Protein AF-A0A925RTD0-F1 (afdb_monomer_lite)

Secondary structure (DSSP, 8-state):
--HHHHHHHHHHHHHHHHHHHGGGS--TTS-EEPPTT-S-HHHHHHHHHHHTTEEEEEEETTEEEEEE-BTTEEEEEEEEE-SSEEEEEEEEEEES--TTHHHHHHHHHHHHHTTS----------PPP-------SS---EEPPHHHHHHHHHHHHHHHHHHHHHHHHHHHHHHHHS--S---PPP---S--HHHHHHHHHHT-S-HHHHHHHHHHHHHH-TT-HHHHHHHHHHHHHGGG-SS--HHHHHHHHHHHHHHHHT--GGGHHHHHHHHHH---HHHHHHHHHHHHHSPP--TTGGGG---TTSS-HHHHHHHHHHHHHHT---GGGGGG--TT-BHHHHHHHH-S-SEEEEEEEEETTTEEEEEEEEEETTTEEEEEEE-TT-TT-EEEEEEE--SS---TT--STTHHHHHHHHH-S-HHHHHHHHHTGGG--SHHHHHHHHHHHHHH--S-SSHHHHHHHHHHHHHHTTS--HHHHHHHHHHHHH---HHHHHHHHHHHHHHHT-S------------------------

Foldseek 3Di:
DPPVVVVVLVLLLVVVCVQQVVPQDDALFDKRWADLLLPDLPVLLCQLQVVLQKDFDDDDVQKTWIFRNDPQKTWIKIWGDDSTTIGIDGDDIKGLDPPPVVCVVVVVVVVVVVVPDDDDDDDDDDDDDDDDDDDDPPGDIDGDDPVVVSVSSVSSVVSSSVSSVVSSVVSVVVVVVPPPDDDPDDDDDPPPQLVLLCLLQQCLDPDLVSVQVSLVVCLVQPLQPPVSLLSLLQCLQPVLVDPDDDPSRLNSLLSSLQSNLSNLQVQSLVSLVNSLVSDDDPSNNVSSVVSNVSHDDDDPVSVVRHRDHPPDPSVCSNVVSVVVQVVQQDPLVQLVVQDFFDFPSVCCNNHNAAPDKDWDWDQDVSNGTWIWMWGHHQQNAIWIWTQDPSDSSRTTTPDRDGCLAHPPPPPPDLCSVLSVLLSPFPQPVSNVQCSVCRVQPPDLVSVVVSLLCCLQVPQERPDPRSLVSSLVSLCSSLVDLDPVNLVSLVVSLVRHDRPSSVVSSVVSNVPNVVDPPPPPPPPPPPDDDDDDDDDDDDDD

Structure (mmCIF, N/CA/C/O backbone):
data_AF-A0A925RTD0-F1
#
_entry.id   AF-A0A925RTD0-F1
#
loop_
_atom_site.group_PDB
_atom_site.id
_atom_site.type_symbol
_atom_site.label_atom_id
_atom_site.label_alt_id
_atom_site.label_comp_id
_atom_site.label_asym_id
_atom_site.label_entity_id
_atom_site.label_seq_id
_atom_site.pdbx_PDB_ins_code
_atom_site.Cartn_x
_atom_site.Cartn_y
_atom_site.Cartn_z
_atom_site.occupancy
_atom_site.B_iso_or_equiv
_atom_site.auth_seq_id
_atom_site.auth_comp_id
_atom_site.auth_asym_id
_atom_site.auth_atom_id
_atom_site.pdbx_PDB_model_num
ATOM 1 N N . MET A 1 1 ? -25.219 -10.670 -0.866 1.00 48.59 1 MET A N 1
ATOM 2 C CA . MET A 1 1 ? -25.062 -10.475 -2.328 1.00 48.59 1 MET A CA 1
ATOM 3 C C . MET A 1 1 ? -25.918 -11.481 -3.087 1.00 48.59 1 MET A C 1
ATOM 5 O O . MET A 1 1 ? -25.982 -12.630 -2.668 1.00 48.59 1 MET A O 1
ATOM 9 N N . SER A 1 2 ? -26.584 -11.082 -4.179 1.00 42.62 2 SER A N 1
ATOM 10 C CA . SER A 1 2 ? -27.246 -12.051 -5.070 1.00 42.62 2 SER A CA 1
ATOM 11 C C . SER A 1 2 ? -26.196 -12.756 -5.941 1.00 42.62 2 SER A C 1
ATOM 13 O O . SER A 1 2 ? -25.202 -12.131 -6.315 1.00 42.62 2 SER A O 1
ATOM 15 N N . LYS A 1 3 ? -26.416 -14.025 -6.322 1.00 35.12 3 LYS A N 1
ATOM 16 C CA . LYS A 1 3 ? -25.513 -14.776 -7.224 1.00 35.12 3 LYS A CA 1
ATOM 17 C C . LYS A 1 3 ? -25.221 -14.034 -8.545 1.00 35.12 3 LYS A C 1
ATOM 19 O O . LYS A 1 3 ? -24.158 -14.227 -9.122 1.00 35.12 3 LYS A O 1
ATOM 24 N N . ARG A 1 4 ? -26.116 -13.144 -9.001 1.00 37.91 4 ARG A N 1
ATOM 25 C CA . ARG A 1 4 ? -25.903 -12.293 -10.188 1.00 37.91 4 ARG A CA 1
ATOM 26 C C . ARG A 1 4 ? -24.929 -11.138 -9.938 1.00 37.91 4 ARG A C 1
ATOM 28 O O . ARG A 1 4 ? -24.147 -10.825 -10.825 1.00 37.91 4 ARG A O 1
ATOM 35 N N . SER A 1 5 ? -24.929 -10.554 -8.740 1.00 40.38 5 SER A N 1
ATOM 36 C CA . SER A 1 5 ? -23.976 -9.507 -8.342 1.00 40.38 5 SER A CA 1
ATOM 37 C C . SER A 1 5 ? -22.546 -10.059 -8.218 1.00 40.38 5 SER A C 1
ATOM 39 O O . SER A 1 5 ? -21.603 -9.370 -8.579 1.00 40.38 5 SER A O 1
ATOM 41 N N . TYR A 1 6 ? -22.410 -11.319 -7.787 1.00 42.75 6 TYR A N 1
ATOM 42 C CA . TYR A 1 6 ? -21.147 -12.065 -7.672 1.00 42.75 6 TYR A CA 1
ATOM 43 C C . TYR A 1 6 ? -20.533 -12.430 -9.039 1.00 42.75 6 TYR A C 1
ATOM 45 O O . TYR A 1 6 ? -19.358 -12.172 -9.281 1.00 42.75 6 TYR A O 1
ATOM 53 N N . PHE A 1 7 ? -21.338 -12.941 -9.984 1.00 44.06 7 PHE A N 1
ATOM 54 C CA . PHE A 1 7 ? -20.870 -13.225 -11.352 1.00 44.06 7 PHE A CA 1
ATOM 55 C C . PHE A 1 7 ? -20.489 -11.958 -12.137 1.00 44.06 7 PHE A C 1
ATOM 57 O O . PHE A 1 7 ? -19.566 -11.999 -12.948 1.00 44.06 7 PHE A O 1
ATOM 64 N N . LEU A 1 8 ? -21.162 -10.827 -11.888 1.00 48.69 8 LEU A N 1
ATOM 65 C CA . LEU A 1 8 ? -20.808 -9.546 -12.510 1.00 48.69 8 LEU A CA 1
ATOM 66 C C . LEU A 1 8 ? -19.507 -8.954 -11.943 1.00 48.69 8 LEU A C 1
ATOM 68 O O . LEU A 1 8 ? -18.722 -8.397 -12.706 1.00 48.69 8 LEU A O 1
ATOM 72 N N . TRP A 1 9 ? -19.263 -9.094 -10.635 1.00 48.19 9 TRP A N 1
ATOM 73 C CA . TRP A 1 9 ? -18.023 -8.641 -9.991 1.00 48.19 9 TRP A CA 1
ATOM 74 C C . TRP A 1 9 ? -16.803 -9.453 -10.454 1.00 48.19 9 TRP A C 1
ATOM 76 O O . TRP A 1 9 ? -15.783 -8.872 -10.822 1.00 48.19 9 TRP A O 1
ATOM 86 N N . LEU A 1 10 ? -16.943 -10.781 -10.556 1.00 42.97 10 LEU A N 1
ATOM 87 C CA . LEU A 1 10 ? -15.935 -11.667 -11.157 1.00 42.97 10 LEU A CA 1
ATOM 88 C C . LEU A 1 10 ? -15.628 -11.306 -12.622 1.00 42.97 10 LEU A C 1
ATOM 90 O O . LEU A 1 10 ? -14.468 -11.354 -13.026 1.00 42.97 10 LEU A O 1
ATOM 94 N N . ALA A 1 11 ? -16.630 -10.900 -13.411 1.00 44.59 11 ALA A N 1
ATOM 95 C CA . ALA A 1 11 ? -16.426 -10.467 -14.797 1.00 44.59 11 ALA A CA 1
ATOM 96 C C . ALA A 1 11 ? -15.670 -9.127 -14.890 1.00 44.59 11 ALA A C 1
ATOM 98 O O . ALA A 1 11 ? -14.734 -9.009 -15.677 1.00 44.59 11 ALA A O 1
ATOM 99 N N . LEU A 1 12 ? -16.002 -8.147 -14.044 1.00 44.88 12 LEU A N 1
ATOM 100 C CA . LEU A 1 12 ? -15.278 -6.871 -13.969 1.00 44.88 12 LEU A CA 1
ATOM 101 C C . LEU A 1 12 ? -13.810 -7.055 -13.550 1.00 44.88 12 LEU A C 1
ATOM 103 O O . LEU A 1 12 ? -12.928 -6.430 -14.142 1.00 44.88 12 LEU A O 1
ATOM 107 N N . PHE A 1 13 ? -13.511 -7.969 -12.624 1.00 47.72 13 PHE A N 1
ATOM 108 C CA . PHE A 1 13 ? -12.135 -8.205 -12.165 1.00 47.72 13 PHE A CA 1
ATOM 109 C C . PHE A 1 13 ? -11.295 -9.127 -13.058 1.00 47.72 13 PHE A C 1
ATOM 111 O O . PHE A 1 13 ? -10.096 -8.887 -13.227 1.00 47.72 13 PHE A O 1
ATOM 118 N N . ALA A 1 14 ? -11.901 -10.124 -13.710 1.00 41.66 14 ALA A N 1
ATOM 119 C CA . ALA A 1 14 ? -11.220 -10.911 -14.743 1.00 41.66 14 ALA A CA 1
ATOM 120 C C . ALA A 1 14 ? -10.734 -10.026 -15.912 1.00 41.66 14 ALA A C 1
ATOM 122 O O . ALA A 1 14 ? -9.728 -10.326 -16.555 1.00 41.66 14 ALA A O 1
ATOM 123 N N . THR A 1 15 ? -11.404 -8.895 -16.161 1.00 46.44 15 THR A N 1
ATOM 124 C CA . THR A 1 15 ? -11.028 -7.971 -17.242 1.00 46.44 15 THR A CA 1
ATOM 125 C C . THR A 1 15 ? -9.976 -6.924 -16.879 1.00 46.44 15 THR A C 1
ATOM 127 O O . THR A 1 15 ? -9.129 -6.618 -17.717 1.00 46.44 15 THR A O 1
ATOM 130 N N . THR A 1 16 ? -9.944 -6.404 -15.645 1.00 43.69 16 THR A N 1
ATOM 131 C CA . THR A 1 16 ? -8.829 -5.545 -15.197 1.00 43.69 16 THR A CA 1
ATOM 132 C C . THR A 1 16 ? -7.532 -6.347 -15.104 1.00 43.69 16 THR A C 1
ATOM 134 O O . THR A 1 16 ? -6.477 -5.862 -15.515 1.00 43.69 16 THR A O 1
ATOM 137 N N . THR A 1 17 ? -7.608 -7.612 -14.680 1.00 42.50 17 THR A N 1
ATOM 138 C CA . THR A 1 17 ? -6.454 -8.523 -14.677 1.00 42.50 17 THR A CA 1
ATOM 139 C C . THR A 1 17 ? -6.025 -8.967 -16.077 1.00 42.50 17 THR A C 1
ATOM 141 O O . THR A 1 17 ? -4.824 -9.055 -16.300 1.00 42.50 17 THR A O 1
ATOM 144 N N . GLN A 1 18 ? -6.918 -9.162 -17.058 1.00 40.91 18 GLN A N 1
ATOM 145 C CA . GLN A 1 18 ? -6.500 -9.469 -18.440 1.00 40.91 18 GLN A CA 1
ATOM 146 C C . GLN A 1 18 ? -5.726 -8.324 -19.113 1.00 40.91 18 GLN A C 1
ATOM 148 O O . GLN A 1 18 ? -4.743 -8.591 -19.806 1.00 40.91 18 GLN A O 1
ATOM 153 N N . VAL A 1 19 ? -6.102 -7.062 -18.874 1.00 43.44 19 VAL A N 1
ATOM 154 C CA . VAL A 1 19 ? -5.367 -5.904 -19.422 1.00 43.44 19 VAL A CA 1
ATOM 155 C C . VAL A 1 19 ? -3.989 -5.751 -18.757 1.00 43.44 19 VAL A C 1
ATOM 157 O O . VAL A 1 19 ? -3.021 -5.386 -19.421 1.00 43.44 19 VAL A O 1
ATOM 160 N N . VAL A 1 20 ? -3.859 -6.088 -17.468 1.00 44.25 20 VAL A N 1
ATOM 161 C CA . VAL A 1 20 ? -2.580 -6.027 -16.731 1.00 44.25 20 VAL A CA 1
ATOM 162 C C . VAL A 1 20 ? -1.687 -7.253 -17.006 1.00 44.25 20 VAL A C 1
ATOM 164 O O . VAL A 1 20 ? -0.470 -7.110 -17.158 1.00 44.25 20 VAL A O 1
ATOM 167 N N . ALA A 1 21 ? -2.264 -8.451 -17.153 1.00 36.81 21 ALA A N 1
ATOM 168 C CA . ALA A 1 21 ? -1.540 -9.712 -17.352 1.00 36.81 21 ALA A CA 1
ATOM 169 C C . ALA A 1 21 ? -0.957 -9.888 -18.766 1.00 36.81 21 ALA A C 1
ATOM 171 O O . ALA A 1 21 ? -0.009 -10.657 -18.942 1.00 36.81 21 ALA A O 1
ATOM 172 N N . GLN A 1 22 ? -1.444 -9.150 -19.772 1.00 41.19 22 GLN A N 1
ATOM 173 C CA . GLN A 1 22 ? -0.835 -9.154 -21.109 1.00 41.19 22 GLN A CA 1
ATOM 174 C C . GLN A 1 22 ? 0.539 -8.456 -21.160 1.00 41.19 22 GLN A C 1
ATOM 176 O O . GLN A 1 22 ? 1.284 -8.646 -22.115 1.00 41.19 22 GLN A O 1
ATOM 181 N N . SER A 1 23 ? 0.952 -7.714 -20.129 1.00 44.31 23 SER A N 1
ATOM 182 C CA . SER A 1 23 ? 2.159 -6.870 -20.177 1.00 44.31 23 SER A CA 1
ATOM 183 C C . SER A 1 23 ? 3.506 -7.608 -20.228 1.00 44.31 23 SER A C 1
ATOM 185 O O . SER A 1 23 ? 4.527 -6.981 -20.506 1.00 44.31 23 SER A O 1
ATOM 187 N N . THR A 1 24 ? 3.554 -8.928 -20.021 1.00 41.31 24 THR A N 1
ATOM 188 C CA . THR A 1 24 ? 4.845 -9.617 -19.818 1.00 41.31 24 THR A CA 1
ATOM 189 C C . THR A 1 24 ? 5.614 -9.957 -21.096 1.00 41.31 24 THR A C 1
ATOM 191 O O . THR A 1 24 ? 6.777 -10.337 -21.000 1.00 41.31 24 THR A O 1
ATOM 194 N N . ARG A 1 25 ? 5.028 -9.742 -22.284 1.00 51.41 25 ARG A N 1
ATOM 195 C CA . ARG A 1 25 ? 5.740 -9.727 -23.582 1.00 51.41 25 ARG A CA 1
ATOM 196 C C . ARG A 1 25 ? 5.089 -8.822 -24.632 1.00 51.41 25 ARG A C 1
ATOM 198 O O . ARG A 1 25 ? 5.283 -9.057 -25.817 1.00 51.41 25 ARG A O 1
ATOM 205 N N . THR A 1 26 ? 4.310 -7.807 -24.243 1.00 62.38 26 THR A N 1
ATOM 206 C CA . THR A 1 26 ? 3.697 -6.976 -25.285 1.00 62.38 26 THR A CA 1
ATOM 207 C C . THR A 1 26 ? 4.713 -6.035 -25.919 1.00 62.38 26 THR A C 1
ATOM 209 O O . THR A 1 26 ? 5.141 -5.060 -25.297 1.00 62.38 26 THR A O 1
ATOM 212 N N . THR A 1 27 ? 5.062 -6.315 -27.163 1.00 81.44 27 THR A N 1
ATOM 213 C CA . THR A 1 27 ? 5.712 -5.395 -28.088 1.00 81.44 27 THR A CA 1
ATOM 214 C C . THR A 1 27 ? 4.812 -4.190 -28.367 1.00 81.44 27 THR A C 1
ATOM 216 O O . THR A 1 27 ? 3.617 -4.183 -28.061 1.00 81.44 27 THR A O 1
ATOM 219 N N . TYR A 1 28 ? 5.385 -3.127 -28.933 1.00 86.00 28 TYR A N 1
ATOM 220 C CA . TYR A 1 28 ? 4.613 -1.945 -29.322 1.00 86.00 28 TYR A CA 1
ATOM 221 C C . TYR A 1 28 ? 3.462 -2.281 -30.291 1.00 86.00 28 TYR A C 1
ATOM 223 O O . TYR A 1 28 ? 2.383 -1.702 -30.180 1.00 86.00 28 TYR A O 1
ATOM 231 N N . SER A 1 29 ? 3.680 -3.262 -31.168 1.00 85.75 29 SER A N 1
ATOM 232 C CA . SER A 1 29 ? 2.728 -3.760 -32.164 1.00 85.75 29 SER A CA 1
ATOM 233 C C . SER A 1 29 ? 1.585 -4.604 -31.595 1.00 85.75 29 SER A C 1
ATOM 235 O O . SER A 1 29 ? 0.614 -4.851 -32.309 1.00 85.75 29 SER A O 1
ATOM 237 N N . ASP A 1 30 ? 1.661 -5.050 -30.338 1.00 90.50 30 ASP A N 1
ATOM 238 C CA . ASP A 1 30 ? 0.635 -5.945 -29.806 1.00 90.50 30 ASP A CA 1
ATOM 239 C C . ASP A 1 30 ? -0.680 -5.207 -29.522 1.00 90.50 30 ASP A C 1
ATOM 241 O O . ASP A 1 30 ? -0.676 -4.187 -28.806 1.00 90.50 30 ASP A O 1
ATOM 245 N N . PRO A 1 31 ? -1.815 -5.730 -30.032 1.00 93.81 31 PRO A N 1
ATOM 246 C CA . PRO A 1 31 ? -3.110 -5.089 -29.886 1.00 93.81 31 PRO A CA 1
ATOM 247 C C . PRO A 1 31 ? -3.526 -5.033 -28.414 1.00 93.81 31 PRO A C 1
ATOM 249 O O . PRO A 1 31 ? -3.424 -6.013 -27.675 1.00 93.81 31 PRO A O 1
ATOM 252 N N . ILE A 1 32 ? -4.025 -3.876 -27.989 1.00 92.62 32 ILE A N 1
ATOM 253 C CA . ILE A 1 32 ? -4.662 -3.680 -26.688 1.00 92.62 32 ILE A CA 1
ATOM 254 C C . ILE A 1 32 ? -6.105 -4.143 -26.831 1.00 92.62 32 ILE A C 1
ATOM 256 O O . ILE A 1 32 ? -6.866 -3.524 -27.568 1.00 92.62 32 ILE A O 1
ATOM 260 N N . ARG A 1 33 ? -6.508 -5.202 -26.133 1.00 92.19 33 ARG A N 1
ATOM 261 C CA . ARG A 1 33 ? -7.913 -5.629 -26.133 1.00 92.19 33 ARG A CA 1
ATOM 262 C C . ARG A 1 33 ? -8.751 -4.692 -25.265 1.00 92.19 33 ARG A C 1
ATOM 264 O O . ARG A 1 33 ? -8.367 -4.384 -24.139 1.00 92.19 33 ARG A O 1
ATOM 271 N N . LEU A 1 34 ? -9.878 -4.240 -25.802 1.00 88.44 34 LEU A N 1
ATOM 272 C CA . LEU A 1 34 ? -10.850 -3.398 -25.119 1.00 88.44 34 LEU A CA 1
ATOM 273 C C . LEU A 1 34 ? -11.892 -4.254 -24.410 1.00 88.44 34 LEU A C 1
ATOM 275 O O . LEU A 1 34 ? -12.326 -5.295 -24.905 1.00 88.44 34 LEU A O 1
ATOM 279 N N . ASN A 1 35 ? -12.307 -3.785 -23.239 1.00 79.62 35 ASN A N 1
ATOM 280 C CA . ASN A 1 35 ? -13.383 -4.413 -22.495 1.00 79.62 35 ASN A CA 1
ATOM 281 C C . ASN A 1 35 ? -14.737 -4.037 -23.100 1.00 79.62 35 ASN A C 1
ATOM 283 O O . ASN A 1 35 ? -14.917 -2.924 -23.587 1.00 79.62 35 ASN A O 1
ATOM 287 N N . ALA A 1 36 ? -15.720 -4.932 -22.973 1.00 78.62 36 ALA A N 1
ATOM 288 C CA . ALA A 1 36 ? -17.064 -4.755 -23.533 1.00 78.62 36 ALA A CA 1
ATOM 289 C C . ALA A 1 36 ? -17.843 -3.539 -22.986 1.00 78.62 36 ALA A C 1
ATOM 291 O O . ALA A 1 36 ? -18.932 -3.250 -23.473 1.00 78.62 36 ALA A O 1
ATOM 292 N N . TYR A 1 37 ? -17.330 -2.870 -21.950 1.00 77.69 37 TYR A N 1
ATOM 293 C CA . TYR A 1 37 ? -17.944 -1.692 -21.329 1.00 77.69 37 TYR A CA 1
ATOM 294 C C . TYR A 1 37 ? -17.455 -0.375 -21.922 1.00 77.69 37 TYR A C 1
ATOM 296 O O . TYR A 1 37 ? -18.134 0.620 -21.719 1.00 77.69 37 TYR A O 1
ATOM 304 N N . VAL A 1 38 ? -16.313 -0.364 -22.620 1.00 86.81 38 VAL A N 1
ATOM 305 C CA . VAL A 1 38 ? -15.761 0.861 -23.206 1.00 86.81 38 VAL A CA 1
ATOM 306 C C . VAL A 1 38 ? -16.572 1.194 -24.452 1.00 86.81 38 VAL A C 1
ATOM 308 O O . VAL A 1 38 ? -16.374 0.587 -25.506 1.00 86.81 38 VAL A O 1
ATOM 311 N N . ASN A 1 39 ? -17.515 2.126 -24.329 1.00 83.00 39 ASN A N 1
ATOM 312 C CA . ASN A 1 39 ? -18.448 2.420 -25.420 1.00 83.00 39 ASN A CA 1
ATOM 313 C C . ASN A 1 39 ? -17.810 3.313 -26.493 1.00 83.00 39 ASN A C 1
ATOM 315 O O . ASN A 1 39 ? -17.990 3.074 -27.688 1.00 83.00 39 ASN A O 1
ATOM 319 N N . GLU A 1 40 ? -17.021 4.306 -26.071 1.00 91.00 40 GLU A N 1
ATOM 320 C CA . GLU A 1 40 ? -16.414 5.304 -26.956 1.00 91.00 40 GLU A CA 1
ATOM 321 C C . GLU A 1 40 ? -14.906 5.470 -26.679 1.00 91.00 40 GLU A C 1
ATOM 323 O O . GLU A 1 40 ? -14.471 6.458 -26.082 1.00 91.00 40 GLU A O 1
ATOM 328 N N . PRO A 1 41 ? -14.049 4.538 -27.146 1.00 94.69 41 PRO A N 1
ATOM 329 C CA . PRO A 1 41 ? -12.614 4.566 -26.841 1.00 94.69 41 PRO A CA 1
ATOM 330 C C . PRO A 1 41 ? -11.887 5.781 -27.435 1.00 94.69 41 PRO A C 1
ATOM 332 O O . PRO A 1 41 ? -10.802 6.140 -26.979 1.00 94.69 41 PRO A O 1
ATOM 335 N N . ARG A 1 42 ? -12.467 6.437 -28.449 1.00 96.31 42 ARG A N 1
ATOM 336 C CA . ARG A 1 42 ? -11.848 7.551 -29.179 1.00 96.31 42 ARG A CA 1
ATOM 337 C C . ARG A 1 42 ? -11.411 8.689 -28.255 1.00 96.31 42 ARG A C 1
ATOM 339 O O . ARG A 1 42 ? -10.283 9.158 -28.381 1.00 96.31 42 ARG A O 1
ATOM 346 N N . ALA A 1 43 ? -12.285 9.144 -27.355 1.00 94.50 43 ALA A N 1
ATOM 347 C CA . ALA A 1 43 ? -11.991 10.284 -26.485 1.00 94.50 43 ALA A CA 1
ATOM 348 C C . ALA A 1 43 ? -10.778 9.999 -25.583 1.00 94.50 43 ALA A C 1
ATOM 350 O O . ALA A 1 43 ? -9.841 10.798 -25.531 1.00 94.50 43 ALA A O 1
ATOM 351 N N . ALA A 1 44 ? -10.739 8.807 -24.982 1.00 94.94 44 ALA A N 1
ATOM 352 C CA . ALA A 1 44 ? -9.612 8.339 -24.181 1.00 94.94 44 ALA A CA 1
ATOM 353 C C . ALA A 1 44 ? -8.319 8.176 -25.002 1.00 94.94 44 ALA A C 1
ATOM 355 O O . ALA A 1 44 ? -7.240 8.538 -24.531 1.00 94.94 44 ALA A O 1
ATOM 356 N N . ILE A 1 45 ? -8.402 7.684 -26.247 1.00 96.62 45 ILE A N 1
ATOM 357 C CA . ILE A 1 45 ? -7.236 7.588 -27.141 1.00 96.62 45 ILE A CA 1
ATOM 358 C C . ILE A 1 45 ? -6.653 8.984 -27.410 1.00 96.62 45 ILE A C 1
ATOM 360 O O . ILE A 1 45 ? -5.446 9.173 -27.263 1.00 96.62 45 ILE A O 1
ATOM 364 N N . VAL A 1 46 ? -7.491 9.969 -27.757 1.00 97.31 46 VAL A N 1
ATOM 365 C CA . VAL A 1 46 ? -7.067 11.357 -28.032 1.00 97.31 46 VAL A CA 1
ATOM 366 C C . VAL A 1 46 ? -6.413 12.004 -26.813 1.00 97.31 46 VAL A C 1
ATOM 368 O O . VAL A 1 46 ? -5.383 12.668 -26.949 1.00 97.31 46 VAL A O 1
ATOM 371 N N . GLU A 1 47 ? -6.947 11.773 -25.618 1.00 93.75 47 GLU A N 1
ATOM 372 C CA . GLU A 1 47 ? -6.341 12.294 -24.393 1.00 93.75 47 GLU A CA 1
ATOM 373 C C . GLU A 1 47 ? -4.995 11.612 -24.083 1.00 93.75 47 GLU A C 1
ATOM 375 O O . GLU A 1 47 ? -4.009 12.267 -23.728 1.00 93.75 47 GLU A O 1
ATOM 380 N N . GLY A 1 48 ? -4.898 10.303 -24.338 1.00 93.81 48 GLY A N 1
ATOM 381 C CA . GLY A 1 48 ? -3.654 9.541 -24.215 1.00 93.81 48 GLY A CA 1
ATOM 382 C C . GLY A 1 48 ? -2.553 10.026 -25.163 1.00 93.81 48 GLY A C 1
ATOM 383 O O . GLY A 1 48 ? -1.389 10.108 -24.761 1.00 93.81 48 GLY A O 1
ATOM 384 N N . ILE A 1 49 ? -2.926 10.397 -26.393 1.00 97.12 49 ILE A N 1
ATOM 385 C CA . ILE A 1 49 ? -2.056 11.001 -27.417 1.00 97.12 49 ILE A CA 1
ATOM 386 C C . ILE A 1 49 ? -1.487 12.342 -26.91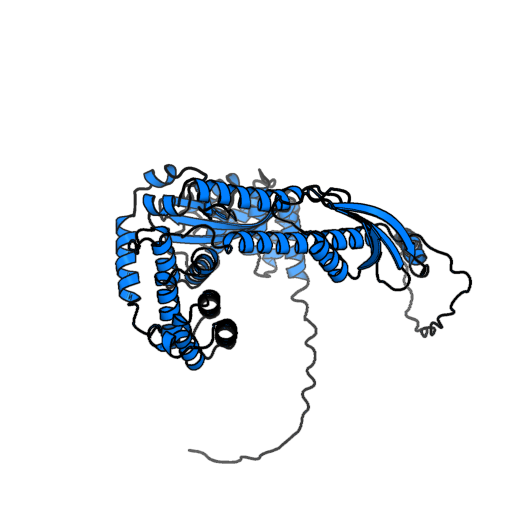3 1.00 97.12 49 ILE A C 1
ATOM 388 O O . ILE A 1 49 ? -0.265 12.533 -26.899 1.00 97.12 49 ILE A O 1
ATOM 392 N N . ARG A 1 50 ? -2.347 13.256 -26.435 1.00 95.31 50 ARG A N 1
ATOM 393 C CA . ARG A 1 50 ? -1.945 14.608 -25.991 1.00 95.31 50 ARG A CA 1
ATOM 394 C C . ARG A 1 50 ? -0.937 14.585 -24.849 1.00 95.31 50 ARG A C 1
ATOM 396 O O . ARG A 1 50 ? 0.037 15.338 -24.866 1.00 95.31 50 ARG A O 1
ATOM 403 N N . ARG A 1 51 ? -1.124 13.678 -23.886 1.00 92.62 51 ARG A N 1
ATOM 404 C CA . ARG A 1 51 ? -0.262 13.545 -22.699 1.00 92.62 51 ARG A CA 1
ATOM 405 C C . ARG A 1 51 ? 1.221 13.348 -23.031 1.00 92.62 51 ARG A C 1
ATOM 407 O O . ARG A 1 51 ? 2.078 13.716 -22.231 1.00 92.62 51 ARG A O 1
ATOM 414 N N . PHE A 1 52 ? 1.530 12.775 -24.195 1.00 93.50 52 PHE A N 1
ATOM 415 C CA . PHE A 1 52 ? 2.897 12.485 -24.631 1.00 93.50 52 PHE A CA 1
ATOM 416 C C . PHE A 1 52 ? 3.352 13.327 -25.824 1.00 93.50 52 PHE A C 1
ATOM 418 O O . PHE A 1 52 ? 4.266 12.917 -26.538 1.00 93.50 52 PHE A O 1
ATOM 425 N N . GLN A 1 53 ? 2.768 14.518 -25.999 1.00 95.56 53 GLN A N 1
ATOM 426 C CA . GLN A 1 53 ? 3.130 15.467 -27.058 1.00 95.56 53 GLN A CA 1
ATOM 427 C C . GLN A 1 53 ? 2.902 14.901 -28.465 1.00 95.56 53 GLN A C 1
ATOM 429 O O . GLN A 1 53 ? 3.671 15.188 -29.373 1.00 95.56 53 GLN A O 1
ATOM 434 N N . TRP A 1 54 ? 1.881 14.069 -28.661 1.00 97.38 54 TRP A N 1
ATOM 435 C CA . TRP A 1 54 ? 1.431 13.691 -29.999 1.00 97.38 54 TRP A CA 1
ATOM 436 C C . TRP A 1 54 ? 0.214 14.537 -30.385 1.00 97.38 54 TRP A C 1
ATOM 438 O O . TRP A 1 54 ? -0.538 14.991 -29.522 1.00 97.38 54 TRP A O 1
ATOM 448 N N . VAL A 1 55 ? 0.013 14.747 -31.683 1.00 97.31 55 VAL A N 1
ATOM 449 C CA . VAL A 1 55 ? -1.118 15.501 -32.241 1.00 97.31 55 VAL A CA 1
ATOM 450 C C . VAL A 1 55 ? -1.774 14.665 -33.327 1.00 97.31 55 VAL A C 1
ATOM 452 O O . VAL A 1 55 ? -1.082 14.014 -34.106 1.00 97.31 55 VAL A O 1
ATOM 455 N N . VAL A 1 56 ? -3.104 14.679 -33.387 1.00 98.00 56 VAL A N 1
ATOM 456 C CA . VAL A 1 56 ? -3.858 14.053 -34.480 1.00 98.00 56 VAL A CA 1
ATOM 457 C C . VAL A 1 56 ? -3.649 14.876 -35.753 1.00 98.00 56 VAL A C 1
ATOM 459 O O . VAL A 1 56 ? -3.886 16.082 -35.753 1.00 98.00 56 VAL A O 1
ATOM 462 N N . GLN A 1 57 ? -3.167 14.231 -36.811 1.00 97.69 57 GLN A N 1
ATOM 463 C CA . GLN A 1 57 ? -2.909 14.837 -38.117 1.00 97.69 57 GLN A CA 1
ATOM 464 C C . GLN A 1 57 ? -3.994 14.488 -39.139 1.00 97.69 57 GLN A C 1
ATOM 466 O O . GLN A 1 57 ? -4.375 15.350 -39.923 1.00 97.69 57 GLN A O 1
ATOM 471 N N . ASP A 1 58 ? -4.469 13.242 -39.133 1.00 97.88 58 ASP A N 1
ATOM 472 C CA . ASP A 1 58 ? -5.577 12.779 -39.971 1.00 97.88 58 ASP A CA 1
ATOM 473 C C . ASP A 1 58 ? -6.482 11.852 -39.156 1.00 97.88 58 ASP A C 1
ATOM 475 O O . ASP A 1 58 ? -6.021 11.142 -38.254 1.00 97.88 58 ASP A O 1
ATOM 479 N N . GLU A 1 59 ? -7.770 11.869 -39.468 1.00 98.12 59 GLU A N 1
ATOM 480 C CA . GLU A 1 59 ? -8.782 11.098 -38.765 1.00 98.12 59 GLU A CA 1
ATOM 481 C C . GLU A 1 59 ? -9.761 10.460 -39.745 1.00 98.12 59 GLU A C 1
ATOM 483 O O . GLU A 1 59 ? -10.394 11.122 -40.565 1.00 98.12 59 GLU A O 1
ATOM 488 N N . GLN A 1 60 ? -9.914 9.148 -39.605 1.00 97.75 60 GLN A N 1
ATOM 489 C CA . GLN A 1 60 ? -10.855 8.336 -40.360 1.00 97.75 60 GLN A CA 1
ATOM 490 C C . GLN A 1 60 ? -11.643 7.455 -39.376 1.00 97.75 60 GLN A C 1
ATOM 492 O O . GLN A 1 60 ? -11.169 7.189 -38.267 1.00 97.75 60 GLN A O 1
ATOM 497 N N . PRO A 1 61 ? -12.840 6.961 -39.737 1.00 97.12 61 PRO A N 1
ATOM 498 C CA . PRO A 1 61 ? -13.597 6.067 -38.865 1.00 97.12 61 PRO A CA 1
ATOM 499 C C . PRO A 1 61 ? -12.765 4.846 -38.431 1.00 97.12 61 PRO A C 1
ATOM 501 O O . PRO A 1 61 ? -12.373 4.023 -39.256 1.00 97.12 61 PRO A O 1
ATOM 504 N N . GLY A 1 62 ? -12.476 4.747 -37.129 1.00 96.38 62 GLY A N 1
ATOM 505 C CA . GLY A 1 62 ? -11.666 3.668 -36.546 1.00 96.38 62 GLY A CA 1
ATOM 506 C C . GLY A 1 62 ? -10.151 3.792 -36.762 1.00 96.38 62 GLY A C 1
ATOM 507 O O . GLY A 1 62 ? -9.428 2.821 -36.530 1.00 96.38 62 GLY A O 1
ATOM 508 N N . LYS A 1 63 ? -9.645 4.952 -37.208 1.00 97.94 63 LYS A N 1
ATOM 509 C CA . LYS A 1 63 ? -8.214 5.200 -37.435 1.00 97.94 63 LYS A CA 1
ATOM 510 C C . LYS A 1 63 ? -7.826 6.652 -37.137 1.00 97.94 63 LYS A C 1
ATOM 512 O O . LYS A 1 63 ? -8.385 7.581 -37.705 1.00 97.94 63 LYS A O 1
ATOM 517 N N . LEU A 1 64 ? -6.791 6.840 -36.323 1.00 98.00 64 LEU A N 1
ATOM 518 C CA . LEU A 1 64 ? -6.129 8.130 -36.112 1.00 98.00 64 LEU A CA 1
ATOM 519 C C . LEU A 1 64 ? -4.703 8.066 -36.647 1.00 98.00 64 LEU A C 1
ATOM 521 O O . LEU A 1 64 ? -3.953 7.166 -36.279 1.00 98.00 64 LEU A O 1
ATOM 525 N N . VAL A 1 65 ? -4.300 9.031 -37.466 1.00 98.06 65 VAL A N 1
ATOM 526 C CA . VAL A 1 65 ? -2.890 9.259 -37.795 1.00 98.06 65 VAL A CA 1
ATOM 527 C C . VAL A 1 65 ? -2.373 10.352 -36.879 1.00 98.06 65 VAL A C 1
ATOM 529 O O . VAL A 1 65 ? -2.910 11.458 -36.855 1.00 98.06 65 VAL A O 1
ATOM 532 N N . VAL A 1 66 ? -1.333 10.045 -36.113 1.00 98.06 66 VAL A N 1
ATOM 533 C CA . VAL A 1 66 ? -0.757 10.946 -35.117 1.00 98.06 66 VAL A CA 1
ATOM 534 C C . VAL A 1 66 ? 0.683 11.298 -35.453 1.00 98.06 66 VAL A C 1
ATOM 536 O O . VAL A 1 66 ? 1.455 10.453 -35.909 1.00 98.06 66 VAL A O 1
ATOM 539 N N . ARG A 1 67 ? 1.052 12.548 -35.178 1.00 97.56 67 ARG A N 1
ATOM 540 C CA . ARG A 1 67 ? 2.395 13.098 -35.348 1.00 97.56 67 ARG A CA 1
ATOM 541 C C . ARG A 1 67 ? 2.988 13.478 -33.999 1.00 97.56 67 ARG A C 1
ATOM 543 O O . ARG A 1 67 ? 2.311 14.099 -33.183 1.00 97.56 67 ARG A O 1
ATOM 550 N N . LEU A 1 68 ? 4.259 13.155 -33.775 1.00 96.94 68 LEU A N 1
ATOM 551 C CA . LEU A 1 68 ? 4.991 13.631 -32.601 1.00 96.94 68 LEU A CA 1
ATOM 552 C C . LEU A 1 68 ? 5.274 15.138 -32.728 1.00 96.94 68 LEU A C 1
ATOM 554 O O . LEU A 1 68 ? 5.885 15.585 -33.700 1.00 96.94 68 LEU A O 1
ATOM 558 N N . ASP A 1 69 ? 4.856 15.918 -31.737 1.00 95.12 69 ASP A N 1
ATOM 559 C CA . ASP A 1 69 ? 5.047 17.365 -31.679 1.00 95.12 69 ASP A CA 1
ATOM 560 C C . ASP A 1 69 ? 6.388 17.721 -31.053 1.00 95.12 69 ASP A C 1
ATOM 562 O O . ASP A 1 69 ? 6.500 18.160 -29.906 1.00 95.12 69 ASP A O 1
ATOM 566 N N . ARG A 1 70 ? 7.451 17.458 -31.813 1.00 92.38 70 ARG A N 1
ATOM 567 C CA . ARG A 1 70 ? 8.805 17.849 -31.440 1.00 92.38 70 ARG A CA 1
ATOM 568 C C . ARG A 1 70 ? 9.479 18.620 -32.567 1.00 92.38 70 ARG A C 1
ATOM 570 O O . ARG A 1 70 ? 9.378 18.206 -33.722 1.00 92.38 70 ARG A O 1
ATOM 577 N N . PRO A 1 71 ? 10.201 19.710 -32.249 1.00 88.88 71 PRO A N 1
ATOM 578 C CA . PRO A 1 71 ? 10.995 20.420 -33.239 1.00 88.88 71 PRO A CA 1
ATOM 579 C C . PRO A 1 71 ? 11.962 19.467 -33.942 1.00 88.88 71 PRO A C 1
ATOM 581 O O . PRO A 1 71 ? 12.579 18.620 -33.297 1.00 88.88 71 PRO A O 1
ATOM 584 N N . ALA A 1 72 ? 12.086 19.628 -35.258 1.00 87.38 72 ALA A N 1
ATOM 585 C CA . ALA A 1 72 ? 13.012 18.889 -36.112 1.00 87.38 72 ALA A CA 1
ATOM 586 C C . ALA A 1 72 ? 12.834 17.359 -36.169 1.00 87.38 72 ALA A C 1
ATOM 588 O O . ALA A 1 72 ? 13.682 16.680 -36.744 1.00 87.38 72 ALA A O 1
ATOM 589 N N . VAL A 1 73 ? 11.730 16.808 -35.654 1.00 90.44 73 VAL A N 1
ATOM 590 C CA . VAL A 1 73 ? 11.414 15.380 -35.779 1.00 90.44 73 VAL A CA 1
ATOM 591 C C . VAL A 1 73 ? 10.010 15.207 -36.347 1.00 90.44 73 VAL A C 1
ATOM 593 O O . VAL A 1 73 ? 9.048 15.807 -35.880 1.00 90.44 73 VAL A O 1
ATOM 596 N N . HIS A 1 74 ? 9.889 14.343 -37.346 1.00 92.06 74 HIS A N 1
ATOM 597 C CA . HIS A 1 74 ? 8.641 13.975 -37.989 1.00 92.06 74 HIS A CA 1
ATOM 598 C C . HIS A 1 74 ? 8.411 12.469 -37.848 1.00 92.06 74 HIS A C 1
ATOM 600 O O . HIS A 1 74 ? 8.796 11.675 -38.708 1.00 92.06 74 HIS A O 1
ATOM 606 N N . VAL A 1 75 ? 7.802 12.073 -36.727 1.00 95.50 75 VAL A N 1
ATOM 607 C CA . VAL A 1 75 ? 7.357 10.691 -36.495 1.00 95.50 75 VAL A CA 1
ATOM 608 C C . VAL A 1 75 ? 5.852 10.610 -36.683 1.00 95.50 75 VAL A C 1
ATOM 610 O O . VAL A 1 75 ? 5.122 11.337 -36.012 1.00 95.50 75 VAL A O 1
ATOM 613 N N . LEU A 1 76 ? 5.414 9.701 -37.554 1.00 97.19 76 LEU A N 1
ATOM 614 C CA . LEU A 1 76 ? 4.013 9.379 -37.799 1.00 97.19 76 LEU A CA 1
ATOM 615 C C . LEU A 1 76 ? 3.680 7.971 -37.313 1.00 97.19 76 LEU A C 1
ATOM 617 O O . LEU A 1 76 ? 4.448 7.024 -37.519 1.00 97.19 76 LEU A O 1
ATOM 621 N N . ASN A 1 77 ? 2.506 7.835 -36.707 1.00 97.44 77 ASN A N 1
ATOM 622 C CA . ASN A 1 77 ? 1.952 6.556 -36.292 1.00 97.44 77 ASN A CA 1
ATOM 623 C C . ASN A 1 77 ? 0.455 6.485 -36.609 1.00 97.44 77 ASN A C 1
ATOM 625 O O . ASN A 1 77 ? -0.241 7.490 -36.488 1.00 97.44 77 ASN A O 1
ATOM 629 N N . ALA A 1 78 ? -0.039 5.316 -37.003 1.00 97.88 78 ALA A N 1
ATOM 630 C CA . ALA A 1 78 ? -1.465 5.049 -37.128 1.00 97.88 78 ALA A CA 1
ATOM 631 C C . ALA A 1 78 ? -1.955 4.264 -35.910 1.00 97.88 78 ALA A C 1
ATOM 633 O O . ALA A 1 78 ? -1.402 3.228 -35.554 1.00 97.88 78 ALA A O 1
ATOM 634 N N . ILE A 1 79 ? -3.038 4.735 -35.305 1.00 97.88 79 ILE A N 1
ATOM 635 C CA . ILE A 1 79 ? -3.750 4.059 -34.228 1.00 97.88 79 ILE A CA 1
ATOM 636 C C . ILE A 1 79 ? -5.092 3.621 -34.791 1.00 97.88 79 ILE A C 1
ATOM 638 O O . ILE A 1 79 ? -5.959 4.456 -35.046 1.00 97.88 79 ILE A O 1
ATOM 642 N N . TYR A 1 80 ? -5.273 2.320 -34.980 1.00 97.75 80 TYR A N 1
ATOM 643 C CA . TYR A 1 80 ? -6.575 1.774 -35.343 1.00 97.75 80 TYR A CA 1
ATOM 644 C C . TYR A 1 80 ? -7.299 1.328 -34.089 1.00 97.75 80 TYR A C 1
ATOM 646 O O . TYR A 1 80 ? -6.687 0.743 -33.195 1.00 97.75 80 TYR A O 1
ATOM 654 N N . TYR A 1 81 ? -8.600 1.561 -34.047 1.00 97.19 81 TYR A N 1
ATOM 655 C CA . TYR A 1 81 ? -9.435 1.174 -32.928 1.00 97.19 81 TYR A CA 1
ATOM 656 C C . TYR A 1 81 ? -10.814 0.741 -33.415 1.00 97.19 81 TYR A C 1
ATOM 658 O O . TYR A 1 81 ? -11.389 1.322 -34.334 1.00 97.19 81 TYR A O 1
ATOM 666 N N . ASP A 1 82 ? -11.343 -0.290 -32.776 1.00 95.38 82 ASP A N 1
ATOM 667 C CA . ASP A 1 82 ? -12.713 -0.757 -32.943 1.00 95.38 82 ASP A CA 1
ATOM 668 C C . ASP A 1 82 ? -13.327 -1.017 -31.555 1.00 95.38 82 ASP A C 1
ATOM 670 O O . ASP A 1 82 ? -12.830 -0.517 -30.548 1.00 95.38 82 ASP A O 1
ATOM 674 N N . LYS A 1 83 ? -14.437 -1.758 -31.479 1.00 92.81 83 LYS A N 1
ATOM 675 C CA . LYS A 1 83 ? -15.081 -2.090 -30.193 1.00 92.81 83 LYS A CA 1
ATOM 676 C C . LYS A 1 83 ? -14.330 -3.157 -29.385 1.00 92.81 83 LYS A C 1
ATOM 678 O O . LYS A 1 83 ? -14.666 -3.385 -28.230 1.00 92.81 83 LYS A O 1
ATOM 683 N N . GLN A 1 84 ? -13.380 -3.860 -29.994 1.00 94.06 84 GLN A N 1
ATOM 684 C CA . GLN A 1 84 ? -12.700 -5.022 -29.425 1.00 94.06 84 GLN A CA 1
ATOM 685 C C . GLN A 1 84 ? -11.233 -4.751 -29.107 1.00 94.06 84 GLN A C 1
ATOM 687 O O . GLN A 1 84 ? -10.697 -5.379 -28.196 1.00 94.06 84 GLN A O 1
ATOM 692 N N . GLN A 1 85 ? -10.560 -3.865 -29.841 1.00 95.94 85 GLN A N 1
ATOM 693 C CA . GLN A 1 85 ? -9.128 -3.642 -29.673 1.00 95.94 85 GLN A CA 1
ATOM 694 C C . GLN A 1 85 ? -8.620 -2.305 -30.228 1.00 95.94 85 GLN A C 1
ATOM 696 O O . GLN A 1 85 ? -9.263 -1.646 -31.041 1.00 95.94 85 GLN A O 1
ATOM 701 N N . ILE A 1 86 ? -7.406 -1.945 -29.804 1.00 96.44 86 ILE A N 1
ATOM 702 C CA . ILE A 1 86 ? -6.592 -0.841 -30.319 1.00 96.44 86 ILE A CA 1
ATOM 703 C C . ILE A 1 86 ? -5.256 -1.409 -30.807 1.00 96.44 86 ILE A C 1
ATOM 705 O O . ILE A 1 86 ? -4.600 -2.147 -30.074 1.00 96.44 86 ILE A O 1
ATOM 709 N N . ARG A 1 87 ? -4.813 -1.048 -32.011 1.00 96.94 87 ARG A N 1
ATOM 710 C CA . ARG A 1 87 ? -3.520 -1.461 -32.588 1.00 96.94 87 ARG A CA 1
ATOM 711 C C . ARG A 1 87 ? -2.734 -0.257 -33.099 1.00 96.94 87 ARG A C 1
ATOM 713 O O . ARG A 1 87 ? -3.327 0.724 -33.544 1.00 96.94 87 ARG A O 1
ATOM 720 N N . PHE A 1 88 ? -1.410 -0.363 -33.054 1.00 97.06 88 PHE A N 1
ATOM 721 C CA . PHE A 1 88 ? -0.480 0.673 -33.499 1.00 97.06 88 PHE A CA 1
ATOM 722 C C . PHE A 1 88 ? 0.259 0.201 -34.747 1.00 97.06 88 PHE A C 1
ATOM 724 O O . PHE A 1 88 ? 0.664 -0.958 -34.824 1.00 97.06 88 PHE A O 1
ATOM 731 N N . GLU A 1 89 ? 0.437 1.096 -35.710 1.00 96.75 89 GLU A N 1
ATOM 732 C CA . GLU A 1 89 ? 1.169 0.843 -36.944 1.00 96.75 89 GLU A CA 1
ATOM 733 C C . GLU A 1 89 ? 2.134 1.992 -37.226 1.00 96.75 89 GLU A C 1
ATOM 735 O O . GLU A 1 89 ? 1.793 3.177 -37.182 1.00 96.75 89 GLU A O 1
ATOM 740 N N . ASP A 1 90 ? 3.366 1.623 -37.535 1.00 95.19 90 ASP A N 1
ATOM 741 C CA . ASP A 1 90 ? 4.432 2.556 -37.844 1.00 95.19 90 ASP A CA 1
ATOM 742 C C . ASP A 1 90 ? 4.301 3.062 -39.280 1.00 95.19 90 ASP A C 1
ATOM 744 O O . ASP A 1 90 ? 4.339 2.269 -40.213 1.00 95.19 90 ASP A O 1
ATOM 748 N N . ILE A 1 91 ? 4.185 4.382 -39.468 1.00 94.12 91 ILE A N 1
ATOM 749 C CA . ILE A 1 91 ? 4.077 4.971 -40.814 1.00 94.12 91 ILE A CA 1
ATOM 750 C C . ILE A 1 91 ? 5.435 5.494 -41.289 1.00 94.12 91 ILE A C 1
ATOM 752 O O . ILE A 1 91 ? 5.926 5.104 -42.342 1.00 94.12 91 ILE A O 1
ATOM 756 N N . SER A 1 92 ? 6.049 6.408 -40.531 1.00 92.62 92 SER A N 1
ATOM 757 C CA . SER A 1 92 ? 7.322 7.026 -40.926 1.00 92.62 92 SER A CA 1
ATOM 758 C C . SER A 1 92 ? 8.048 7.647 -39.737 1.00 92.62 92 SER A C 1
ATOM 760 O O . SER A 1 92 ? 7.399 8.103 -38.794 1.00 92.62 92 SER A O 1
ATOM 762 N N . ALA A 1 93 ? 9.375 7.739 -39.804 1.00 88.00 93 ALA A N 1
ATOM 763 C CA . ALA A 1 93 ? 10.191 8.475 -38.843 1.00 88.00 93 ALA A CA 1
ATOM 764 C C . ALA A 1 93 ? 11.341 9.188 -39.565 1.00 88.00 93 ALA A C 1
ATOM 766 O O . ALA A 1 93 ? 12.241 8.541 -40.089 1.00 88.00 93 ALA A O 1
ATOM 767 N N . LEU A 1 94 ? 11.308 10.520 -39.592 1.00 88.06 94 LEU A N 1
ATOM 768 C CA . LEU A 1 94 ? 12.335 11.358 -40.214 1.00 88.06 94 LEU A CA 1
ATOM 769 C C . LEU A 1 94 ? 12.817 12.417 -39.217 1.00 88.06 94 LEU A C 1
ATOM 771 O O . LEU A 1 94 ? 12.010 13.004 -38.500 1.00 88.06 94 LEU A O 1
ATOM 775 N N . SER A 1 95 ? 14.123 12.676 -39.173 1.00 84.12 95 SER A N 1
ATOM 776 C CA . SER A 1 95 ? 14.710 13.822 -38.470 1.00 84.12 95 SER A CA 1
ATOM 777 C C . SER A 1 95 ? 15.171 14.867 -39.482 1.00 84.12 95 SER A C 1
ATOM 779 O O . SER A 1 95 ? 15.836 14.529 -40.460 1.00 84.12 95 SER A O 1
ATOM 781 N N . TYR A 1 96 ? 14.859 16.136 -39.233 1.00 83.31 96 TYR A N 1
ATOM 782 C CA . TYR A 1 96 ? 15.390 17.280 -39.981 1.00 83.31 96 TYR A CA 1
ATOM 783 C C . TYR A 1 96 ? 16.638 17.881 -39.317 1.00 83.31 96 TYR A C 1
ATOM 785 O O . TYR A 1 96 ? 17.315 18.709 -39.921 1.00 83.31 96 TYR A O 1
ATOM 793 N N . ASP A 1 97 ? 16.962 17.456 -38.091 1.00 79.94 97 ASP A N 1
ATOM 794 C CA . ASP A 1 97 ? 18.197 17.824 -37.402 1.00 79.94 97 ASP A CA 1
ATOM 795 C C . ASP A 1 97 ? 19.178 16.646 -37.420 1.00 79.94 97 ASP A C 1
ATOM 797 O O . ASP A 1 97 ? 19.131 15.727 -36.597 1.00 79.94 97 ASP A O 1
ATOM 801 N N . CYS A 1 98 ? 20.070 16.671 -38.409 1.00 75.12 98 CYS A N 1
ATOM 802 C CA . CYS A 1 98 ? 21.157 15.707 -38.567 1.00 75.12 98 CYS A CA 1
ATOM 803 C C . CYS A 1 98 ? 22.384 16.024 -37.694 1.00 75.12 98 CYS A C 1
ATOM 805 O O . CYS A 1 98 ? 23.384 15.309 -37.765 1.00 75.12 98 CYS A O 1
ATOM 807 N N . SER A 1 99 ? 22.369 17.103 -36.899 1.00 73.88 99 SER A N 1
ATOM 808 C CA . SER A 1 99 ? 23.579 17.580 -36.215 1.00 73.88 99 SER A CA 1
ATOM 809 C C . SER A 1 99 ? 24.052 16.663 -35.078 1.00 73.88 99 SER A C 1
ATOM 811 O O . SER A 1 99 ? 25.225 16.714 -34.705 1.00 73.88 99 SER A O 1
ATOM 813 N N . ASN A 1 100 ? 23.182 15.780 -34.574 1.00 62.12 100 ASN A N 1
ATOM 814 C CA . ASN A 1 100 ? 23.491 14.844 -33.487 1.00 62.12 100 ASN A CA 1
ATOM 815 C C . ASN A 1 100 ? 23.854 13.421 -33.944 1.00 62.12 100 ASN A C 1
ATOM 817 O O . ASN A 1 100 ? 24.422 12.658 -33.160 1.00 62.12 100 ASN A O 1
ATOM 821 N N . THR A 1 101 ? 23.567 13.034 -35.189 1.00 56.00 101 THR A N 1
ATOM 822 C CA . THR A 1 101 ? 23.735 11.642 -35.648 1.00 56.00 101 THR A CA 1
ATOM 823 C C . THR A 1 101 ? 25.202 11.271 -35.887 1.00 56.00 101 THR A C 1
ATOM 825 O O . THR A 1 101 ? 25.586 10.110 -35.752 1.00 56.00 101 THR A O 1
ATOM 828 N N . THR A 1 102 ? 26.061 12.249 -36.182 1.00 53.88 102 THR A N 1
ATOM 829 C CA . THR A 1 102 ? 27.485 12.016 -36.480 1.00 53.88 102 THR A CA 1
ATOM 830 C C . THR A 1 102 ? 28.314 11.717 -35.223 1.00 53.88 102 THR A C 1
ATOM 832 O O . THR A 1 102 ? 29.292 10.970 -35.280 1.00 53.88 102 THR A O 1
ATOM 835 N N . ILE A 1 103 ? 27.896 12.231 -34.060 1.00 52.72 103 ILE A N 1
ATOM 836 C CA . ILE A 1 103 ? 28.684 12.173 -32.819 1.00 52.72 103 ILE A CA 1
ATOM 837 C C . ILE A 1 103 ? 28.661 10.765 -32.194 1.00 52.72 103 ILE A C 1
ATOM 839 O O . ILE A 1 103 ? 29.659 10.331 -31.620 1.00 52.72 103 ILE A O 1
ATOM 843 N N . SER A 1 104 ? 27.574 9.995 -32.342 1.00 52.34 104 SER A N 1
ATOM 844 C CA . SER A 1 104 ? 27.464 8.668 -31.706 1.00 52.34 104 SER A CA 1
ATOM 845 C C . SER A 1 104 ? 28.317 7.587 -32.387 1.00 52.34 104 SER A C 1
ATOM 847 O O . SER A 1 104 ? 28.842 6.701 -31.706 1.00 52.34 104 SER A O 1
ATOM 849 N N . ARG A 1 105 ? 28.518 7.671 -33.713 1.00 53.88 105 ARG A N 1
ATOM 850 C CA . ARG A 1 105 ? 29.378 6.735 -34.462 1.00 53.88 105 ARG A CA 1
ATOM 851 C C . ARG A 1 105 ? 30.862 7.080 -34.348 1.00 53.88 105 ARG A C 1
ATOM 853 O O . ARG A 1 105 ? 31.663 6.165 -34.172 1.00 53.88 105 ARG A O 1
ATOM 860 N N . GLN A 1 106 ? 31.236 8.363 -34.373 1.00 52.56 106 GLN A N 1
ATOM 861 C CA . GLN A 1 106 ? 32.638 8.760 -34.190 1.00 52.56 106 GLN A CA 1
ATOM 862 C C . GLN A 1 106 ? 33.127 8.521 -32.755 1.00 52.56 106 GLN A C 1
ATOM 864 O O . GLN A 1 106 ? 34.204 7.958 -32.595 1.00 52.56 106 GLN A O 1
ATOM 869 N N . ASN A 1 107 ? 32.318 8.802 -31.724 1.00 51.25 107 ASN A N 1
ATOM 870 C CA . ASN A 1 107 ? 32.730 8.577 -30.330 1.00 51.25 107 ASN A CA 1
ATOM 871 C C . ASN A 1 107 ? 32.852 7.096 -29.941 1.00 51.25 107 ASN A C 1
ATOM 873 O O . ASN A 1 107 ? 33.606 6.766 -29.031 1.00 51.25 107 ASN A O 1
ATOM 877 N N . ARG A 1 108 ? 32.146 6.179 -30.617 1.00 53.72 108 ARG A N 1
ATOM 878 C CA . ARG A 1 108 ? 32.346 4.732 -30.409 1.00 53.72 108 ARG A CA 1
ATOM 879 C C . ARG A 1 108 ? 33.602 4.202 -31.099 1.00 53.72 108 ARG A C 1
ATOM 881 O O . ARG A 1 108 ? 34.154 3.215 -30.626 1.00 53.72 108 ARG A O 1
ATOM 888 N N . ARG A 1 109 ? 34.054 4.847 -32.180 1.00 53.09 109 ARG A N 1
ATOM 889 C CA . ARG A 1 109 ? 35.288 4.476 -32.886 1.00 53.09 109 ARG A CA 1
ATOM 890 C C . ARG A 1 109 ? 36.520 5.048 -32.178 1.00 53.09 109 ARG A C 1
ATOM 892 O O . ARG A 1 109 ? 37.413 4.288 -31.833 1.00 53.09 109 ARG A O 1
ATOM 899 N N . SER A 1 110 ? 36.486 6.326 -31.793 1.00 53.44 110 SER A N 1
ATOM 900 C CA . SER A 1 110 ? 37.584 6.974 -31.058 1.00 53.44 110 SER A CA 1
ATOM 901 C C . SER A 1 110 ? 37.764 6.451 -29.630 1.00 53.44 110 SER A C 1
ATOM 903 O O . SER A 1 110 ? 38.884 6.412 -29.135 1.00 53.44 110 SER A O 1
ATOM 905 N N . LYS A 1 111 ? 36.702 5.977 -28.962 1.00 48.94 111 LYS A N 1
ATOM 906 C CA . LYS A 1 111 ? 36.824 5.329 -27.642 1.00 48.94 111 LYS A CA 1
ATOM 907 C C . LYS A 1 111 ? 37.365 3.894 -27.712 1.00 48.94 111 LYS A C 1
ATOM 909 O O . LYS A 1 111 ? 37.806 3.372 -26.697 1.00 48.94 111 LYS A O 1
ATOM 914 N N . ARG A 1 112 ? 37.331 3.255 -28.887 1.00 53.03 112 ARG A N 1
ATOM 915 C CA . ARG A 1 112 ? 37.944 1.934 -29.107 1.00 53.03 112 ARG A CA 1
ATOM 916 C C . ARG A 1 112 ? 39.410 2.040 -29.531 1.00 53.03 112 ARG A C 1
ATOM 918 O O . ARG A 1 112 ? 40.157 1.112 -29.270 1.00 53.03 112 ARG A O 1
ATOM 925 N N . GLU A 1 113 ? 39.799 3.165 -30.129 1.00 52.41 113 GLU A N 1
ATOM 926 C CA . GLU A 1 113 ? 41.188 3.466 -30.511 1.00 52.41 113 GLU A CA 1
ATOM 927 C C . GLU A 1 113 ? 41.983 4.163 -29.389 1.00 52.41 113 GLU A C 1
ATOM 929 O O . GLU A 1 113 ? 43.189 4.020 -29.340 1.00 52.41 113 GLU A O 1
ATOM 934 N N . ARG A 1 114 ? 41.342 4.847 -28.428 1.00 49.06 114 ARG A N 1
ATOM 935 C CA . ARG A 1 114 ? 42.027 5.472 -27.268 1.00 49.06 114 ARG A CA 1
ATOM 936 C C . ARG A 1 114 ? 42.174 4.574 -26.033 1.00 49.06 114 ARG A C 1
ATOM 938 O O . ARG A 1 114 ? 42.414 5.074 -24.943 1.00 49.06 114 ARG A O 1
ATOM 945 N N . ALA A 1 115 ? 41.961 3.270 -26.175 1.00 51.69 115 ALA A N 1
ATOM 946 C CA . ALA A 1 115 ? 42.202 2.311 -25.095 1.00 51.69 115 ALA A CA 1
ATOM 947 C C . ALA A 1 115 ? 43.561 1.597 -25.233 1.00 51.69 115 ALA A C 1
ATOM 949 O O . ALA A 1 115 ? 43.786 0.627 -24.515 1.00 51.69 115 ALA A O 1
ATOM 950 N N . SER A 1 116 ? 44.430 2.037 -26.155 1.00 51.84 116 SER A N 1
ATOM 951 C CA . SER A 1 116 ? 45.758 1.445 -26.367 1.00 51.84 116 SER A CA 1
ATOM 952 C C . SER A 1 116 ? 46.943 2.333 -26.022 1.00 51.84 116 SER A C 1
ATOM 954 O O . SER A 1 116 ? 48.024 1.777 -25.902 1.00 51.84 116 SER A O 1
ATOM 956 N N . ASP A 1 117 ? 46.782 3.642 -25.834 1.00 47.31 117 ASP A N 1
ATOM 957 C CA . ASP A 1 117 ? 47.940 4.524 -25.682 1.00 47.31 117 ASP A CA 1
ATOM 958 C C . ASP A 1 117 ? 47.726 5.485 -24.509 1.00 47.31 117 ASP A C 1
ATOM 960 O O . ASP A 1 117 ? 46.969 6.458 -24.590 1.00 47.31 117 ASP A O 1
ATOM 964 N N . ASP A 1 118 ? 48.363 5.123 -23.395 1.00 54.81 118 ASP A N 1
ATOM 965 C CA . ASP A 1 118 ? 48.824 6.050 -22.370 1.00 54.81 118 ASP A CA 1
ATOM 966 C C . ASP A 1 118 ? 49.820 7.018 -23.019 1.00 54.81 118 ASP A C 1
ATOM 968 O O . ASP A 1 118 ? 50.757 6.566 -23.669 1.00 54.81 118 ASP A O 1
ATOM 972 N N . GLU A 1 119 ? 49.627 8.323 -22.839 1.00 46.53 119 GLU A N 1
ATOM 973 C CA . GLU A 1 119 ? 50.704 9.261 -22.512 1.00 46.53 119 GLU A CA 1
ATOM 974 C C . GLU A 1 119 ? 50.117 10.626 -22.122 1.00 46.53 119 GLU A C 1
ATOM 976 O O . GLU A 1 119 ? 49.063 11.058 -22.604 1.00 46.53 119 GLU A O 1
ATOM 981 N N . ASP A 1 120 ? 50.804 11.231 -21.158 1.00 53.72 120 ASP A N 1
ATOM 982 C CA . ASP A 1 120 ? 50.601 12.547 -20.570 1.00 53.72 120 ASP A CA 1
ATOM 983 C C . ASP A 1 120 ? 50.556 13.662 -21.627 1.00 53.72 120 ASP A C 1
ATOM 985 O O . ASP A 1 120 ? 51.251 13.563 -22.630 1.00 53.72 120 ASP A O 1
ATOM 989 N N . GLU A 1 121 ? 49.783 14.734 -21.393 1.00 48.31 121 GLU A N 1
ATOM 990 C CA . GLU A 1 121 ? 50.228 16.121 -21.636 1.00 48.31 121 GLU A CA 1
ATOM 991 C C . GLU A 1 121 ? 49.153 17.180 -21.323 1.00 48.31 121 GLU A C 1
ATOM 993 O O . GLU A 1 121 ? 47.967 16.903 -21.123 1.00 48.31 121 GLU A O 1
ATOM 998 N N . ASP A 1 122 ? 49.654 18.409 -21.236 1.00 49.25 122 ASP A N 1
ATOM 999 C CA . ASP A 1 122 ? 49.201 19.527 -20.430 1.00 49.25 122 ASP A CA 1
ATOM 1000 C C . ASP A 1 122 ? 47.918 20.255 -20.865 1.00 49.25 122 ASP A C 1
ATOM 1002 O O . ASP A 1 122 ? 47.444 20.255 -22.003 1.00 49.25 122 ASP A O 1
ATOM 1006 N N . GLU A 1 123 ? 47.374 20.926 -19.855 1.00 45.88 123 GLU A N 1
ATOM 1007 C CA . GLU A 1 123 ? 46.167 21.731 -19.822 1.00 45.88 123 GLU A CA 1
ATOM 1008 C C . GLU A 1 123 ? 46.386 23.088 -20.516 1.00 45.88 123 GLU A C 1
ATOM 1010 O O . GLU A 1 123 ? 47.016 23.979 -19.952 1.00 45.88 123 GLU A O 1
ATOM 1015 N N . ASP A 1 124 ? 45.821 23.276 -21.718 1.00 44.38 124 ASP A N 1
ATOM 1016 C CA . ASP A 1 124 ? 45.859 24.568 -22.414 1.00 44.38 124 ASP A CA 1
ATOM 1017 C C . ASP A 1 124 ? 44.455 25.083 -22.787 1.00 44.38 124 ASP A C 1
ATOM 1019 O O . ASP A 1 124 ? 43.639 24.428 -23.449 1.00 44.38 124 ASP A O 1
ATOM 1023 N N . GLN A 1 125 ? 44.158 26.294 -22.315 1.00 49.19 125 GLN A N 1
ATOM 1024 C CA . GLN A 1 125 ? 42.862 26.964 -22.408 1.00 49.19 125 GLN A CA 1
ATOM 1025 C C . GLN A 1 125 ? 42.614 27.495 -23.827 1.00 49.19 125 GLN A C 1
ATOM 1027 O O . GLN A 1 125 ? 43.253 28.451 -24.265 1.00 49.19 125 GLN A O 1
ATOM 1032 N N . ARG A 1 126 ? 41.613 26.953 -24.537 1.00 38.75 126 ARG A N 1
ATOM 1033 C CA . ARG A 1 126 ? 41.077 27.567 -25.768 1.00 38.75 126 ARG A CA 1
ATOM 1034 C C . ARG A 1 126 ? 39.642 28.072 -25.589 1.00 38.75 126 ARG A C 1
ATOM 1036 O O . ARG A 1 126 ? 38.811 27.361 -25.023 1.00 38.75 126 ARG A O 1
ATOM 1043 N N . PRO A 1 127 ? 39.318 29.275 -26.100 1.00 45.94 127 PRO A N 1
ATOM 1044 C CA . PRO A 1 127 ? 37.988 29.853 -25.983 1.00 45.94 127 PRO A CA 1
ATOM 1045 C C . PRO A 1 127 ? 36.983 29.162 -26.912 1.00 45.94 127 PRO A C 1
ATOM 1047 O O . PRO A 1 127 ? 37.262 28.860 -28.074 1.00 45.94 127 PRO A O 1
ATOM 1050 N N . SER A 1 128 ? 35.784 28.939 -26.377 1.00 36.75 128 SER A N 1
ATOM 1051 C CA . SER A 1 128 ? 34.642 28.326 -27.055 1.00 36.75 128 SER A CA 1
ATOM 1052 C C . SER A 1 128 ? 34.208 29.124 -28.294 1.00 36.75 128 SER A C 1
ATOM 1054 O O . SER A 1 128 ? 33.931 30.320 -28.168 1.00 36.75 128 SER A O 1
ATOM 1056 N N . PRO A 1 129 ? 34.050 28.497 -29.475 1.00 37.88 129 PRO A N 1
ATOM 1057 C CA . PRO A 1 129 ? 33.510 29.184 -30.636 1.00 37.88 129 PRO A CA 1
ATOM 1058 C C . PRO A 1 129 ? 31.996 29.362 -30.490 1.00 37.88 129 PRO A C 1
ATOM 1060 O O . PRO A 1 129 ? 31.246 28.423 -30.207 1.00 37.88 129 PRO A O 1
ATOM 1063 N N . THR A 1 130 ? 31.540 30.592 -30.704 1.00 42.22 130 THR A N 1
ATOM 1064 C CA . THR A 1 130 ? 30.128 30.962 -30.770 1.00 42.22 130 THR A CA 1
ATOM 1065 C C . THR A 1 130 ? 29.492 30.277 -31.981 1.00 42.22 130 THR A C 1
ATOM 1067 O O . THR A 1 130 ? 29.859 30.528 -33.127 1.00 42.22 130 THR A O 1
ATOM 1070 N N . ARG A 1 131 ? 28.563 29.351 -31.725 1.00 35.00 131 ARG A N 1
ATOM 1071 C CA . ARG A 1 131 ? 27.920 28.526 -32.752 1.00 35.00 131 ARG A CA 1
ATOM 1072 C C . ARG A 1 131 ? 26.776 29.312 -33.398 1.00 35.00 131 ARG A C 1
ATOM 1074 O O . ARG A 1 131 ? 25.660 29.318 -32.891 1.00 35.00 131 ARG A O 1
ATOM 1081 N N . THR A 1 132 ? 27.063 29.986 -34.508 1.00 38.94 132 THR A N 1
ATOM 1082 C CA . THR A 1 132 ? 26.046 30.626 -35.353 1.00 38.94 132 THR A CA 1
ATOM 1083 C C . THR A 1 132 ? 25.311 29.553 -36.155 1.00 38.94 132 THR A C 1
ATOM 1085 O O . THR A 1 132 ? 25.896 28.892 -37.013 1.00 38.94 132 THR A O 1
ATOM 1088 N N . THR A 1 133 ? 24.028 29.349 -35.858 1.00 40.66 133 THR A N 1
ATOM 1089 C CA . THR A 1 133 ? 23.160 28.372 -36.527 1.00 40.66 133 THR A CA 1
ATOM 1090 C C . THR A 1 133 ? 22.823 28.853 -37.942 1.00 40.66 133 THR A C 1
ATOM 1092 O O . THR A 1 133 ? 21.853 29.578 -38.147 1.00 40.66 133 THR A O 1
ATOM 1095 N N . GLN A 1 134 ? 23.635 28.481 -38.933 1.00 41.28 134 GLN A N 1
ATOM 1096 C CA . GLN A 1 134 ? 23.278 28.653 -40.342 1.00 41.28 134 GLN A CA 1
ATOM 1097 C C . GLN A 1 134 ? 22.236 27.600 -40.739 1.00 41.28 134 GLN A C 1
ATOM 1099 O O . GLN A 1 134 ? 22.499 26.398 -40.716 1.00 41.28 134 GLN A O 1
ATOM 1104 N N . ILE A 1 135 ? 21.039 28.068 -41.092 1.00 46.50 135 ILE A N 1
ATOM 1105 C CA . ILE A 1 135 ? 19.945 27.253 -41.624 1.00 46.50 135 ILE A CA 1
ATOM 1106 C C . ILE A 1 135 ? 20.306 26.901 -43.071 1.00 46.50 135 ILE A C 1
ATOM 1108 O O . ILE A 1 135 ? 20.301 27.760 -43.949 1.00 46.50 135 ILE A O 1
ATOM 1112 N N . SER A 1 136 ? 20.679 25.642 -43.304 1.00 44.22 136 SER A N 1
ATOM 1113 C CA . SER A 1 136 ? 21.027 25.137 -44.634 1.00 44.22 136 SER A CA 1
ATOM 1114 C C . SER A 1 136 ? 19.749 24.936 -45.471 1.00 44.22 136 SER A C 1
ATOM 1116 O O . SER A 1 136 ? 18.840 24.241 -45.007 1.00 44.22 136 SER A O 1
ATOM 1118 N N . PRO A 1 137 ? 19.632 25.530 -46.673 1.00 52.19 137 PRO A N 1
ATOM 1119 C CA . PRO A 1 137 ? 18.476 25.336 -47.542 1.00 52.19 137 PRO A CA 1
ATOM 1120 C C . PRO A 1 137 ? 18.596 23.994 -48.291 1.00 52.19 137 PRO A C 1
ATOM 1122 O O . PRO A 1 137 ? 19.674 23.643 -48.762 1.00 52.19 137 PRO A O 1
ATOM 1125 N N . ALA A 1 138 ? 17.479 23.262 -48.393 1.00 56.25 138 ALA A N 1
ATOM 1126 C CA . ALA A 1 138 ? 17.351 21.854 -48.817 1.00 56.25 138 ALA A CA 1
ATOM 1127 C C . ALA A 1 138 ? 17.829 20.837 -47.756 1.00 56.25 138 ALA A C 1
ATOM 1129 O O . ALA A 1 138 ? 18.863 20.179 -47.874 1.00 56.25 138 ALA A O 1
ATOM 1130 N N . GLY A 1 139 ? 17.041 20.742 -46.678 1.00 61.72 139 GLY A N 1
ATOM 1131 C CA . GLY A 1 139 ? 17.331 19.949 -45.486 1.00 61.72 139 GLY A CA 1
ATOM 1132 C C . GLY A 1 139 ? 17.455 18.455 -45.774 1.00 61.72 139 GLY A C 1
ATOM 1133 O O . GLY A 1 139 ? 16.467 17.777 -46.046 1.00 61.72 139 GLY A O 1
ATOM 1134 N N . LYS A 1 140 ? 18.681 17.934 -45.669 1.00 78.81 140 LYS A N 1
ATOM 1135 C CA . LYS A 1 140 ? 18.936 16.493 -45.602 1.00 78.81 140 LYS A CA 1
ATOM 1136 C C . LYS A 1 140 ? 18.133 15.912 -44.438 1.00 78.81 140 LYS A C 1
ATOM 1138 O O . LYS A 1 140 ? 18.317 16.332 -43.300 1.00 78.81 140 LYS A O 1
ATOM 1143 N N . THR A 1 141 ? 17.257 14.955 -44.722 1.00 83.88 141 THR A N 1
ATOM 1144 C CA . THR A 1 141 ? 16.593 14.161 -43.687 1.00 83.88 141 THR A CA 1
ATOM 1145 C C . THR A 1 141 ? 17.534 13.061 -43.219 1.00 83.88 141 THR A C 1
ATOM 1147 O O . THR A 1 141 ? 18.140 12.377 -44.044 1.00 83.88 141 THR A O 1
ATOM 1150 N N . CYS A 1 142 ? 17.633 12.862 -41.911 1.00 86.00 142 CYS A N 1
ATOM 1151 C CA . CYS A 1 142 ? 18.343 11.738 -41.319 1.00 86.00 142 CYS A CA 1
ATOM 1152 C C . CYS A 1 142 ? 17.367 10.756 -40.677 1.00 86.00 142 CYS A C 1
ATOM 1154 O O . CYS A 1 142 ? 16.286 11.135 -40.221 1.00 86.00 142 CYS A O 1
ATOM 1156 N N . GLU A 1 143 ? 17.773 9.492 -40.623 1.00 88.12 143 GLU A N 1
ATOM 1157 C CA . GLU A 1 143 ? 17.055 8.467 -39.877 1.00 88.12 143 GLU A CA 1
ATOM 1158 C C . GLU A 1 143 ? 17.101 8.786 -38.374 1.00 88.12 143 GLU A C 1
ATOM 1160 O O . GLU A 1 143 ? 18.130 9.210 -37.837 1.00 88.12 143 GLU A O 1
ATOM 1165 N N . VAL A 1 144 ? 15.957 8.640 -37.707 1.00 89.00 144 VAL A N 1
ATOM 1166 C CA . VAL A 1 144 ? 15.841 8.801 -36.254 1.00 89.00 144 VAL A CA 1
ATOM 1167 C C . VAL A 1 144 ? 16.476 7.585 -35.583 1.00 89.00 144 VAL A C 1
ATOM 1169 O O . VAL A 1 144 ? 16.250 6.459 -36.012 1.00 89.00 144 VAL A O 1
ATOM 1172 N N . ASP A 1 145 ? 17.227 7.796 -34.502 1.00 89.44 145 ASP A N 1
ATOM 1173 C CA . ASP A 1 145 ? 17.770 6.695 -33.706 1.00 89.44 145 ASP A CA 1
ATOM 1174 C C . ASP A 1 145 ? 16.654 5.745 -33.221 1.00 89.44 145 ASP A C 1
ATOM 1176 O O . ASP A 1 145 ? 15.690 6.168 -32.573 1.00 89.44 145 ASP A O 1
ATOM 1180 N N . GLU A 1 146 ? 16.796 4.453 -33.523 1.00 89.69 146 GLU A N 1
ATOM 1181 C CA . GLU A 1 146 ? 15.767 3.434 -33.278 1.00 89.69 146 GLU A CA 1
ATOM 1182 C C . GLU A 1 146 ? 15.391 3.330 -31.791 1.00 89.69 146 GLU A C 1
ATOM 1184 O O . GLU A 1 146 ? 14.221 3.148 -31.447 1.00 89.69 146 GLU A O 1
ATOM 1189 N N . SER A 1 147 ? 16.352 3.542 -30.882 1.00 83.94 147 SER A N 1
ATOM 1190 C CA . SER A 1 147 ? 16.094 3.494 -29.438 1.00 83.94 147 SER A CA 1
ATOM 1191 C C . SER A 1 147 ? 15.221 4.664 -28.969 1.00 83.94 147 SER A C 1
ATOM 1193 O O . SER A 1 147 ? 14.333 4.492 -28.125 1.00 83.94 147 SER A O 1
ATOM 1195 N N . GLN A 1 148 ? 15.414 5.854 -29.550 1.00 90.19 148 GLN A N 1
ATOM 1196 C CA . GLN A 1 148 ? 14.571 7.020 -29.281 1.00 90.19 148 GLN A CA 1
ATOM 1197 C C . GLN A 1 148 ? 13.170 6.835 -29.858 1.00 90.19 148 GLN A C 1
ATOM 1199 O O . GLN A 1 148 ? 12.181 7.109 -29.172 1.00 90.19 148 GLN A O 1
ATOM 1204 N N . LEU A 1 149 ? 13.089 6.315 -31.084 1.00 92.31 149 LEU A N 1
ATOM 1205 C CA . LEU A 1 149 ? 11.831 6.032 -31.759 1.00 92.31 149 LEU A CA 1
ATOM 1206 C C . LEU A 1 149 ? 10.983 5.033 -30.960 1.00 92.31 149 LEU A C 1
ATOM 1208 O O . LEU A 1 149 ? 9.812 5.299 -30.672 1.00 92.31 149 LEU A O 1
ATOM 1212 N N . LEU A 1 150 ? 11.595 3.929 -30.520 1.00 88.81 150 LEU A N 1
ATOM 1213 C CA . LEU A 1 150 ? 10.949 2.923 -29.682 1.00 88.81 150 LEU A CA 1
ATOM 1214 C C . LEU A 1 150 ? 10.464 3.526 -28.357 1.00 88.81 150 LEU A C 1
ATOM 1216 O O . LEU A 1 150 ? 9.332 3.280 -27.939 1.00 88.81 150 LEU A O 1
ATOM 1220 N N . ARG A 1 151 ? 11.275 4.375 -27.713 1.00 90.31 151 ARG A N 1
ATOM 1221 C CA . ARG A 1 151 ? 10.893 5.053 -26.466 1.00 90.31 151 ARG A CA 1
ATOM 1222 C C . ARG A 1 151 ? 9.668 5.952 -26.644 1.00 90.31 151 ARG A C 1
ATOM 1224 O O . ARG A 1 151 ? 8.775 5.930 -25.796 1.00 90.31 151 ARG A O 1
ATOM 1231 N N . TRP A 1 152 ? 9.605 6.745 -27.715 1.00 94.94 152 TRP A N 1
ATOM 1232 C CA . TRP A 1 152 ? 8.454 7.618 -27.978 1.00 94.94 152 TRP A CA 1
ATOM 1233 C C . TRP A 1 152 ? 7.178 6.826 -28.252 1.00 94.94 152 TRP A C 1
ATOM 1235 O O . TRP A 1 152 ? 6.123 7.164 -27.716 1.00 94.94 152 TRP A O 1
ATOM 1245 N N . ARG A 1 153 ? 7.284 5.736 -29.012 1.00 94.31 153 ARG A N 1
ATOM 1246 C CA . ARG A 1 153 ? 6.174 4.823 -29.309 1.00 94.31 153 ARG A CA 1
ATOM 1247 C C . ARG A 1 153 ? 5.660 4.104 -28.063 1.00 94.31 153 ARG A C 1
ATOM 1249 O O . ARG A 1 153 ? 4.461 4.114 -27.794 1.00 94.31 153 ARG A O 1
ATOM 1256 N N . ILE A 1 154 ? 6.553 3.571 -27.227 1.00 91.56 154 ILE A N 1
ATOM 1257 C CA . ILE A 1 154 ? 6.178 2.959 -25.942 1.00 91.56 154 ILE A CA 1
ATOM 1258 C C . ILE A 1 154 ? 5.432 3.963 -25.056 1.00 91.56 154 ILE A C 1
ATOM 1260 O O . ILE A 1 154 ? 4.430 3.610 -24.435 1.00 91.56 154 ILE A O 1
ATOM 1264 N N . ASN A 1 155 ? 5.881 5.218 -25.016 1.00 92.19 155 ASN A N 1
ATOM 1265 C CA . ASN A 1 155 ? 5.208 6.267 -24.254 1.00 92.19 155 ASN A CA 1
ATOM 1266 C C . ASN A 1 155 ? 3.812 6.593 -24.807 1.00 92.19 155 ASN A C 1
ATOM 1268 O O . ASN A 1 155 ? 2.873 6.685 -24.019 1.00 92.19 155 ASN A O 1
ATOM 1272 N N . LEU A 1 156 ? 3.654 6.685 -26.133 1.00 95.56 156 LEU A N 1
ATOM 1273 C CA . LEU A 1 156 ? 2.346 6.844 -26.780 1.00 95.56 156 LEU A CA 1
ATOM 1274 C C . LEU A 1 156 ? 1.387 5.714 -26.377 1.00 95.56 156 LEU A C 1
ATOM 1276 O O . LEU A 1 156 ? 0.291 5.978 -25.884 1.00 95.56 156 LEU A O 1
ATOM 1280 N N . ARG A 1 157 ? 1.830 4.455 -26.497 1.00 94.69 157 ARG A N 1
ATOM 1281 C CA . ARG A 1 157 ? 1.037 3.278 -26.106 1.00 94.69 157 ARG A CA 1
ATOM 1282 C C . ARG A 1 157 ? 0.654 3.319 -24.626 1.00 94.69 157 ARG A C 1
ATOM 1284 O O . ARG A 1 157 ? -0.505 3.094 -24.296 1.00 94.69 157 ARG A O 1
ATOM 1291 N N . ARG A 1 158 ? 1.593 3.658 -23.733 1.00 90.44 158 ARG A N 1
ATOM 1292 C CA . ARG A 1 158 ? 1.334 3.799 -22.286 1.00 90.44 158 ARG A CA 1
ATOM 1293 C C . ARG A 1 158 ? 0.294 4.875 -21.976 1.00 90.44 158 ARG A C 1
ATOM 1295 O O . ARG A 1 158 ? -0.542 4.659 -21.103 1.00 90.44 158 ARG A O 1
ATOM 1302 N N . GLY A 1 159 ? 0.333 6.008 -22.678 1.00 91.25 159 GLY A N 1
ATOM 1303 C CA . GLY A 1 159 ? -0.665 7.069 -22.531 1.00 91.25 159 GLY A CA 1
ATOM 1304 C C . GLY A 1 159 ? -2.063 6.618 -22.906 1.00 91.25 159 GLY A C 1
ATOM 1305 O O . GLY A 1 159 ? -2.985 6.795 -22.114 1.00 91.25 159 GLY A O 1
ATOM 1306 N N . VAL A 1 160 ? -2.196 5.967 -24.062 1.00 95.12 160 VAL A N 1
ATOM 1307 C CA . VAL A 1 160 ? -3.475 5.420 -24.528 1.00 95.12 160 VAL A CA 1
ATOM 1308 C C . VAL A 1 160 ? -4.011 4.353 -23.568 1.00 95.12 160 VAL A C 1
ATOM 1310 O O . VAL A 1 160 ? -5.163 4.441 -23.158 1.00 95.12 160 VAL A O 1
ATOM 1313 N N . VAL A 1 161 ? -3.183 3.389 -23.139 1.00 92.25 161 VAL A N 1
ATOM 1314 C CA . VAL A 1 161 ? -3.603 2.333 -22.192 1.00 92.25 161 VAL A CA 1
ATOM 1315 C C . VAL A 1 161 ? -4.139 2.931 -20.894 1.00 92.25 161 VAL A C 1
ATOM 1317 O O . VAL A 1 161 ? -5.203 2.528 -20.432 1.00 92.25 161 VAL A O 1
ATOM 1320 N N . LYS A 1 162 ? -3.424 3.901 -20.315 1.00 88.50 162 LYS A N 1
ATOM 1321 C CA . LYS A 1 162 ? -3.825 4.517 -19.048 1.00 88.50 162 LYS A CA 1
ATOM 1322 C C . LYS A 1 162 ? -5.190 5.202 -19.150 1.00 88.50 162 LYS A C 1
ATOM 1324 O O . LYS A 1 162 ? -6.028 5.012 -18.279 1.00 88.50 162 LYS A O 1
ATOM 1329 N N . GLN A 1 163 ? -5.419 5.966 -20.214 1.00 94.06 163 GLN A N 1
ATOM 1330 C CA . GLN A 1 163 ? -6.680 6.686 -20.401 1.00 94.06 163 GLN A CA 1
ATOM 1331 C C . GLN A 1 163 ? -7.845 5.735 -20.698 1.00 94.06 163 GLN A C 1
ATOM 1333 O O . GLN A 1 163 ? -8.949 5.940 -20.209 1.00 94.06 163 GLN A O 1
ATOM 1338 N N . ILE A 1 164 ? -7.597 4.641 -21.424 1.00 92.56 164 ILE A N 1
ATOM 1339 C CA . ILE A 1 164 ? -8.598 3.585 -21.632 1.00 92.56 164 ILE A CA 1
ATOM 1340 C C . ILE A 1 164 ? -8.960 2.882 -20.319 1.00 92.56 164 ILE A C 1
ATOM 1342 O O . ILE A 1 164 ? -10.121 2.543 -20.114 1.00 92.56 164 ILE A O 1
ATOM 1346 N N . GLN A 1 165 ? -7.994 2.669 -19.421 1.00 85.88 165 GLN A N 1
ATOM 1347 C CA . GLN A 1 165 ? -8.265 2.111 -18.093 1.00 85.88 165 GLN A CA 1
ATOM 1348 C C . GLN A 1 165 ? -9.121 3.054 -17.242 1.00 85.88 165 GLN A C 1
ATOM 1350 O O . GLN A 1 165 ? -10.059 2.592 -16.601 1.00 85.88 165 GLN A O 1
ATOM 1355 N N . GLU A 1 166 ? -8.819 4.354 -17.256 1.00 85.69 166 GLU A N 1
ATOM 1356 C CA . GLU A 1 166 ? -9.605 5.378 -16.554 1.00 85.69 166 GLU A CA 1
ATOM 1357 C C . GLU A 1 166 ? -11.049 5.421 -17.094 1.00 85.69 166 GLU A C 1
ATOM 1359 O O . GLU A 1 166 ? -11.988 5.273 -16.313 1.00 85.69 166 GLU A O 1
ATOM 1364 N N . LEU A 1 167 ? -11.230 5.458 -18.422 1.00 88.38 167 LEU A N 1
ATOM 1365 C CA . LEU A 1 167 ? -12.552 5.403 -19.062 1.00 88.38 167 LEU A CA 1
ATOM 1366 C C . LEU A 1 167 ? -13.313 4.111 -18.730 1.00 88.38 167 LEU A C 1
ATOM 1368 O O . LEU A 1 167 ? -14.498 4.147 -18.422 1.00 88.38 167 LEU A O 1
ATOM 1372 N N . ALA A 1 168 ? -12.641 2.956 -18.743 1.00 83.31 168 ALA A N 1
ATOM 1373 C CA . ALA A 1 168 ? -13.281 1.684 -18.415 1.00 83.31 168 ALA A CA 1
ATOM 1374 C C . ALA A 1 168 ? -13.808 1.639 -16.970 1.00 83.31 168 ALA A C 1
ATOM 1376 O O . ALA A 1 168 ? -14.809 0.972 -16.706 1.00 83.31 168 ALA A O 1
ATOM 1377 N N . ILE A 1 169 ? -13.138 2.325 -16.037 1.00 80.06 169 ILE A N 1
ATOM 1378 C CA . ILE A 1 169 ? -13.595 2.462 -14.649 1.00 80.06 169 ILE A CA 1
ATOM 1379 C C . ILE A 1 169 ? -14.818 3.383 -14.591 1.00 80.06 169 ILE A C 1
ATOM 1381 O O . ILE A 1 169 ? -15.797 3.041 -13.930 1.00 80.06 169 ILE A O 1
ATOM 1385 N N . GLU A 1 170 ? -14.788 4.517 -15.292 1.00 82.88 170 GLU A N 1
ATOM 1386 C CA . GLU A 1 170 ? -15.908 5.465 -15.348 1.00 82.88 170 GLU A CA 1
ATOM 1387 C C . GLU A 1 170 ? -17.168 4.840 -15.966 1.00 82.88 170 GLU A C 1
ATOM 1389 O O . GLU A 1 170 ? -18.214 4.834 -15.312 1.00 82.88 170 GLU A O 1
ATOM 1394 N N . ASP A 1 171 ? -17.054 4.211 -17.141 1.00 80.44 171 ASP A N 1
ATOM 1395 C CA . ASP A 1 171 ? -18.162 3.530 -17.832 1.00 80.44 171 ASP A CA 1
ATOM 1396 C C . ASP A 1 171 ? -18.758 2.404 -16.969 1.00 80.44 171 ASP A C 1
ATOM 1398 O O . ASP A 1 171 ? -19.978 2.203 -16.909 1.00 80.44 171 ASP A O 1
ATOM 1402 N N . ALA A 1 172 ? -17.904 1.661 -16.253 1.00 78.19 172 ALA A N 1
ATOM 1403 C CA . ALA A 1 172 ? -18.359 0.648 -15.311 1.00 78.19 172 ALA A CA 1
ATOM 1404 C C 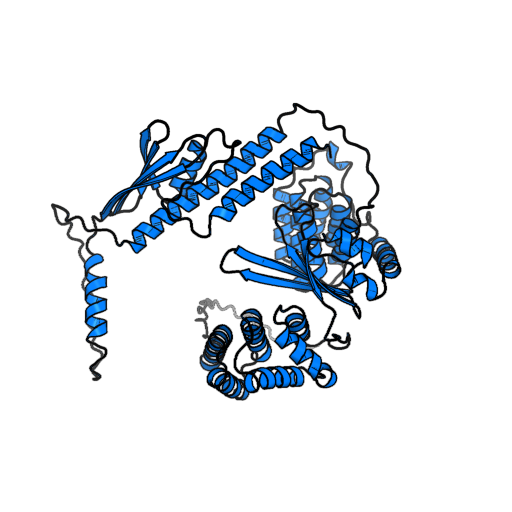. ALA A 1 172 ? -19.175 1.282 -14.175 1.00 78.19 172 ALA A C 1
ATOM 1406 O O . ALA A 1 172 ? -20.281 0.820 -13.886 1.00 78.19 172 ALA A O 1
ATOM 1407 N N . LEU A 1 173 ? -18.666 2.352 -13.554 1.00 77.19 173 LEU A N 1
ATOM 1408 C CA . LEU A 1 173 ? -19.340 3.056 -12.461 1.00 77.19 173 LEU A CA 1
ATOM 1409 C C . LEU A 1 173 ? -20.671 3.681 -12.896 1.00 77.19 173 LEU A C 1
ATOM 1411 O O . LEU A 1 173 ? -21.646 3.606 -12.147 1.00 77.19 173 LEU A O 1
ATOM 1415 N N . GLU A 1 174 ? -20.750 4.271 -14.086 1.00 82.38 174 GLU A N 1
ATOM 1416 C CA . GLU A 1 174 ? -21.985 4.863 -14.609 1.00 82.38 174 GLU A CA 1
ATOM 1417 C C . GLU A 1 174 ? -23.070 3.804 -14.851 1.00 82.38 174 GLU A C 1
ATOM 1419 O O . GLU A 1 174 ? -24.232 3.976 -14.456 1.00 82.38 174 GLU A O 1
ATOM 1424 N N . LYS A 1 175 ? -22.678 2.645 -15.391 1.00 75.69 175 LYS A N 1
ATOM 1425 C CA . LYS A 1 175 ? -23.575 1.495 -15.546 1.00 75.69 175 LYS A CA 1
ATOM 1426 C C . LYS A 1 175 ? -24.119 0.997 -14.204 1.00 75.69 175 LYS A C 1
ATOM 1428 O O . LYS A 1 175 ? -25.257 0.535 -14.151 1.00 75.69 175 LYS A O 1
ATOM 1433 N N . PHE A 1 176 ? -23.346 1.122 -13.122 1.00 69.25 176 PHE A N 1
ATOM 1434 C CA . PHE A 1 176 ? -23.805 0.817 -11.762 1.00 69.25 176 PHE A CA 1
ATOM 1435 C C . PHE A 1 176 ? -24.689 1.907 -11.148 1.00 69.25 176 PHE A C 1
ATOM 1437 O O . PHE A 1 176 ? -25.571 1.587 -10.352 1.00 69.25 176 PHE A O 1
ATOM 1444 N N . ARG A 1 177 ? -24.472 3.181 -11.495 1.00 74.81 177 ARG A N 1
ATOM 1445 C CA . ARG A 1 177 ? -25.281 4.310 -11.003 1.00 74.81 177 ARG A CA 1
ATOM 1446 C C . ARG A 1 177 ? -26.653 4.399 -11.667 1.00 74.81 177 ARG A C 1
ATOM 1448 O O . ARG A 1 177 ? -27.568 4.964 -11.075 1.00 74.81 177 ARG A O 1
ATOM 1455 N N . SER A 1 178 ? -26.810 3.841 -12.865 1.00 63.91 178 SER A N 1
ATOM 1456 C CA . SER A 1 178 ? -28.089 3.820 -13.579 1.00 63.91 178 SER A CA 1
ATOM 1457 C C . SER A 1 178 ? -29.155 3.036 -12.778 1.00 63.91 178 SER A C 1
ATOM 1459 O O . SER A 1 178 ? -29.007 1.826 -12.589 1.00 63.91 178 SER A O 1
ATOM 1461 N N . PRO A 1 179 ? -30.244 3.680 -12.306 1.00 52.09 179 PRO A N 1
ATOM 1462 C CA . PRO A 1 179 ? -31.101 3.217 -11.201 1.00 52.09 179 PRO A CA 1
ATOM 1463 C C . PRO A 1 179 ? -32.096 2.095 -11.561 1.00 52.09 179 PRO A C 1
ATOM 1465 O O . PRO A 1 179 ? -33.218 2.050 -11.063 1.00 52.09 179 PRO A O 1
ATOM 1468 N N . SER A 1 180 ? -31.711 1.142 -12.406 1.00 46.31 180 SER A N 1
ATOM 1469 C CA . SER A 1 180 ? -32.619 0.082 -12.868 1.00 46.31 180 SER A CA 1
ATOM 1470 C C . SER A 1 180 ? -32.774 -1.104 -11.905 1.00 46.31 180 SER A C 1
ATOM 1472 O O . SER A 1 180 ? -33.380 -2.112 -12.266 1.00 46.31 180 SER A O 1
ATOM 1474 N N . THR A 1 181 ? -32.280 -1.044 -10.661 1.00 42.81 181 THR A N 1
ATOM 1475 C CA . THR A 1 181 ? -32.639 -2.063 -9.656 1.00 42.81 181 THR A CA 1
ATOM 1476 C C . THR A 1 181 ? -32.609 -1.499 -8.231 1.00 42.81 181 THR A C 1
ATOM 1478 O O . THR A 1 181 ? -31.542 -1.103 -7.765 1.00 42.81 181 THR A O 1
ATOM 1481 N N . PRO A 1 182 ? -33.741 -1.474 -7.500 1.00 41.28 182 PRO A N 1
ATOM 1482 C CA . PRO A 1 182 ? -33.756 -1.014 -6.119 1.00 41.28 182 PRO A CA 1
ATOM 1483 C C . PRO A 1 182 ? -33.005 -2.020 -5.242 1.00 41.28 182 PRO A C 1
ATOM 1485 O O . PRO A 1 182 ? -33.461 -3.142 -5.005 1.00 41.28 182 PRO A O 1
ATOM 1488 N N . ILE A 1 183 ? -31.828 -1.621 -4.760 1.00 42.50 183 ILE A N 1
ATOM 1489 C CA . ILE A 1 183 ? -31.080 -2.374 -3.756 1.00 42.50 183 ILE A CA 1
ATOM 1490 C C . ILE A 1 183 ? -31.790 -2.155 -2.421 1.00 42.50 183 ILE A C 1
ATOM 1492 O O . ILE A 1 183 ? -31.678 -1.107 -1.792 1.00 42.50 183 ILE A O 1
ATOM 1496 N N . ARG A 1 184 ? -32.560 -3.161 -2.006 1.00 32.94 184 ARG A N 1
ATOM 1497 C CA . ARG A 1 184 ? -33.184 -3.243 -0.684 1.00 32.94 184 ARG A CA 1
ATOM 1498 C C . ARG A 1 184 ? -32.077 -3.282 0.376 1.00 32.94 184 ARG A C 1
ATOM 1500 O O . ARG A 1 184 ? -31.440 -4.320 0.554 1.00 32.94 184 ARG A O 1
ATOM 1507 N N . SER A 1 185 ? -31.837 -2.158 1.048 1.00 35.03 185 SER A N 1
ATOM 1508 C CA . SER A 1 185 ? -30.952 -2.070 2.209 1.00 35.03 185 SER A CA 1
ATOM 1509 C C . SER A 1 185 ? -31.496 -2.967 3.323 1.00 35.03 185 SER A C 1
ATOM 1511 O O . SER A 1 185 ? -32.629 -2.814 3.781 1.00 35.03 185 SER A O 1
ATOM 1513 N N . GLN A 1 186 ? -30.715 -3.974 3.714 1.00 30.52 186 GLN A N 1
ATOM 1514 C CA . GLN A 1 186 ? -31.003 -4.764 4.907 1.00 30.52 186 GLN A CA 1
ATOM 1515 C C . GLN A 1 186 ? -30.464 -4.038 6.149 1.00 30.52 186 GLN A C 1
ATOM 1517 O O . GLN A 1 186 ? -29.435 -3.368 6.053 1.00 30.52 186 GLN A O 1
ATOM 1522 N N . PRO A 1 187 ? -31.141 -4.164 7.303 1.00 31.30 187 PRO A N 1
ATOM 1523 C CA . PRO A 1 187 ? -30.707 -3.552 8.554 1.00 31.30 187 PRO A CA 1
ATOM 1524 C C . PRO A 1 187 ? -29.380 -4.148 9.046 1.00 31.30 187 PRO A C 1
ATOM 1526 O O . PRO A 1 187 ? -29.096 -5.325 8.809 1.00 31.30 187 PRO A O 1
ATOM 1529 N N . LEU A 1 188 ? -28.590 -3.313 9.735 1.00 36.44 188 LEU A N 1
ATOM 1530 C CA . LEU A 1 188 ? -27.272 -3.622 10.293 1.00 36.44 188 LEU A CA 1
ATOM 1531 C C . LEU A 1 188 ? -27.262 -4.964 11.042 1.00 36.44 188 LEU A C 1
ATOM 1533 O O . LEU A 1 188 ? -27.809 -5.090 12.138 1.00 36.44 188 LEU A O 1
ATOM 1537 N N . LYS A 1 189 ? -26.560 -5.950 10.476 1.00 35.00 189 LYS A N 1
ATOM 1538 C CA . LYS A 1 189 ? -25.984 -7.040 11.263 1.00 35.00 189 LYS A CA 1
ATOM 1539 C C . LYS A 1 189 ? -24.781 -6.470 12.007 1.00 35.00 189 LYS A C 1
ATOM 1541 O O . LYS A 1 189 ? -23.841 -5.980 11.392 1.00 35.00 189 LYS A O 1
ATOM 1546 N N . THR A 1 190 ? -24.859 -6.534 13.329 1.00 38.59 190 THR A N 1
ATOM 1547 C CA . THR A 1 190 ? -23.784 -6.278 14.288 1.00 38.59 190 THR A CA 1
ATOM 1548 C C . THR A 1 190 ? -22.463 -6.907 13.844 1.00 38.59 190 THR A C 1
ATOM 1550 O O . THR A 1 190 ? -22.467 -7.985 13.254 1.00 38.59 190 THR A O 1
ATOM 1553 N N . ALA A 1 191 ? -21.360 -6.222 14.148 1.00 38.56 191 ALA A N 1
ATOM 1554 C CA . ALA A 1 191 ? -19.968 -6.535 13.826 1.00 38.56 191 ALA A CA 1
ATOM 1555 C C . ALA A 1 191 ? -19.527 -7.986 14.138 1.00 38.56 191 ALA A C 1
ATOM 1557 O O . ALA A 1 191 ? -18.794 -8.239 15.087 1.00 38.56 191 ALA A O 1
ATOM 1558 N N . ASN A 1 192 ? -19.957 -8.931 13.304 1.00 49.25 192 ASN A N 1
ATOM 1559 C CA . ASN A 1 192 ? -19.549 -10.336 13.321 1.00 49.25 192 ASN A CA 1
ATOM 1560 C C . ASN A 1 192 ? -18.546 -10.657 12.204 1.00 49.25 192 ASN A C 1
ATOM 1562 O O . ASN A 1 192 ? -18.275 -11.828 11.956 1.00 49.25 192 ASN A O 1
ATOM 1566 N N . ASN A 1 193 ? -18.005 -9.654 11.504 1.00 73.44 193 ASN A N 1
ATOM 1567 C CA . ASN A 1 193 ? -16.904 -9.901 10.583 1.00 73.44 193 ASN A CA 1
ATOM 1568 C C . ASN A 1 193 ? -15.587 -9.858 11.370 1.00 73.44 193 ASN A C 1
ATOM 1570 O O . ASN A 1 193 ? -15.106 -8.787 11.744 1.00 73.44 193 ASN A O 1
ATOM 1574 N N . THR A 1 194 ? -15.032 -11.037 11.650 1.00 71.56 194 THR A N 1
ATOM 1575 C CA . THR A 1 194 ? -13.774 -11.266 12.380 1.00 71.56 194 THR A CA 1
ATOM 1576 C C . THR A 1 194 ? -12.625 -10.408 11.840 1.00 71.56 194 THR A C 1
ATOM 1578 O O . THR A 1 194 ? -11.779 -9.943 12.599 1.00 71.56 194 THR A O 1
ATOM 1581 N N . GLU A 1 195 ? -12.630 -10.127 10.535 1.00 78.25 195 GLU A N 1
ATOM 1582 C CA . GLU A 1 195 ? -11.645 -9.267 9.878 1.00 78.25 195 GLU A CA 1
ATOM 1583 C C . GLU A 1 195 ? -11.771 -7.787 10.276 1.00 78.25 195 GLU A C 1
ATOM 1585 O O . GLU A 1 195 ? -10.772 -7.141 10.588 1.00 78.25 195 GLU A O 1
ATOM 1590 N N . GLN A 1 196 ? -12.990 -7.243 10.340 1.00 83.69 196 GLN A N 1
ATOM 1591 C CA . GLN A 1 196 ? -13.207 -5.863 10.791 1.00 83.69 196 GLN A CA 1
ATOM 1592 C C . GLN A 1 196 ? -12.804 -5.700 12.258 1.00 83.69 196 GLN A C 1
ATOM 1594 O O . GLN A 1 196 ? -12.190 -4.700 12.626 1.00 83.69 196 GLN A O 1
ATOM 1599 N N . ALA A 1 197 ? -13.089 -6.706 13.091 1.00 78.19 197 ALA A N 1
ATOM 1600 C CA . ALA A 1 197 ? -12.613 -6.728 14.468 1.00 78.19 197 ALA A CA 1
ATOM 1601 C C . ALA A 1 197 ? -11.074 -6.696 14.525 1.00 78.19 197 ALA A C 1
ATOM 1603 O O . ALA A 1 197 ? -10.514 -5.913 15.292 1.00 78.19 197 ALA A O 1
ATOM 1604 N N . LEU A 1 198 ? -10.371 -7.448 13.668 1.00 77.50 198 LEU A N 1
ATOM 1605 C CA . LEU A 1 198 ? -8.911 -7.347 13.567 1.00 77.50 198 LEU A CA 1
ATOM 1606 C C . LEU A 1 198 ? -8.467 -5.935 13.168 1.00 77.50 198 LEU A C 1
ATOM 1608 O O . LEU A 1 198 ? -7.583 -5.372 13.804 1.00 77.50 198 LEU A O 1
ATOM 1612 N N . TYR A 1 199 ? -9.050 -5.328 12.140 1.00 86.75 199 TYR A N 1
ATOM 1613 C CA . TYR A 1 199 ? -8.616 -3.990 11.729 1.00 86.75 199 TYR A CA 1
ATOM 1614 C C . TYR A 1 199 ? -8.881 -2.937 12.801 1.00 86.75 199 TYR A C 1
ATOM 1616 O O . TYR A 1 199 ? -8.008 -2.110 13.057 1.00 86.75 199 TYR A O 1
ATOM 1624 N N . ALA A 1 200 ? -10.008 -3.032 13.508 1.00 87.00 200 ALA A N 1
ATOM 1625 C CA . ALA A 1 200 ? -10.262 -2.246 14.709 1.00 87.00 200 ALA A CA 1
ATOM 1626 C C . ALA A 1 200 ? -9.169 -2.460 15.772 1.00 87.00 200 ALA A C 1
ATOM 1628 O O . ALA A 1 200 ? -8.666 -1.487 16.327 1.00 87.00 200 ALA A O 1
ATOM 1629 N N . THR A 1 201 ? -8.766 -3.714 16.015 1.00 79.94 201 THR A N 1
ATOM 1630 C CA . THR A 1 201 ? -7.671 -4.082 16.940 1.00 79.94 201 THR A CA 1
ATOM 1631 C C . THR A 1 201 ? -6.387 -3.365 16.599 1.00 79.94 201 THR A C 1
ATOM 163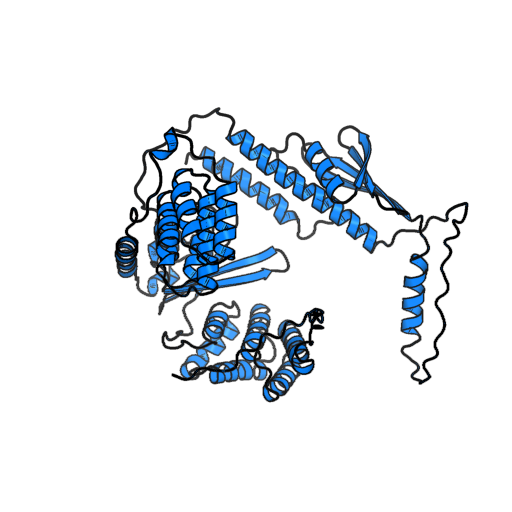3 O O . THR A 1 201 ? -5.760 -2.731 17.442 1.00 79.94 201 THR A O 1
ATOM 1636 N N . LEU A 1 202 ? -5.960 -3.553 15.354 1.00 83.06 202 LEU A N 1
ATOM 1637 C CA . LEU A 1 202 ? -4.637 -3.178 14.923 1.00 83.06 202 LEU A CA 1
ATOM 1638 C C . LEU A 1 202 ? -4.565 -1.664 14.812 1.00 83.06 202 LEU A C 1
ATOM 1640 O O . LEU A 1 202 ? -3.557 -1.091 15.209 1.00 83.06 202 LEU A O 1
ATOM 1644 N N . ALA A 1 203 ? -5.664 -1.016 14.408 1.00 89.38 203 ALA A N 1
ATOM 1645 C CA . ALA A 1 203 ? -5.795 0.431 14.455 1.00 89.38 203 ALA A CA 1
ATOM 1646 C C . ALA A 1 203 ? -5.535 0.964 15.871 1.00 89.38 203 ALA A C 1
ATOM 1648 O O . ALA A 1 203 ? -4.749 1.899 16.007 1.00 89.38 203 ALA A O 1
ATOM 1649 N N . VAL A 1 204 ? -6.082 0.332 16.922 1.00 89.44 204 VAL A N 1
ATOM 1650 C CA . VAL A 1 204 ? -5.881 0.728 18.335 1.00 89.44 204 VAL A CA 1
ATOM 1651 C C . VAL A 1 204 ? -4.630 0.161 19.012 1.00 89.44 204 VAL A C 1
ATOM 1653 O O . VAL A 1 204 ? -4.463 0.326 20.222 1.00 89.44 204 VAL A O 1
ATOM 1656 N N . SER A 1 205 ? -3.747 -0.496 18.259 1.00 84.25 205 SER A N 1
ATOM 1657 C CA . SER A 1 205 ? -2.488 -1.027 18.786 1.00 84.25 205 SER A CA 1
ATOM 1658 C C . SER A 1 205 ? -1.527 0.092 19.201 1.00 84.25 205 SER A C 1
ATOM 1660 O O . SER A 1 205 ? -1.449 1.131 18.544 1.00 84.25 205 SER A O 1
ATOM 1662 N N . ASP A 1 206 ? -0.738 -0.149 20.256 1.00 83.06 206 ASP A N 1
ATOM 1663 C CA . ASP A 1 206 ? 0.349 0.757 20.662 1.00 83.06 206 ASP A CA 1
ATOM 1664 C C . ASP A 1 206 ? 1.520 0.741 19.677 1.00 83.06 206 ASP A C 1
ATOM 1666 O O . ASP A 1 206 ? 2.343 1.652 19.696 1.00 83.06 206 ASP A O 1
ATOM 1670 N N . SER A 1 207 ? 1.607 -0.279 18.819 1.00 79.94 207 SER A N 1
ATOM 1671 C CA . SER A 1 207 ? 2.657 -0.386 17.812 1.00 79.94 207 SER A CA 1
ATOM 1672 C C . SER A 1 207 ? 2.298 0.458 16.581 1.00 79.94 207 SER A C 1
ATOM 1674 O O . SER A 1 207 ? 1.373 0.104 15.835 1.00 79.94 207 SER A O 1
ATOM 1676 N N . PRO A 1 208 ? 3.013 1.575 16.320 1.00 83.44 208 PRO A N 1
ATOM 1677 C CA . PRO A 1 208 ? 2.657 2.485 15.235 1.00 83.44 208 PRO A CA 1
ATOM 1678 C C . PRO A 1 208 ? 2.672 1.847 13.835 1.00 83.44 208 PRO A C 1
ATOM 1680 O O . PRO A 1 208 ? 1.772 2.169 13.056 1.00 83.44 208 PRO A O 1
ATOM 1683 N N . PRO A 1 209 ? 3.612 0.935 13.491 1.00 74.50 209 PRO A N 1
ATOM 1684 C CA . PRO A 1 209 ? 3.562 0.197 12.232 1.00 74.50 209 PRO A CA 1
ATOM 1685 C C . PRO A 1 209 ? 2.268 -0.597 12.064 1.00 74.50 209 PRO A C 1
ATOM 1687 O O . PRO A 1 209 ? 1.687 -0.582 10.976 1.00 74.50 209 PRO A O 1
ATOM 1690 N N . LEU A 1 210 ? 1.786 -1.237 13.139 1.00 76.94 210 LEU A N 1
ATOM 1691 C CA . LEU A 1 210 ? 0.592 -2.068 13.043 1.00 76.94 210 LEU A CA 1
ATOM 1692 C C . LEU A 1 210 ? -0.663 -1.222 12.847 1.00 76.94 210 LEU A C 1
ATOM 1694 O O . LEU A 1 210 ? -1.496 -1.519 11.989 1.00 76.94 210 LEU A O 1
ATOM 1698 N N . SER A 1 211 ? -0.746 -0.123 13.596 1.00 88.06 211 SER A N 1
ATOM 1699 C CA . SER A 1 211 ? -1.814 0.860 13.453 1.00 88.06 211 SER A CA 1
ATOM 1700 C C . SER A 1 211 ? -1.822 1.486 12.059 1.00 88.06 211 SER A C 1
ATOM 1702 O O . SER A 1 211 ? -2.867 1.540 11.413 1.00 88.06 211 SER A O 1
ATOM 1704 N N . LEU A 1 212 ? -0.659 1.863 11.518 1.00 87.44 212 LEU A N 1
ATOM 1705 C CA . LEU A 1 212 ? -0.557 2.397 10.159 1.00 87.44 212 LEU A CA 1
ATOM 1706 C C . LEU A 1 212 ? -1.031 1.391 9.103 1.00 87.44 212 LEU A C 1
ATOM 1708 O O . LEU A 1 212 ? -1.747 1.765 8.170 1.00 87.44 212 LEU A O 1
ATOM 1712 N N . TRP A 1 213 ? -0.628 0.126 9.229 1.00 82.75 213 TRP A N 1
ATOM 1713 C CA . TRP A 1 213 ? -1.064 -0.934 8.324 1.00 82.75 213 TRP A CA 1
ATOM 1714 C C . TRP A 1 213 ? -2.581 -1.139 8.384 1.00 82.75 213 TRP A C 1
ATOM 1716 O O . TRP A 1 213 ? -3.236 -1.216 7.342 1.00 82.75 213 TRP A O 1
ATOM 1726 N N . ALA A 1 214 ? -3.153 -1.147 9.589 1.00 87.69 214 ALA A N 1
ATOM 1727 C CA . ALA A 1 214 ? -4.590 -1.272 9.786 1.00 87.69 214 ALA A CA 1
ATOM 1728 C C . ALA A 1 214 ? -5.348 -0.108 9.149 1.00 87.69 214 ALA A C 1
ATOM 1730 O O . ALA A 1 214 ? -6.279 -0.331 8.387 1.00 87.69 214 ALA A O 1
ATOM 1731 N N . VAL A 1 215 ? -4.901 1.131 9.369 1.00 93.75 215 VAL A N 1
ATOM 1732 C CA . VAL A 1 215 ? -5.509 2.331 8.776 1.00 93.75 215 VAL A CA 1
ATOM 1733 C C . VAL A 1 215 ? -5.483 2.270 7.247 1.00 93.75 215 VAL A C 1
ATOM 1735 O O . VAL A 1 215 ? -6.481 2.573 6.596 1.00 93.75 215 VAL A O 1
ATOM 1738 N N . ARG A 1 216 ? -4.369 1.828 6.651 1.00 88.94 216 ARG A N 1
ATOM 1739 C CA . ARG A 1 216 ? -4.274 1.631 5.195 1.00 88.94 216 ARG A CA 1
ATOM 1740 C C . ARG A 1 216 ? -5.204 0.530 4.694 1.00 88.94 216 ARG A C 1
ATOM 1742 O O . ARG A 1 216 ? -5.784 0.673 3.624 1.00 88.94 216 ARG A O 1
ATOM 1749 N N . SER A 1 217 ? -5.361 -0.541 5.463 1.00 84.62 217 SER A N 1
ATOM 1750 C CA . SER A 1 217 ? -6.282 -1.631 5.130 1.00 84.62 217 SER A CA 1
ATOM 1751 C C . SER A 1 217 ? -7.740 -1.169 5.229 1.00 84.62 217 SER A C 1
ATOM 1753 O O . SER A 1 217 ? -8.530 -1.446 4.334 1.00 84.62 217 SER A O 1
ATOM 1755 N N . ILE A 1 218 ? -8.086 -0.364 6.238 1.00 91.62 218 ILE A N 1
ATOM 1756 C CA . ILE A 1 218 ? -9.410 0.265 6.367 1.00 91.62 218 ILE A CA 1
ATOM 1757 C C . ILE A 1 218 ? -9.687 1.183 5.169 1.00 91.62 218 ILE A C 1
ATOM 1759 O O . ILE A 1 218 ? -10.740 1.061 4.556 1.00 91.62 218 ILE A O 1
ATOM 1763 N N . SER A 1 219 ? -8.732 2.036 4.780 1.00 92.06 219 SER A N 1
ATOM 1764 C CA . SER A 1 219 ? -8.821 2.880 3.570 1.00 92.06 219 SER A CA 1
ATOM 1765 C C . SER A 1 219 ? -9.135 2.064 2.315 1.00 92.06 219 SER A C 1
ATOM 1767 O O . SER A 1 219 ? -9.986 2.443 1.516 1.00 92.06 219 SER A O 1
ATOM 1769 N N . ALA A 1 220 ? -8.442 0.936 2.143 1.00 81.94 220 ALA A N 1
ATOM 1770 C CA . ALA A 1 220 ? -8.541 0.125 0.939 1.00 81.94 220 ALA A CA 1
ATOM 1771 C C . ALA A 1 220 ? -9.832 -0.703 0.879 1.00 81.94 220 ALA A C 1
ATOM 1773 O O . ALA A 1 220 ? -10.432 -0.811 -0.189 1.00 81.94 220 ALA A O 1
ATOM 1774 N N . PHE A 1 221 ? -10.243 -1.298 2.001 1.00 82.44 221 PHE A N 1
ATOM 1775 C CA . PHE A 1 221 ? -11.276 -2.341 2.013 1.00 82.44 221 PHE A CA 1
ATOM 1776 C C . PHE A 1 221 ? -12.580 -1.897 2.673 1.00 82.44 221 PHE A C 1
ATOM 1778 O O . PHE A 1 221 ? -13.653 -2.368 2.305 1.00 82.44 221 PHE A O 1
ATOM 1785 N N . TYR A 1 222 ? -12.507 -0.963 3.620 1.00 90.56 222 TYR A N 1
ATOM 1786 C CA . TYR A 1 222 ? -13.638 -0.540 4.442 1.00 90.56 222 TYR A CA 1
ATOM 1787 C C . TYR A 1 222 ? -13.772 0.995 4.554 1.00 90.56 222 TYR A C 1
ATOM 1789 O O . TYR A 1 222 ? -14.032 1.500 5.648 1.00 90.56 222 TYR A O 1
ATOM 1797 N N . PRO A 1 223 ? -13.657 1.771 3.451 1.00 90.12 223 PRO A N 1
ATOM 1798 C CA . PRO A 1 223 ? -13.635 3.238 3.505 1.00 90.12 223 PRO A CA 1
ATOM 1799 C C . PRO A 1 223 ? -14.968 3.876 3.925 1.00 90.12 223 PRO A C 1
ATOM 1801 O O . PRO A 1 223 ? -15.046 5.086 4.092 1.00 90.12 223 PRO A O 1
ATOM 1804 N N . SER A 1 224 ? -16.045 3.101 4.048 1.00 90.25 224 SER A N 1
ATOM 1805 C CA . SER A 1 224 ? -17.367 3.595 4.460 1.00 90.25 224 SER A CA 1
ATOM 1806 C C . SER A 1 224 ? -17.916 2.860 5.680 1.00 90.25 224 SER A C 1
ATOM 1808 O O . SER A 1 224 ? -19.090 3.012 6.005 1.00 90.25 224 SER A O 1
ATOM 1810 N N . ASP A 1 225 ? -17.094 2.043 6.344 1.00 93.75 225 ASP A N 1
ATOM 1811 C CA . ASP A 1 225 ? -17.504 1.378 7.575 1.00 93.75 225 ASP A CA 1
ATOM 1812 C C . ASP A 1 225 ? -17.478 2.379 8.735 1.00 93.75 225 ASP A C 1
ATOM 1814 O O . ASP A 1 225 ? -16.411 2.807 9.183 1.00 93.75 225 ASP A O 1
ATOM 1818 N N . GLU A 1 226 ? -18.665 2.768 9.202 1.00 94.38 226 GLU A N 1
ATOM 1819 C CA . GLU A 1 226 ? -18.810 3.781 10.249 1.00 94.38 226 GLU A CA 1
ATOM 1820 C C . GLU A 1 226 ? -18.144 3.364 11.561 1.00 94.38 226 GLU A C 1
ATOM 1822 O O . GLU A 1 226 ? -17.563 4.205 12.233 1.00 94.38 226 GLU A O 1
ATOM 1827 N N . VAL A 1 227 ? -18.161 2.077 11.925 1.00 92.44 227 VAL A N 1
ATOM 1828 C CA . VAL A 1 227 ? -17.582 1.618 13.197 1.00 92.44 227 VAL A CA 1
ATOM 1829 C C . VAL A 1 227 ? -16.064 1.760 13.171 1.00 92.44 227 VAL A C 1
ATOM 1831 O O . VAL A 1 227 ? -15.466 2.222 14.144 1.00 92.44 227 VAL A O 1
ATOM 1834 N N . LEU A 1 228 ? -15.431 1.378 12.059 1.00 94.31 228 LEU A N 1
ATOM 1835 C CA . LEU A 1 228 ? -13.986 1.527 11.887 1.00 94.31 228 LEU A CA 1
ATOM 1836 C C . LEU A 1 228 ? -13.592 3.001 11.789 1.00 94.31 228 LEU A C 1
ATOM 1838 O O . LEU A 1 228 ? -12.636 3.420 12.437 1.00 94.31 228 LEU A O 1
ATOM 1842 N N . CYS A 1 229 ? -14.347 3.802 11.040 1.00 96.69 229 CYS A N 1
ATOM 1843 C CA . CYS A 1 229 ? -14.074 5.230 10.907 1.00 96.69 229 CYS A CA 1
ATOM 1844 C C . CYS A 1 229 ? -14.290 5.989 12.227 1.00 96.69 229 CYS A C 1
ATOM 1846 O O . CYS A 1 229 ? -13.488 6.859 12.553 1.00 96.69 229 CYS A O 1
ATOM 1848 N N . ASP A 1 230 ? -15.286 5.617 13.034 1.00 96.31 230 ASP A N 1
ATOM 1849 C CA . ASP A 1 230 ? -15.501 6.160 14.380 1.00 96.31 230 ASP A CA 1
ATOM 1850 C C . ASP A 1 230 ? -14.292 5.873 15.294 1.00 96.31 230 ASP A C 1
ATOM 1852 O O . ASP A 1 230 ? -13.838 6.757 16.020 1.00 96.31 230 ASP A O 1
ATOM 1856 N N . ILE A 1 231 ? -13.700 4.672 15.207 1.00 95.69 231 ILE A N 1
ATOM 1857 C CA . ILE A 1 231 ? -12.451 4.342 15.918 1.00 95.69 231 ILE A CA 1
ATOM 1858 C C . ILE A 1 231 ? -11.307 5.251 15.454 1.00 95.69 231 ILE A C 1
ATOM 1860 O O . ILE A 1 231 ? -10.613 5.825 16.293 1.00 95.69 231 ILE A O 1
ATOM 1864 N N . LEU A 1 232 ? -11.114 5.416 14.139 1.00 97.25 232 LEU A N 1
ATOM 1865 C CA . LEU A 1 232 ? -10.047 6.271 13.605 1.00 97.25 232 LEU A CA 1
ATOM 1866 C C . LEU A 1 232 ? -10.231 7.740 14.012 1.00 97.25 232 LEU A C 1
ATOM 1868 O O . LEU A 1 232 ? -9.254 8.407 14.354 1.00 97.25 232 LEU A O 1
ATOM 1872 N N . ALA A 1 233 ? -11.471 8.234 14.009 1.00 97.75 233 ALA A N 1
ATOM 1873 C CA . ALA A 1 233 ? -11.810 9.584 14.446 1.00 97.75 233 ALA A CA 1
ATOM 1874 C C . ALA A 1 233 ? -11.494 9.790 15.931 1.00 97.75 233 ALA A C 1
ATOM 1876 O O . ALA A 1 233 ? -10.872 10.790 16.292 1.00 97.75 233 ALA A O 1
ATOM 1877 N N . GLU A 1 234 ? -11.852 8.830 16.787 1.00 97.38 234 GLU A N 1
ATOM 1878 C CA . GLU A 1 234 ? -11.529 8.889 18.212 1.00 97.38 234 GLU A CA 1
ATOM 1879 C C . GLU A 1 234 ? -10.019 8.888 18.459 1.00 97.38 234 GLU A C 1
ATOM 1881 O O . GLU A 1 234 ? -9.521 9.681 19.255 1.00 97.38 234 GLU A O 1
ATOM 1886 N N . GLN A 1 235 ? -9.265 8.038 17.758 1.00 96.50 235 GLN A N 1
ATOM 1887 C CA . GLN A 1 235 ? -7.809 7.996 17.893 1.00 96.50 235 GLN A CA 1
ATOM 1888 C C . GLN A 1 235 ? -7.151 9.309 17.477 1.00 96.50 235 GLN A C 1
ATOM 1890 O O . GLN A 1 235 ? -6.303 9.831 18.206 1.00 96.50 235 GLN A O 1
ATOM 1895 N N . LEU A 1 236 ? -7.570 9.859 16.335 1.00 97.25 236 LEU A N 1
ATOM 1896 C CA . LEU A 1 236 ? -7.069 11.133 15.837 1.00 97.25 236 LEU A CA 1
ATOM 1897 C C . LEU A 1 236 ? -7.337 12.255 16.849 1.00 97.25 236 LEU A C 1
ATOM 1899 O O . LEU A 1 236 ? -6.440 13.050 17.138 1.00 97.25 236 LEU A O 1
ATOM 1903 N N . LEU A 1 237 ? -8.533 12.273 17.443 1.00 97.12 237 LEU A N 1
ATOM 1904 C CA . LEU A 1 237 ? -8.912 13.240 18.469 1.00 97.12 237 LEU A CA 1
ATOM 1905 C C . LEU A 1 237 ? -8.157 13.035 19.783 1.00 97.12 237 LEU A C 1
ATOM 1907 O O . LEU A 1 237 ? -7.818 14.020 20.424 1.00 97.12 237 LEU A O 1
ATOM 1911 N N . GLN A 1 238 ? -7.860 11.807 20.208 1.00 95.75 238 GLN A N 1
ATOM 1912 C CA . GLN A 1 238 ? -7.180 11.551 21.484 1.00 95.75 238 GLN A CA 1
ATOM 1913 C C . GLN A 1 238 ? -5.656 11.728 21.430 1.00 95.75 238 GLN A C 1
ATOM 1915 O O . GLN A 1 238 ? -5.036 11.950 22.474 1.00 95.75 238 GLN A O 1
ATOM 1920 N N . ALA A 1 239 ? -5.039 11.664 20.248 1.00 93.50 239 ALA A N 1
ATOM 1921 C CA . ALA A 1 239 ? -3.582 11.644 20.124 1.00 93.50 239 ALA A CA 1
ATOM 1922 C C . ALA A 1 239 ? -2.877 12.933 20.594 1.00 93.50 239 ALA A C 1
ATOM 1924 O O . ALA A 1 239 ? -1.713 12.868 20.980 1.00 93.50 239 ALA A O 1
ATOM 1925 N N . HIS A 1 240 ? -3.575 14.075 20.675 1.00 89.44 240 HIS A N 1
ATOM 1926 C CA . HIS A 1 240 ? -3.024 15.323 21.237 1.00 89.44 240 HIS A CA 1
ATOM 1927 C C . HIS A 1 240 ? -2.605 15.204 22.713 1.00 89.44 240 HIS A C 1
ATOM 1929 O O . HIS A 1 240 ? -1.802 15.996 23.202 1.00 89.44 240 HIS A O 1
ATOM 1935 N N . LYS A 1 241 ? -3.145 14.219 23.447 1.00 92.31 241 LYS A N 1
ATOM 1936 C CA . LYS A 1 241 ? -2.776 13.965 24.848 1.00 92.31 241 LYS A CA 1
ATOM 1937 C C . LYS A 1 241 ? -1.333 13.465 24.980 1.00 92.31 241 LYS A C 1
ATOM 1939 O O . LYS A 1 241 ? -0.761 13.516 26.068 1.00 92.31 241 LYS A O 1
ATOM 1944 N N . GLN A 1 242 ? -0.735 12.984 23.890 1.00 90.94 242 GLN A N 1
ATOM 1945 C CA . GLN A 1 242 ? 0.648 12.527 23.850 1.00 90.94 242 GLN A CA 1
ATOM 1946 C C . GLN A 1 242 ? 1.565 13.718 23.548 1.00 90.94 242 GLN A C 1
ATOM 1948 O O . GLN A 1 242 ? 1.470 14.334 22.492 1.00 90.94 242 GLN A O 1
ATOM 1953 N N . ARG A 1 243 ? 2.472 14.052 24.477 1.00 86.94 243 ARG A N 1
ATOM 1954 C CA . ARG A 1 243 ? 3.350 15.232 24.339 1.00 86.94 243 ARG A CA 1
ATOM 1955 C C . ARG A 1 243 ? 4.367 15.115 23.202 1.00 86.94 243 ARG A C 1
ATOM 1957 O O . ARG A 1 243 ? 4.725 16.130 22.621 1.00 86.94 243 ARG A O 1
ATOM 1964 N N . ASN A 1 244 ? 4.818 13.899 22.896 1.00 92.19 244 ASN A N 1
ATOM 1965 C CA . ASN A 1 244 ? 5.845 13.633 21.894 1.00 92.19 244 ASN A CA 1
ATOM 1966 C C . ASN A 1 244 ? 5.396 12.469 21.008 1.00 92.19 244 ASN A C 1
ATOM 1968 O O . ASN A 1 244 ? 5.396 11.322 21.450 1.00 92.19 244 ASN A O 1
ATOM 1972 N N . LEU A 1 245 ? 5.016 12.772 19.768 1.00 94.44 245 LEU A N 1
ATOM 1973 C CA . LEU A 1 245 ? 4.670 11.767 18.766 1.00 94.44 245 LEU A CA 1
ATOM 1974 C C . LEU A 1 245 ? 5.926 11.372 17.983 1.00 94.44 245 LEU A C 1
ATOM 1976 O O . LEU A 1 245 ? 6.650 12.233 17.488 1.00 94.44 245 LEU A O 1
ATOM 1980 N N . SER A 1 246 ? 6.167 10.073 17.838 1.00 93.44 246 SER A N 1
ATOM 1981 C CA . SER A 1 246 ? 7.182 9.542 16.921 1.00 93.44 246 SER A CA 1
ATOM 1982 C C . SER A 1 246 ? 6.798 9.781 15.454 1.00 93.44 246 SER A C 1
ATOM 1984 O O . SER A 1 246 ? 5.617 9.896 15.121 1.00 93.44 246 SER A O 1
ATOM 1986 N N . ASP A 1 247 ? 7.776 9.768 14.543 1.00 91.56 247 ASP A N 1
ATOM 1987 C CA . ASP A 1 247 ? 7.533 9.905 13.093 1.00 91.56 247 ASP A CA 1
ATOM 1988 C C . ASP A 1 247 ? 6.555 8.855 12.541 1.00 91.56 247 ASP A C 1
ATOM 1990 O O . ASP A 1 247 ? 5.761 9.130 11.630 1.00 91.56 247 ASP A O 1
ATOM 1994 N N . ALA A 1 248 ? 6.587 7.645 13.103 1.00 85.88 248 ALA A N 1
ATOM 1995 C CA . ALA A 1 248 ? 5.661 6.582 12.746 1.00 85.88 248 ALA A CA 1
ATOM 1996 C C . ALA A 1 248 ? 4.229 6.925 13.191 1.00 85.88 248 ALA A C 1
ATOM 1998 O O . ALA A 1 248 ? 3.315 6.842 12.376 1.00 85.88 248 ALA A O 1
ATOM 1999 N N . GLN A 1 249 ? 4.038 7.413 14.423 1.00 94.94 249 GLN A N 1
ATOM 2000 C CA . GLN A 1 249 ? 2.728 7.871 14.911 1.00 94.94 249 GLN A CA 1
ATOM 2001 C C . GLN A 1 249 ? 2.206 9.068 14.111 1.00 94.94 249 GLN A C 1
ATOM 2003 O O . GLN A 1 249 ? 1.048 9.072 13.705 1.00 94.94 249 GLN A O 1
ATOM 2008 N N . VAL A 1 250 ? 3.062 10.048 13.803 1.00 96.56 250 VAL A N 1
ATOM 2009 C CA . VAL A 1 250 ? 2.723 11.180 12.922 1.00 96.56 250 VAL A CA 1
ATOM 2010 C C . VAL A 1 250 ? 2.232 10.681 11.559 1.00 96.56 250 VAL A C 1
ATOM 2012 O O . VAL A 1 250 ? 1.244 11.185 11.026 1.00 96.56 250 VAL A O 1
ATOM 2015 N N . SER A 1 251 ? 2.893 9.664 10.998 1.00 94.19 251 SER A N 1
ATOM 2016 C CA . SER A 1 251 ? 2.484 9.046 9.733 1.00 94.19 251 SER A CA 1
ATOM 2017 C C . SER A 1 251 ? 1.135 8.329 9.847 1.00 94.19 251 SER A C 1
ATOM 2019 O O . SER A 1 251 ? 0.323 8.438 8.928 1.00 94.19 251 SER A O 1
ATOM 2021 N N . THR A 1 252 ? 0.879 7.633 10.957 1.00 95.56 252 THR A N 1
ATOM 2022 C CA . THR A 1 252 ? -0.406 6.981 11.248 1.00 95.56 252 THR A CA 1
ATOM 2023 C C . THR A 1 252 ? -1.544 7.993 11.338 1.00 95.56 252 THR A C 1
ATOM 2025 O O . THR A 1 252 ? -2.536 7.834 10.634 1.00 95.56 252 THR A O 1
ATOM 2028 N N . LEU A 1 253 ? -1.389 9.071 12.115 1.00 97.50 253 LEU A N 1
ATOM 2029 C CA . LEU A 1 253 ? -2.409 10.120 12.270 1.00 97.50 253 LEU A CA 1
ATOM 2030 C C . LEU A 1 253 ? -2.715 10.831 10.945 1.00 97.50 253 LEU A C 1
ATOM 2032 O O . LEU A 1 253 ? -3.874 11.071 10.613 1.00 97.50 253 LEU A O 1
ATOM 2036 N N . ALA A 1 254 ? -1.681 11.121 10.149 1.00 97.38 254 ALA A N 1
ATOM 2037 C CA . ALA A 1 254 ? -1.848 11.686 8.812 1.00 97.38 254 ALA A CA 1
ATOM 2038 C C . ALA A 1 254 ? -2.679 10.761 7.903 1.00 97.38 254 ALA A C 1
ATOM 2040 O O . ALA A 1 254 ? -3.563 11.221 7.180 1.00 97.38 254 ALA A O 1
ATOM 2041 N N . TRP A 1 255 ? -2.433 9.448 7.970 1.00 97.19 255 TRP A N 1
ATOM 2042 C CA . TRP A 1 255 ? -3.239 8.463 7.253 1.00 97.19 255 TRP A CA 1
ATOM 2043 C C . TRP A 1 255 ? -4.666 8.377 7.793 1.00 97.19 255 TRP A C 1
ATOM 2045 O O . TRP A 1 255 ? -5.585 8.349 6.986 1.00 97.19 255 TRP A O 1
ATOM 2055 N N . GLN A 1 256 ? -4.883 8.405 9.109 1.00 97.75 256 GLN A N 1
ATOM 2056 C CA . GLN A 1 256 ? -6.233 8.410 9.688 1.00 97.75 256 GLN A CA 1
ATOM 2057 C C . GLN A 1 256 ? -7.049 9.597 9.173 1.00 97.75 256 GLN A C 1
ATOM 2059 O O . GLN A 1 256 ? -8.163 9.410 8.690 1.00 97.75 256 GLN A O 1
ATOM 2064 N N . ALA A 1 257 ? -6.468 10.802 9.184 1.00 98.06 257 ALA A N 1
ATOM 2065 C CA . ALA A 1 257 ? -7.116 11.993 8.645 1.00 98.06 257 ALA A CA 1
ATOM 2066 C C . ALA A 1 257 ? -7.481 11.832 7.162 1.00 98.06 257 ALA A C 1
ATOM 2068 O O . ALA A 1 257 ? -8.597 12.157 6.752 1.00 98.06 257 ALA A O 1
ATOM 2069 N N . LYS A 1 258 ? -6.559 11.271 6.370 1.00 97.25 258 LYS A N 1
ATOM 2070 C CA . LYS A 1 258 ? -6.787 10.975 4.956 1.00 97.25 258 LYS A CA 1
ATOM 2071 C C . LYS A 1 258 ? -7.960 10.008 4.756 1.00 97.25 258 LYS A C 1
ATOM 2073 O O . LYS A 1 258 ? -8.838 10.312 3.956 1.00 97.25 258 LYS A O 1
ATOM 2078 N N . VAL A 1 259 ? -7.999 8.897 5.498 1.00 96.69 259 VAL A N 1
ATOM 2079 C CA . VAL A 1 259 ? -9.087 7.904 5.417 1.00 96.69 259 VAL A CA 1
ATOM 2080 C C . VAL A 1 259 ? -10.430 8.536 5.751 1.00 96.69 259 VAL A C 1
ATOM 2082 O O . VAL A 1 259 ? -11.382 8.378 4.993 1.00 96.69 259 VAL A O 1
ATOM 2085 N N . LEU A 1 260 ? -10.494 9.319 6.832 1.00 97.56 260 LEU A N 1
ATOM 2086 C CA . LEU A 1 260 ? -11.712 10.027 7.228 1.00 97.56 260 LEU A CA 1
ATOM 2087 C C . LEU A 1 260 ? -12.204 10.983 6.129 1.00 97.56 260 LEU A C 1
ATOM 2089 O O . LEU A 1 260 ? -13.400 11.021 5.845 1.00 97.56 260 LEU A O 1
ATOM 2093 N N . GLY A 1 261 ? -11.299 11.705 5.462 1.00 96.56 261 GLY A N 1
ATOM 2094 C CA . GLY A 1 261 ? -11.643 12.554 4.318 1.00 96.56 261 GLY A CA 1
ATOM 2095 C C . GLY A 1 261 ? -12.128 11.769 3.095 1.00 96.56 261 GLY A C 1
ATOM 2096 O O . GLY A 1 261 ? -13.104 12.162 2.455 1.00 96.56 261 GLY A O 1
ATOM 2097 N N . GLU A 1 262 ? -11.474 10.648 2.778 1.00 94.94 262 GLU A N 1
ATOM 2098 C CA . GLU A 1 262 ? -11.826 9.775 1.647 1.00 94.94 262 GLU A CA 1
ATOM 2099 C C . GLU A 1 262 ? -13.234 9.179 1.782 1.00 94.94 262 GLU A C 1
ATOM 2101 O O . GLU A 1 262 ? -13.888 8.957 0.762 1.00 94.94 262 GLU A O 1
ATOM 2106 N N . THR A 1 263 ? -13.742 9.009 3.011 1.00 95.25 263 THR A N 1
ATOM 2107 C CA . THR A 1 263 ? -15.127 8.559 3.249 1.00 95.25 263 THR A CA 1
ATOM 2108 C C . THR A 1 263 ? -16.174 9.499 2.647 1.00 95.25 263 THR A C 1
ATOM 2110 O O . THR A 1 263 ? -17.290 9.072 2.354 1.00 95.25 263 THR A O 1
ATOM 2113 N N . ARG A 1 264 ? -15.837 10.794 2.502 1.00 94.25 264 ARG A N 1
ATOM 2114 C CA . ARG A 1 264 ? -16.759 11.896 2.168 1.00 94.25 264 ARG A CA 1
ATOM 2115 C C . ARG A 1 264 ? -18.004 11.959 3.060 1.00 94.25 264 ARG A C 1
ATOM 2117 O O . ARG A 1 264 ? -18.988 12.595 2.686 1.00 94.25 264 ARG A O 1
ATOM 2124 N N . ASN A 1 265 ? -17.967 11.329 4.233 1.00 93.69 265 ASN A N 1
ATOM 2125 C CA . ASN A 1 265 ? -19.077 11.331 5.168 1.00 93.69 265 ASN A CA 1
ATOM 2126 C C . ASN A 1 265 ? -19.013 12.612 6.026 1.00 93.69 265 ASN A C 1
ATOM 2128 O O . ASN A 1 265 ? -18.059 12.779 6.795 1.00 93.69 265 ASN A O 1
ATOM 2132 N N . PRO A 1 266 ? -20.004 13.523 5.929 1.00 93.31 266 PRO A N 1
ATOM 2133 C CA . PRO A 1 266 ? -19.998 14.796 6.657 1.00 93.31 266 PRO A CA 1
ATOM 2134 C C . PRO A 1 266 ? -19.941 14.616 8.182 1.00 93.31 266 PRO A C 1
ATOM 2136 O O . PRO A 1 266 ? -19.471 15.517 8.881 1.00 93.31 266 PRO A O 1
ATOM 2139 N N . ARG A 1 267 ? -20.320 13.436 8.697 1.00 94.44 267 ARG A N 1
ATOM 2140 C CA . ARG A 1 267 ? -20.219 13.055 10.112 1.00 94.44 267 ARG A CA 1
ATOM 2141 C C . ARG A 1 267 ? -18.843 13.336 10.721 1.00 94.44 267 ARG A C 1
ATOM 2143 O O . ARG A 1 267 ? -18.767 13.791 11.862 1.00 94.44 267 ARG A O 1
ATOM 2150 N N . TYR A 1 268 ? -17.760 13.115 9.972 1.00 96.62 268 TYR A N 1
ATOM 2151 C CA . TYR A 1 268 ? -16.383 13.245 10.472 1.00 96.62 268 TYR A CA 1
ATOM 2152 C C . TYR A 1 268 ? -15.789 14.651 10.333 1.00 96.62 268 TYR A C 1
ATOM 2154 O O . TYR A 1 268 ? -14.682 14.905 10.814 1.00 96.62 268 TYR A O 1
ATOM 2162 N N . ARG A 1 269 ? -16.517 15.598 9.728 1.00 95.31 269 ARG A N 1
ATOM 2163 C CA . ARG A 1 269 ? -16.019 16.960 9.488 1.00 95.31 269 ARG A CA 1
ATOM 2164 C C . ARG A 1 269 ? -15.664 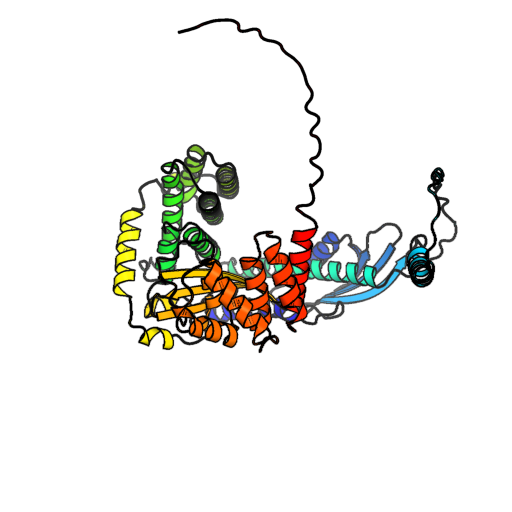17.689 10.784 1.00 95.31 269 ARG A C 1
ATOM 2166 O O . ARG A 1 269 ? -14.623 18.343 10.845 1.00 95.31 269 ARG A O 1
ATOM 2173 N N . ASN A 1 270 ? -16.490 17.546 11.823 1.00 94.62 270 ASN A N 1
ATOM 2174 C CA . ASN A 1 270 ? -16.242 18.156 13.135 1.00 94.62 270 ASN A CA 1
ATOM 2175 C C . ASN A 1 270 ? -15.011 17.554 13.821 1.00 94.62 270 ASN A C 1
ATOM 2177 O O . ASN A 1 270 ? -14.167 18.303 14.303 1.00 94.62 270 ASN A O 1
ATOM 2181 N N . ALA A 1 271 ? -14.862 16.225 13.789 1.00 96.56 271 ALA A N 1
ATOM 2182 C CA . ALA A 1 271 ? -13.681 15.544 14.314 1.00 96.56 271 ALA A CA 1
ATOM 2183 C C . ALA A 1 271 ? -12.396 16.028 13.626 1.00 96.56 271 ALA A C 1
ATOM 2185 O O . ALA A 1 271 ? -11.411 16.320 14.299 1.00 96.56 271 ALA A O 1
ATOM 2186 N N . LEU A 1 272 ? -12.414 16.184 12.298 1.00 97.38 272 LEU A N 1
ATOM 2187 C CA . LEU A 1 272 ? -11.272 16.693 11.536 1.00 97.38 272 LEU A CA 1
ATOM 2188 C C . LEU A 1 272 ? -10.993 18.175 11.814 1.00 97.38 272 LEU A C 1
ATOM 2190 O O . LEU A 1 272 ? -9.840 18.561 11.968 1.00 97.38 272 LEU A O 1
ATOM 2194 N N . THR A 1 273 ? -12.033 18.997 11.947 1.00 96.69 273 THR A N 1
ATOM 2195 C CA . THR A 1 273 ? -11.894 20.429 12.264 1.00 96.69 273 THR A CA 1
ATOM 2196 C C . THR A 1 273 ? -11.312 20.629 13.661 1.00 96.69 273 THR A C 1
ATOM 2198 O O . THR A 1 273 ? -10.433 21.464 13.852 1.00 96.69 273 THR A O 1
ATOM 2201 N N . GLU A 1 274 ? -11.756 19.839 14.636 1.00 96.69 274 GLU A N 1
ATOM 2202 C CA . GLU A 1 274 ? -11.199 19.869 15.986 1.00 96.69 274 GLU A CA 1
ATOM 2203 C C . GLU A 1 274 ? -9.772 19.313 16.014 1.00 96.69 274 GLU A C 1
ATOM 2205 O O . GLU A 1 274 ? -8.880 19.918 16.603 1.00 96.69 274 GLU A O 1
ATOM 2210 N N . SER A 1 275 ? -9.514 18.236 15.267 1.00 97.19 275 SER A N 1
ATOM 2211 C CA . SER A 1 275 ? -8.166 17.692 15.074 1.00 97.19 275 SER A CA 1
ATOM 2212 C C . SER A 1 275 ? -7.196 18.731 14.495 1.00 97.19 275 SER A C 1
ATOM 2214 O O . SER A 1 275 ? -6.041 18.796 14.910 1.00 97.19 275 SER A O 1
ATOM 2216 N N . LEU A 1 276 ? -7.659 19.592 13.582 1.00 97.62 276 LEU A N 1
ATOM 2217 C CA . LEU A 1 276 ? -6.851 20.671 13.009 1.00 97.62 276 LEU A CA 1
ATOM 2218 C C . LEU A 1 276 ? -6.391 21.688 14.065 1.00 97.62 276 LEU A C 1
ATOM 2220 O O . LEU A 1 276 ? -5.317 22.264 13.930 1.00 97.62 276 LEU A O 1
ATOM 2224 N N . ARG A 1 277 ? -7.193 21.910 15.114 1.00 97.06 277 ARG A N 1
ATOM 2225 C CA . ARG A 1 277 ? -6.879 22.863 16.191 1.00 97.06 277 ARG A CA 1
ATOM 2226 C C . ARG A 1 277 ? -5.893 22.300 17.207 1.00 97.06 277 ARG A C 1
ATOM 2228 O O . ARG A 1 277 ? -5.106 23.057 17.767 1.00 97.06 277 ARG A O 1
ATOM 2235 N N . ILE A 1 278 ? -5.965 20.997 17.470 1.00 96.06 278 ILE A N 1
ATOM 2236 C CA . ILE A 1 278 ? -5.185 20.337 18.529 1.00 96.06 278 ILE A CA 1
ATOM 2237 C C . ILE A 1 278 ? -3.821 19.825 18.048 1.00 96.06 278 ILE A C 1
ATOM 2239 O O . ILE A 1 278 ? -2.899 19.711 18.853 1.00 96.06 278 ILE A O 1
ATOM 2243 N N . HIS A 1 279 ? -3.670 19.502 16.759 1.00 95.88 279 HIS A N 1
ATOM 2244 C CA . HIS A 1 279 ? -2.426 18.944 16.221 1.00 95.88 279 HIS A CA 1
ATOM 2245 C C . HIS A 1 279 ? -1.475 20.034 15.727 1.00 95.88 279 HIS A C 1
ATOM 2247 O O . HIS A 1 279 ? -1.851 20.899 14.946 1.00 95.88 279 HIS A O 1
ATOM 2253 N N . THR A 1 280 ? -0.204 19.950 16.127 1.00 95.81 280 THR A N 1
ATOM 2254 C CA . THR A 1 280 ? 0.852 20.903 15.728 1.00 95.81 280 THR A CA 1
ATOM 2255 C C . THR A 1 280 ? 1.772 20.371 14.627 1.00 95.81 280 THR A C 1
ATOM 2257 O O . THR A 1 280 ? 2.513 21.135 14.009 1.00 95.81 280 THR A O 1
ATOM 2260 N N . SER A 1 281 ? 1.744 19.061 14.357 1.00 96.56 281 SER A N 1
ATOM 2261 C CA . SER A 1 281 ? 2.572 18.446 13.315 1.00 96.56 281 SER A CA 1
ATOM 2262 C C . SER A 1 281 ? 2.119 18.893 11.926 1.00 96.56 281 SER A C 1
ATOM 2264 O O . SER A 1 281 ? 1.005 18.577 11.505 1.00 96.56 281 SER A O 1
ATOM 2266 N N . SER A 1 282 ? 3.007 19.558 11.179 1.00 96.88 282 SER A N 1
ATOM 2267 C CA . SER A 1 282 ? 2.721 20.074 9.831 1.00 96.88 282 SER A CA 1
ATOM 2268 C C . SER A 1 282 ? 2.199 18.998 8.876 1.00 96.88 282 SER A C 1
ATOM 2270 O O . SER A 1 282 ? 1.304 19.261 8.079 1.00 96.88 282 SER A O 1
ATOM 2272 N N . ARG A 1 283 ? 2.701 17.761 8.990 1.00 96.75 283 ARG A N 1
ATOM 2273 C CA . ARG A 1 283 ? 2.267 16.630 8.158 1.00 96.75 283 ARG A CA 1
ATOM 2274 C C . ARG A 1 283 ? 0.837 16.181 8.468 1.00 96.75 283 ARG A C 1
ATOM 2276 O O . ARG A 1 283 ? 0.092 15.842 7.546 1.00 96.75 283 ARG A O 1
ATOM 2283 N N . VAL A 1 284 ? 0.459 16.160 9.747 1.00 97.62 284 VAL A N 1
ATOM 2284 C CA . VAL A 1 284 ? -0.907 15.811 10.174 1.00 97.62 284 VAL A CA 1
ATOM 2285 C C . VAL A 1 284 ? -1.865 16.928 9.768 1.00 97.62 284 VAL A C 1
ATOM 2287 O O . VAL A 1 284 ? -2.860 16.648 9.109 1.00 97.62 284 VAL A O 1
ATOM 2290 N N . VAL A 1 285 ? -1.507 18.183 10.059 1.00 98.00 285 VAL A N 1
ATOM 2291 C CA . VAL A 1 285 ? -2.264 19.389 9.682 1.00 98.00 285 VAL A CA 1
ATOM 2292 C C . VAL A 1 285 ? -2.545 19.418 8.181 1.00 98.00 285 VAL A C 1
ATOM 2294 O O . VAL A 1 285 ? -3.706 19.458 7.785 1.00 98.00 285 VAL A O 1
ATOM 2297 N N . GLN A 1 286 ? -1.516 19.269 7.341 1.00 97.94 286 GLN A N 1
ATOM 2298 C CA . GLN A 1 286 ? -1.676 19.241 5.884 1.00 97.94 286 GLN A CA 1
ATOM 2299 C C . GLN A 1 286 ? -2.628 18.124 5.425 1.00 97.94 286 GLN A C 1
ATOM 2301 O O . GLN A 1 286 ? -3.427 18.313 4.510 1.00 97.94 286 GLN A O 1
ATOM 2306 N N . SER A 1 287 ? -2.561 16.948 6.058 1.00 97.81 287 SER A N 1
ATOM 2307 C CA . SER A 1 287 ? -3.439 15.821 5.715 1.00 97.81 287 SER A CA 1
ATOM 2308 C C . SER A 1 287 ? -4.895 16.083 6.120 1.00 97.81 287 SER A C 1
ATOM 2310 O O . SER A 1 287 ? -5.805 15.725 5.375 1.00 97.81 287 SER A O 1
ATOM 2312 N N . ILE A 1 288 ? -5.121 16.747 7.259 1.00 98.38 288 ILE A N 1
ATOM 2313 C CA . ILE A 1 288 ? -6.451 17.169 7.718 1.00 98.38 288 ILE A CA 1
ATOM 2314 C C . ILE A 1 288 ? -7.035 18.246 6.795 1.00 98.38 288 ILE A C 1
ATOM 2316 O O . ILE A 1 288 ? -8.204 18.162 6.426 1.00 98.38 288 ILE A O 1
ATOM 2320 N N . GLU A 1 289 ? -6.241 19.233 6.381 1.00 97.81 289 GLU A N 1
ATOM 2321 C CA . GLU A 1 289 ? -6.681 20.278 5.448 1.00 97.81 289 GLU A CA 1
ATOM 2322 C C . GLU A 1 289 ? -7.128 19.684 4.110 1.00 97.81 289 GLU A C 1
ATOM 2324 O O . GLU A 1 289 ? -8.213 20.004 3.622 1.00 97.81 289 GLU A O 1
ATOM 2329 N N . LEU A 1 290 ? -6.338 18.763 3.548 1.00 97.44 290 LEU A N 1
ATOM 2330 C CA . LEU A 1 290 ? -6.705 18.040 2.328 1.00 97.44 290 LEU A CA 1
ATOM 2331 C C . LEU A 1 290 ? -7.995 17.230 2.516 1.00 97.44 290 LEU A C 1
ATOM 2333 O O . LEU A 1 290 ? -8.859 17.247 1.640 1.00 97.44 290 LEU A O 1
ATOM 2337 N N . ALA A 1 291 ? -8.159 16.563 3.662 1.00 97.31 291 ALA A N 1
ATOM 2338 C CA . ALA A 1 291 ? -9.379 15.829 3.993 1.00 97.31 291 ALA A CA 1
ATOM 2339 C C . ALA A 1 291 ? -10.613 16.753 4.079 1.00 97.31 291 ALA A C 1
ATOM 2341 O O . ALA A 1 291 ? -11.682 16.416 3.571 1.00 97.31 291 ALA A O 1
ATOM 2342 N N . LEU A 1 292 ? -10.474 17.943 4.670 1.00 97.31 292 LEU A N 1
ATOM 2343 C CA . LEU A 1 292 ? -11.549 18.938 4.766 1.00 97.31 292 LEU A CA 1
ATOM 2344 C C . LEU A 1 292 ? -11.925 19.549 3.409 1.00 97.31 292 LEU A C 1
ATOM 2346 O O . LEU A 1 292 ? -13.096 19.876 3.208 1.00 97.31 292 LEU A O 1
ATOM 2350 N N . GLN A 1 293 ? -10.967 19.683 2.485 1.00 96.50 293 GLN A N 1
ATOM 2351 C CA . GLN A 1 293 ? -11.209 20.185 1.126 1.00 96.50 293 GLN A CA 1
ATOM 2352 C C . GLN A 1 293 ? -12.066 19.231 0.285 1.00 96.50 293 GLN A C 1
ATOM 2354 O O . GLN A 1 293 ? -12.869 19.691 -0.524 1.00 96.50 293 GLN A O 1
ATOM 2359 N N . ILE A 1 294 ? -11.907 17.916 0.466 1.00 95.44 294 ILE A N 1
ATOM 2360 C CA . ILE A 1 294 ? -12.662 16.903 -0.292 1.00 95.44 294 ILE A CA 1
ATOM 2361 C C . ILE A 1 294 ? -14.013 16.543 0.341 1.00 95.44 294 ILE A C 1
ATOM 2363 O O . ILE A 1 294 ? -14.856 15.946 -0.331 1.00 95.44 294 ILE A O 1
ATOM 2367 N N . MET A 1 295 ? -14.234 16.887 1.613 1.00 93.38 295 MET A N 1
ATOM 2368 C CA . MET A 1 295 ? -15.505 16.633 2.291 1.00 93.38 295 MET A CA 1
ATOM 2369 C C . MET A 1 295 ? -16.585 17.648 1.894 1.00 93.38 295 MET A C 1
ATOM 2371 O O . MET A 1 295 ? -16.302 18.850 1.819 1.00 93.38 295 MET A O 1
ATOM 2375 N N . PRO A 1 296 ? -17.846 17.202 1.737 1.00 89.88 296 PRO A N 1
ATOM 2376 C CA . PRO A 1 296 ? -18.962 18.099 1.458 1.00 89.88 296 PRO A CA 1
ATOM 2377 C C . PRO A 1 296 ? -19.102 19.166 2.559 1.00 89.88 296 PRO A C 1
ATOM 2379 O O . PRO A 1 296 ? -18.839 18.875 3.736 1.00 89.88 296 PRO A O 1
ATOM 2382 N N . PRO A 1 297 ? -19.453 20.419 2.204 1.00 86.75 297 PRO A N 1
ATOM 2383 C CA . PRO A 1 297 ? -19.689 21.470 3.187 1.00 86.75 297 PRO A CA 1
ATOM 2384 C C . PRO A 1 297 ? -20.827 21.054 4.120 1.00 86.75 297 PRO A C 1
ATOM 2386 O O . PRO A 1 297 ? -21.790 20.443 3.672 1.00 86.75 297 PRO A O 1
ATOM 2389 N N . ALA A 1 298 ? -20.718 21.396 5.407 1.00 80.25 298 ALA A N 1
ATOM 2390 C CA . ALA A 1 298 ? -21.753 21.062 6.379 1.00 80.25 298 ALA A CA 1
ATOM 2391 C C . ALA A 1 298 ? -23.080 21.716 5.976 1.00 80.25 298 ALA A C 1
ATOM 2393 O O . ALA A 1 298 ? -23.198 22.944 5.985 1.00 80.25 298 ALA A O 1
ATOM 2394 N N . THR A 1 299 ? -24.081 20.911 5.632 1.00 83.62 299 THR A N 1
ATOM 2395 C CA . THR A 1 299 ? -25.449 21.416 5.498 1.00 83.62 299 THR A CA 1
ATOM 2396 C C . THR A 1 299 ? -26.118 21.472 6.872 1.00 83.62 299 THR A C 1
ATOM 2398 O O . THR A 1 299 ? -25.785 20.710 7.780 1.00 83.62 299 THR A O 1
ATOM 2401 N N . GLN A 1 300 ? -27.083 22.380 7.059 1.00 69.06 300 GLN A N 1
ATOM 2402 C CA . GLN A 1 300 ? -27.768 22.554 8.353 1.00 69.06 300 GLN A CA 1
ATOM 2403 C C . GLN A 1 300 ? -28.462 21.268 8.848 1.00 69.06 300 GLN A C 1
ATOM 2405 O O . GLN A 1 300 ? -28.593 21.074 10.052 1.00 69.06 300 GLN A O 1
ATOM 2410 N N . SER A 1 301 ? -28.850 20.367 7.938 1.00 67.19 301 SER A N 1
ATOM 2411 C CA . SER A 1 301 ? -29.451 19.069 8.272 1.00 67.19 301 SER A CA 1
ATOM 2412 C C . SER A 1 301 ? -28.431 18.013 8.723 1.00 67.19 301 SER A C 1
ATOM 2414 O O . SER A 1 301 ? -28.808 17.059 9.398 1.00 67.19 301 SER A O 1
ATOM 2416 N N . GLU A 1 302 ? -27.152 18.156 8.370 1.00 64.25 302 GLU A N 1
ATOM 2417 C CA . GLU A 1 302 ? -26.090 17.188 8.692 1.00 64.25 302 GLU A CA 1
ATOM 2418 C C . GLU A 1 302 ? -25.440 17.449 10.055 1.00 64.25 302 GLU A C 1
ATOM 2420 O O . GLU A 1 302 ? -24.804 16.558 10.618 1.00 64.25 302 GLU A O 1
ATOM 2425 N N . ALA A 1 303 ? -25.656 18.633 10.640 1.00 62.03 303 ALA A N 1
ATOM 2426 C CA . ALA A 1 303 ? -25.205 18.957 11.994 1.00 62.03 303 ALA A CA 1
ATOM 2427 C C . ALA A 1 303 ? -25.770 17.996 13.062 1.00 62.03 303 ALA A C 1
ATOM 2429 O O . ALA A 1 303 ? -25.172 17.837 14.123 1.00 62.03 303 ALA A O 1
ATOM 2430 N N . ALA A 1 304 ? -26.889 17.322 12.773 1.00 63.72 304 ALA A N 1
ATOM 2431 C CA . ALA A 1 304 ? -27.508 16.349 13.669 1.00 63.72 304 ALA A CA 1
ATOM 2432 C C . ALA A 1 304 ? -26.753 15.005 13.761 1.00 63.72 304 ALA A C 1
ATOM 2434 O O . ALA A 1 304 ? -26.961 14.269 14.721 1.00 63.72 304 ALA A O 1
ATOM 2435 N N . VAL A 1 305 ? -25.875 14.675 12.802 1.00 82.69 305 VAL A N 1
ATOM 2436 C CA . VAL A 1 305 ? -25.161 13.381 12.743 1.00 82.69 305 VAL A CA 1
ATOM 2437 C C . VAL A 1 305 ? -23.647 13.604 12.746 1.00 82.69 305 VAL A C 1
ATOM 2439 O O . VAL A 1 305 ? -22.915 13.007 11.965 1.00 82.69 305 VAL A O 1
ATOM 2442 N N . SER A 1 306 ? -23.146 14.504 13.593 1.00 90.56 306 SER A N 1
ATOM 2443 C CA . SER A 1 306 ? -21.701 14.714 13.731 1.00 90.56 306 SER A CA 1
ATOM 2444 C C . SER A 1 306 ? -21.071 13.754 14.742 1.00 90.56 306 SER A C 1
ATOM 2446 O O . SER A 1 306 ? -21.623 13.536 15.822 1.00 90.56 306 SER A O 1
ATOM 2448 N N . TYR A 1 307 ? -19.882 13.237 14.430 1.00 94.88 307 TYR A N 1
ATOM 2449 C CA . TYR A 1 307 ? -19.057 12.511 15.391 1.00 94.88 307 TYR A CA 1
ATOM 2450 C C . TYR A 1 307 ? -18.510 13.476 16.452 1.00 94.88 307 TYR A C 1
ATOM 2452 O O . TYR A 1 307 ? -18.000 14.548 16.114 1.00 94.88 307 TYR A O 1
ATOM 2460 N N . SER A 1 308 ? -18.579 13.085 17.725 1.00 91.69 308 SER A N 1
ATOM 2461 C CA . SER A 1 308 ? -18.011 13.834 18.850 1.00 91.69 308 SER A CA 1
ATOM 2462 C C . SER A 1 308 ? -16.997 12.988 19.617 1.00 91.69 308 SER A C 1
ATOM 2464 O O . SER A 1 308 ? -17.184 11.782 19.771 1.00 91.69 308 SER A O 1
ATOM 2466 N N . ALA A 1 309 ? -15.949 13.631 20.140 1.00 93.94 309 ALA A N 1
ATOM 2467 C CA . ALA A 1 309 ? -14.950 12.969 20.978 1.00 93.94 309 ALA A CA 1
ATOM 2468 C C . ALA A 1 309 ? -15.611 12.215 22.146 1.00 93.94 309 ALA A C 1
ATOM 2470 O O . ALA A 1 309 ? -16.550 12.720 22.766 1.00 93.94 309 ALA A O 1
ATOM 2471 N N . GLY A 1 310 ? -15.113 11.019 22.449 1.00 93.88 310 GLY A N 1
ATOM 2472 C CA . GLY A 1 310 ? -15.612 10.156 23.515 1.00 93.88 310 GLY A CA 1
ATOM 2473 C C . GLY A 1 310 ? -16.800 9.266 23.136 1.00 93.88 310 GLY A C 1
ATOM 2474 O O . GLY A 1 310 ? -17.244 8.497 23.985 1.00 93.88 310 GLY A O 1
ATOM 2475 N N . GLN A 1 311 ? -17.312 9.317 21.896 1.00 93.94 311 GLN A N 1
ATOM 2476 C CA . GLN A 1 311 ? -18.370 8.394 21.441 1.00 93.94 311 GLN A CA 1
ATOM 2477 C C . GLN A 1 311 ? -17.896 6.934 21.408 1.00 93.94 311 GLN A C 1
ATOM 2479 O O . GLN A 1 311 ? -18.686 6.019 21.645 1.00 93.94 311 GLN A O 1
ATOM 2484 N N . VAL A 1 312 ? -16.607 6.709 21.145 1.00 93.31 312 VAL A N 1
ATOM 2485 C CA . VAL A 1 312 ? -15.988 5.383 21.181 1.00 93.31 312 VAL A CA 1
ATOM 2486 C C . VAL A 1 312 ? -15.101 5.261 22.416 1.00 93.31 312 VAL A C 1
ATOM 2488 O O . VAL A 1 312 ? -14.098 5.956 22.557 1.00 93.31 312 VAL A O 1
ATOM 2491 N N . ASN A 1 313 ? -15.411 4.307 23.296 1.00 91.94 313 ASN A N 1
ATOM 2492 C CA . ASN A 1 313 ? -14.486 3.933 24.360 1.00 91.94 313 ASN A CA 1
ATOM 2493 C C . ASN A 1 313 ? -13.387 3.012 23.797 1.00 91.94 313 ASN A C 1
ATOM 2495 O O . ASN A 1 313 ? -13.562 1.794 23.702 1.00 91.94 313 ASN A O 1
ATOM 2499 N N . LEU A 1 314 ? -12.249 3.599 23.408 1.00 88.62 314 LEU A N 1
ATOM 2500 C CA . LEU A 1 314 ? -11.102 2.858 22.868 1.00 88.62 314 LEU A CA 1
ATOM 2501 C C . LEU A 1 314 ? -10.537 1.831 23.859 1.00 88.62 314 LEU A C 1
ATOM 2503 O O . LEU A 1 314 ? -10.082 0.772 23.432 1.00 88.62 314 LEU A O 1
ATOM 2507 N N . ILE A 1 315 ? -10.596 2.114 25.166 1.00 86.31 315 ILE A N 1
ATOM 2508 C CA . ILE A 1 315 ? -10.110 1.204 26.212 1.00 86.31 315 ILE A CA 1
ATOM 2509 C C . ILE A 1 315 ? -10.991 -0.043 26.250 1.00 86.31 315 ILE A C 1
ATOM 2511 O O . ILE A 1 315 ? -10.476 -1.157 26.170 1.00 86.31 315 ILE A O 1
ATOM 2515 N N . ASP A 1 316 ? -12.314 0.132 26.284 1.00 82.38 316 ASP A N 1
ATOM 2516 C CA . ASP A 1 316 ? -13.254 -0.994 26.285 1.00 82.38 316 ASP A CA 1
ATOM 2517 C C . ASP A 1 316 ? -13.149 -1.804 24.997 1.00 82.38 316 ASP A C 1
ATOM 2519 O O . ASP A 1 316 ? -13.155 -3.033 25.044 1.00 82.38 316 ASP A O 1
ATOM 2523 N N . LYS A 1 317 ? -13.013 -1.135 23.843 1.00 79.75 317 LYS A N 1
ATOM 2524 C CA . LYS A 1 317 ? -12.818 -1.809 22.554 1.00 79.75 317 LYS A CA 1
ATOM 2525 C C . LYS A 1 317 ? -11.543 -2.636 22.562 1.00 79.75 317 LYS A C 1
ATOM 2527 O O . LYS A 1 317 ? -11.595 -3.809 22.207 1.00 79.75 317 LYS A O 1
ATOM 2532 N N . ARG A 1 318 ? -10.433 -2.073 23.038 1.00 78.94 318 ARG A N 1
ATOM 2533 C CA . ARG A 1 318 ? -9.162 -2.785 23.164 1.00 78.94 318 ARG A CA 1
ATOM 2534 C C . ARG A 1 318 ? -9.259 -3.966 24.128 1.00 78.94 318 ARG A C 1
ATOM 2536 O O . ARG A 1 318 ? -8.805 -5.050 23.786 1.00 78.94 318 ARG A O 1
ATOM 2543 N N . ALA A 1 319 ? -9.885 -3.792 25.290 1.00 78.88 319 ALA A N 1
ATOM 2544 C CA . ALA A 1 319 ? -10.009 -4.835 26.308 1.00 78.88 319 ALA A CA 1
ATOM 2545 C C . ALA A 1 319 ? -10.987 -5.954 25.912 1.00 78.88 319 ALA A C 1
ATOM 2547 O O . ALA A 1 319 ? -10.725 -7.132 26.151 1.00 78.88 319 ALA A O 1
ATOM 2548 N N . ALA A 1 320 ? -12.137 -5.616 25.321 1.00 72.88 320 ALA A N 1
ATOM 2549 C CA . ALA A 1 320 ? -13.074 -6.595 24.761 1.00 72.88 320 ALA A CA 1
ATOM 2550 C C . ALA A 1 320 ? -12.395 -7.428 23.682 1.00 72.88 320 ALA A C 1
ATOM 2552 O O . ALA A 1 320 ? -12.581 -8.641 23.599 1.00 72.88 320 ALA A O 1
ATOM 2553 N N . LEU A 1 321 ? -11.562 -6.763 22.900 1.00 67.62 321 LEU A N 1
ATOM 2554 C CA . LEU A 1 321 ? -10.877 -7.399 21.822 1.00 67.62 321 LEU A CA 1
ATOM 2555 C C . LEU A 1 321 ? -9.730 -8.277 22.314 1.00 67.62 321 LEU A C 1
ATOM 2557 O O . LEU A 1 321 ? -9.741 -9.450 21.989 1.00 67.62 321 LEU A O 1
ATOM 2561 N N . GLN A 1 322 ? -8.834 -7.795 23.180 1.00 70.81 322 GLN A N 1
ATOM 2562 C CA . GLN A 1 322 ? -7.795 -8.623 23.809 1.00 70.81 322 GLN A CA 1
ATOM 2563 C C . GLN A 1 322 ? -8.374 -9.890 24.454 1.00 70.81 322 GLN A C 1
ATOM 2565 O O . GLN A 1 322 ? -7.769 -10.951 24.355 1.00 70.81 322 GLN A O 1
ATOM 2570 N N . ARG A 1 323 ? -9.572 -9.808 25.050 1.00 73.31 323 ARG A N 1
ATOM 2571 C CA . ARG A 1 323 ? -10.302 -10.984 25.550 1.00 73.31 323 ARG A CA 1
ATOM 2572 C C . ARG A 1 323 ? -10.751 -11.923 24.435 1.00 73.31 323 ARG A C 1
ATOM 2574 O O . ARG A 1 323 ? -10.571 -13.128 24.566 1.00 73.31 323 ARG A O 1
ATOM 2581 N N . ALA A 1 324 ? -11.313 -11.393 23.349 1.00 67.25 324 ALA A N 1
ATOM 2582 C CA . ALA A 1 324 ? -11.645 -12.198 22.177 1.00 67.25 324 ALA A CA 1
ATOM 2583 C C . ALA A 1 324 ? -10.399 -12.907 21.625 1.00 67.25 324 ALA A C 1
ATOM 2585 O O . ALA A 1 324 ? -10.466 -14.097 21.368 1.00 67.25 324 ALA A O 1
ATOM 2586 N N . LEU A 1 325 ? -9.258 -12.215 21.547 1.00 63.28 325 LEU A N 1
ATOM 2587 C CA . LEU A 1 325 ? -7.983 -12.771 21.085 1.00 63.28 325 LEU A CA 1
ATOM 2588 C C . LEU A 1 325 ? -7.435 -13.860 22.018 1.00 63.28 325 LEU A C 1
ATOM 2590 O O . LEU A 1 325 ? -7.026 -14.920 21.554 1.00 63.28 325 LEU A O 1
ATOM 2594 N N . ALA A 1 326 ? -7.448 -13.615 23.332 1.00 69.06 326 ALA A N 1
ATOM 2595 C CA . ALA A 1 326 ? -6.968 -14.565 24.333 1.00 69.06 326 ALA A CA 1
ATOM 2596 C C . ALA A 1 326 ? -7.773 -15.873 24.326 1.00 69.06 326 ALA A C 1
ATOM 2598 O O . ALA A 1 326 ? -7.213 -16.940 24.564 1.00 69.06 326 ALA A O 1
ATOM 2599 N N . ASN A 1 327 ? -9.065 -15.797 24.002 1.00 68.94 327 ASN A N 1
ATOM 2600 C CA . ASN A 1 327 ? -9.937 -16.964 23.912 1.00 68.94 327 ASN A CA 1
ATOM 2601 C C . ASN A 1 327 ? -9.726 -17.791 22.630 1.00 68.94 327 ASN A C 1
ATOM 2603 O O . ASN A 1 327 ? -10.178 -18.932 22.583 1.00 68.94 327 ASN A O 1
ATOM 2607 N N . THR A 1 328 ? -9.052 -17.248 21.608 1.00 61.41 328 THR A N 1
ATOM 2608 C CA . THR A 1 328 ? -8.832 -17.922 20.312 1.00 61.41 328 THR A CA 1
ATOM 2609 C C . THR A 1 328 ? -7.435 -18.532 20.171 1.00 61.41 328 THR A C 1
ATOM 2611 O O . THR A 1 328 ? -7.149 -19.119 19.131 1.00 61.41 328 THR A O 1
ATOM 2614 N N . ARG A 1 329 ? -6.551 -18.432 21.179 1.00 59.78 329 ARG A N 1
ATOM 2615 C CA . ARG A 1 329 ? -5.220 -19.066 21.126 1.00 59.78 329 ARG A CA 1
ATOM 2616 C C . ARG A 1 329 ? -5.366 -20.586 21.046 1.00 59.78 329 ARG A C 1
ATOM 2618 O O . ARG A 1 329 ? -5.600 -21.261 22.045 1.00 59.78 329 ARG A O 1
ATOM 2625 N N . SER A 1 330 ? -5.259 -21.104 19.829 1.00 54.91 330 SER A N 1
ATOM 2626 C CA . SER A 1 330 ? -5.360 -22.524 19.522 1.00 54.91 330 SER A CA 1
ATOM 2627 C C . SER A 1 330 ? -3.987 -23.191 19.542 1.00 54.91 330 SER A C 1
ATOM 2629 O O . SER A 1 330 ? -3.011 -22.591 19.096 1.00 54.91 330 SER A O 1
ATOM 2631 N N . ASP A 1 331 ? -3.938 -24.456 19.961 1.00 61.81 331 ASP A N 1
ATOM 2632 C CA . ASP A 1 331 ? -2.750 -25.312 19.904 1.00 61.81 331 ASP A CA 1
ATOM 2633 C C . ASP A 1 331 ? -2.026 -25.261 18.542 1.00 61.81 331 ASP A C 1
ATOM 2635 O O . ASP A 1 331 ? -2.660 -25.254 17.484 1.00 61.81 331 ASP A O 1
ATOM 2639 N N . ASN A 1 332 ? -0.693 -25.394 18.555 1.00 58.19 332 ASN A N 1
ATOM 2640 C CA . ASN A 1 332 ? 0.190 -25.470 17.373 1.00 58.19 332 ASN A CA 1
ATOM 2641 C C . ASN A 1 332 ? -0.277 -26.434 16.263 1.00 58.19 332 ASN A C 1
ATOM 2643 O O . ASN A 1 332 ? 0.114 -26.300 15.103 1.00 58.19 332 ASN A O 1
ATOM 2647 N N . LYS A 1 333 ? -1.123 -27.421 16.591 1.00 61.81 333 LYS A N 1
ATOM 2648 C CA . LYS A 1 333 ? -1.718 -28.350 15.617 1.00 61.81 333 LYS A CA 1
ATOM 2649 C C . LYS A 1 333 ? -2.646 -27.659 14.610 1.00 61.81 333 LYS A C 1
ATOM 2651 O O . LYS A 1 333 ? -2.864 -28.208 13.532 1.00 61.81 333 LYS A O 1
ATOM 2656 N N . VAL A 1 334 ? -3.175 -26.473 14.920 1.00 77.25 334 VAL A N 1
ATOM 2657 C CA . VAL A 1 334 ? -4.136 -25.769 14.058 1.00 77.25 334 VAL A CA 1
ATOM 2658 C C . VAL A 1 334 ? -3.449 -25.000 12.926 1.00 77.25 334 VAL A C 1
ATOM 2660 O O . VAL A 1 334 ? -4.054 -24.863 11.861 1.00 77.25 334 VAL A O 1
ATOM 2663 N N . LEU A 1 335 ? -2.181 -24.589 13.074 1.00 83.19 335 LEU A N 1
ATOM 2664 C CA . LEU A 1 335 ? -1.467 -23.826 12.037 1.00 83.19 335 LEU A CA 1
ATOM 2665 C C . LEU A 1 335 ? -1.375 -24.614 10.722 1.00 83.19 335 LEU A C 1
ATOM 2667 O O . LEU A 1 335 ? -1.746 -24.118 9.661 1.00 83.19 335 LEU A O 1
ATOM 2671 N N . ALA A 1 336 ? -1.009 -25.897 10.806 1.00 82.75 336 ALA A N 1
ATOM 2672 C CA . ALA A 1 336 ? -0.949 -26.800 9.653 1.00 82.75 336 ALA A CA 1
ATOM 2673 C C . ALA A 1 336 ? -2.320 -27.048 8.985 1.00 82.75 336 ALA A C 1
ATOM 2675 O O . ALA A 1 336 ? -2.379 -27.577 7.878 1.00 82.75 336 ALA A O 1
ATOM 2676 N N . SER A 1 337 ? -3.429 -26.672 9.638 1.00 88.12 337 SER A N 1
ATOM 2677 C CA . SER A 1 337 ? -4.784 -26.784 9.083 1.00 88.12 337 SER A CA 1
ATOM 2678 C C . SER A 1 337 ? -5.187 -25.604 8.190 1.00 88.12 337 SER A C 1
ATOM 2680 O O . SER A 1 337 ? -6.300 -25.604 7.649 1.00 88.12 337 SER A O 1
ATOM 2682 N N . ILE A 1 338 ? -4.339 -24.578 8.071 1.00 91.12 338 ILE A N 1
ATOM 2683 C CA . ILE A 1 338 ? -4.564 -23.430 7.194 1.00 91.12 338 ILE A CA 1
ATOM 2684 C C . ILE A 1 338 ? -4.100 -23.796 5.777 1.00 91.12 338 ILE A C 1
ATOM 2686 O O . ILE A 1 338 ? -2.900 -23.941 5.548 1.00 91.12 338 ILE A O 1
ATOM 2690 N N . PRO A 1 339 ? -5.013 -23.960 4.802 1.00 91.06 339 PRO A N 1
ATOM 2691 C CA . PRO A 1 339 ? -4.608 -24.297 3.446 1.00 91.06 339 PRO A CA 1
ATOM 2692 C C . PRO A 1 339 ? -4.017 -23.072 2.724 1.00 91.06 339 PRO A C 1
ATOM 2694 O O . PRO A 1 339 ? -4.486 -21.946 2.937 1.00 91.06 339 PRO A O 1
ATOM 2697 N N . PRO A 1 340 ? -3.060 -23.268 1.796 1.00 90.88 340 PRO A N 1
ATOM 2698 C CA . PRO A 1 340 ? -2.695 -22.241 0.827 1.00 90.88 340 PRO A CA 1
ATOM 2699 C C . PRO A 1 340 ? -3.937 -21.708 0.099 1.00 90.88 340 PRO A C 1
ATOM 2701 O O . PRO A 1 340 ? -4.844 -22.460 -0.257 1.00 90.88 340 PRO A O 1
ATOM 2704 N N . GLY A 1 341 ? -3.998 -20.395 -0.105 1.00 90.00 341 GLY A N 1
ATOM 2705 C CA . GLY A 1 341 ? -5.147 -19.697 -0.678 1.00 90.00 341 GLY A CA 1
ATOM 2706 C C . GLY A 1 341 ? -6.236 -19.307 0.328 1.00 90.00 341 GLY A C 1
ATOM 2707 O O . GLY A 1 341 ? -7.186 -18.625 -0.060 1.00 90.00 341 GLY A O 1
ATOM 2708 N N . ALA A 1 342 ? -6.138 -19.698 1.604 1.00 92.00 342 ALA A N 1
ATOM 2709 C CA . ALA A 1 342 ? -7.050 -19.201 2.635 1.00 92.00 342 ALA A CA 1
ATOM 2710 C C . ALA A 1 342 ? -6.968 -17.669 2.746 1.00 92.00 342 ALA A C 1
ATOM 2712 O O . ALA A 1 342 ? -5.894 -17.092 2.600 1.00 92.00 342 ALA A O 1
ATOM 2713 N N . GLY A 1 343 ? -8.105 -17.011 2.981 1.00 88.56 343 GLY A N 1
ATOM 2714 C CA . GLY A 1 343 ? -8.136 -15.572 3.250 1.00 88.56 343 GLY A CA 1
ATOM 2715 C C . GLY A 1 343 ? -7.747 -15.257 4.693 1.00 88.56 343 GLY A C 1
ATOM 2716 O O . GLY A 1 343 ? -7.850 -16.129 5.560 1.00 88.56 343 GLY A O 1
ATOM 2717 N N . ILE A 1 344 ? -7.381 -14.004 4.970 1.00 84.81 344 ILE A N 1
ATOM 2718 C CA . ILE A 1 344 ? -7.025 -13.576 6.332 1.00 84.81 344 ILE A CA 1
ATOM 2719 C C . ILE A 1 344 ? -8.151 -13.838 7.344 1.00 84.81 344 ILE A C 1
ATOM 2721 O O . ILE A 1 344 ? -7.880 -14.289 8.449 1.00 84.81 344 ILE A O 1
ATOM 2725 N N . ALA A 1 345 ? -9.420 -13.693 6.953 1.00 80.50 345 ALA A N 1
ATOM 2726 C CA . ALA A 1 345 ? -10.557 -14.004 7.822 1.00 80.50 345 ALA A CA 1
ATOM 2727 C C . ALA A 1 345 ? -10.549 -15.459 8.340 1.00 80.50 345 ALA A C 1
ATOM 2729 O O . ALA A 1 345 ? -10.796 -15.684 9.521 1.00 80.50 345 ALA A O 1
ATOM 2730 N N . VAL A 1 346 ? -10.201 -16.433 7.487 1.00 86.19 346 VAL A N 1
ATOM 2731 C CA . VAL A 1 346 ? -10.138 -17.864 7.854 1.00 86.19 346 VAL A CA 1
ATOM 2732 C C . VAL A 1 346 ? -9.001 -18.130 8.837 1.00 86.19 346 VAL A C 1
ATOM 2734 O O . VAL A 1 346 ? -9.143 -18.937 9.752 1.00 86.19 346 VAL A O 1
ATOM 2737 N N . ILE A 1 347 ? -7.870 -17.451 8.644 1.00 87.25 347 ILE A N 1
ATOM 2738 C CA . ILE A 1 347 ? -6.721 -17.528 9.549 1.00 87.25 347 ILE A CA 1
ATOM 2739 C C . ILE A 1 347 ? -7.134 -17.040 10.933 1.00 87.25 347 ILE A C 1
ATOM 2741 O O . ILE A 1 347 ? -6.936 -17.747 11.911 1.00 87.25 347 ILE A O 1
ATOM 2745 N N . LEU A 1 348 ? -7.762 -15.867 10.998 1.00 80.75 348 LEU A N 1
ATOM 2746 C CA . LEU A 1 348 ? -8.157 -15.238 12.255 1.00 80.75 348 LEU A CA 1
ATOM 2747 C C . LEU A 1 348 ? -9.253 -16.010 12.982 1.00 80.75 348 LEU A C 1
ATOM 2749 O O . LEU A 1 348 ? -9.242 -16.081 14.205 1.00 80.75 348 LEU A O 1
ATOM 2753 N N . GLU A 1 349 ? -10.193 -16.595 12.243 1.00 79.75 349 GLU A N 1
ATOM 2754 C CA . GLU A 1 349 ? -11.223 -17.457 12.818 1.00 79.75 349 GLU A CA 1
ATOM 2755 C C . GLU A 1 349 ? -10.611 -18.703 13.469 1.00 79.75 349 GLU A C 1
ATOM 2757 O O . GLU A 1 349 ? -11.032 -19.103 14.552 1.00 79.75 349 GLU A O 1
ATOM 2762 N N . LYS A 1 350 ? -9.605 -19.307 12.826 1.00 85.19 350 LYS A N 1
ATOM 2763 C CA . LYS A 1 350 ? -8.992 -20.555 13.293 1.00 85.19 350 LYS A CA 1
ATOM 2764 C C . LYS A 1 350 ? -7.908 -20.365 14.349 1.00 85.19 350 LYS A C 1
ATOM 2766 O O . LYS A 1 350 ? -7.814 -21.185 15.252 1.00 85.19 350 LYS A O 1
ATOM 2771 N N . LEU A 1 351 ? -7.068 -19.349 14.185 1.00 81.69 351 LEU A N 1
ATOM 2772 C CA . LEU A 1 351 ? -5.848 -19.144 14.971 1.00 81.69 351 LEU A CA 1
ATOM 2773 C C . LEU A 1 351 ? -5.926 -17.928 15.892 1.00 81.69 351 LEU A C 1
ATOM 2775 O O . LEU A 1 351 ? -5.048 -17.734 16.728 1.00 81.69 351 LEU A O 1
ATOM 2779 N N . GLY A 1 352 ? -6.947 -17.086 15.732 1.00 78.56 352 GLY A N 1
ATOM 2780 C CA . GLY A 1 352 ? -6.967 -15.776 16.361 1.00 78.56 352 GLY A CA 1
ATOM 2781 C C . GLY A 1 352 ? -6.007 -14.796 15.679 1.00 78.56 352 GLY A C 1
ATOM 2782 O O . GLY A 1 352 ? -5.515 -15.044 14.571 1.00 78.56 352 GLY A O 1
ATOM 2783 N N . PRO A 1 353 ? -5.757 -13.638 16.302 1.00 72.38 353 PRO A N 1
ATOM 2784 C CA . PRO A 1 353 ? -4.798 -12.677 15.778 1.00 72.38 353 PRO A CA 1
ATOM 2785 C C . PRO A 1 353 ? -3.378 -13.239 15.865 1.00 72.38 353 PRO A C 1
ATOM 2787 O O . PRO A 1 353 ? -3.088 -14.046 16.748 1.00 72.38 353 PRO A O 1
ATOM 2790 N N . PRO A 1 354 ? -2.473 -12.759 15.013 1.00 75.44 354 PRO A N 1
ATOM 2791 C CA . PRO A 1 354 ? -1.062 -13.005 15.231 1.00 75.44 354 PRO A CA 1
ATOM 2792 C C . PRO A 1 354 ? -0.541 -12.244 16.457 1.00 75.44 354 PRO A C 1
ATOM 2794 O O . PRO A 1 354 ? -1.086 -11.202 16.837 1.00 75.44 354 PRO A O 1
ATOM 2797 N N . ASP A 1 355 ? 0.547 -12.746 17.032 1.00 69.31 355 ASP A N 1
ATOM 2798 C CA . ASP A 1 355 ? 1.312 -12.072 18.081 1.00 69.31 355 ASP A CA 1
ATOM 2799 C C . ASP A 1 355 ? 2.137 -10.907 17.514 1.00 69.31 355 ASP A C 1
ATOM 2801 O O . ASP A 1 355 ? 2.293 -9.882 18.178 1.00 69.31 355 ASP A O 1
ATOM 2805 N N . ASP A 1 356 ? 2.612 -11.033 16.270 1.00 65.19 356 ASP A N 1
ATOM 2806 C CA . ASP A 1 356 ? 3.311 -9.969 15.545 1.00 65.19 356 ASP A CA 1
ATOM 2807 C C . ASP A 1 356 ? 3.085 -10.072 14.027 1.00 65.19 356 ASP A C 1
ATOM 2809 O O . ASP A 1 356 ? 2.597 -11.079 13.514 1.00 65.19 356 ASP A O 1
ATOM 2813 N N . PHE A 1 357 ? 3.449 -9.046 13.263 1.00 72.31 357 PHE A N 1
ATOM 2814 C CA . PHE A 1 357 ? 3.517 -9.156 11.811 1.00 72.31 357 PHE A CA 1
ATOM 2815 C C . PHE A 1 357 ? 4.660 -8.365 11.199 1.00 72.31 357 PHE A C 1
ATOM 2817 O O . PHE A 1 357 ? 5.018 -7.280 11.647 1.00 72.31 357 PHE A O 1
ATOM 2824 N N . SER A 1 358 ? 5.173 -8.877 10.086 1.00 69.31 358 SER A N 1
ATOM 2825 C CA . SER A 1 358 ? 6.134 -8.167 9.252 1.00 69.31 358 SER A CA 1
ATOM 2826 C C . SER A 1 358 ? 5.554 -7.913 7.864 1.00 69.31 358 SER A C 1
ATOM 2828 O O . SER A 1 358 ? 4.851 -8.746 7.291 1.00 69.31 358 SER A O 1
ATOM 2830 N N . GLN A 1 359 ? 5.831 -6.730 7.314 1.00 68.19 359 GLN A N 1
ATOM 2831 C CA . GLN A 1 359 ? 5.480 -6.388 5.940 1.00 68.19 359 GLN A CA 1
ATOM 2832 C C . GLN A 1 359 ? 6.753 -6.303 5.108 1.00 68.19 359 GLN A C 1
ATOM 2834 O O . GLN A 1 359 ? 7.679 -5.567 5.445 1.00 68.19 359 GLN A O 1
ATOM 2839 N N . SER A 1 360 ? 6.767 -7.008 3.986 1.00 68.19 360 SER A N 1
ATOM 2840 C CA . SER A 1 360 ? 7.830 -6.942 2.989 1.00 68.19 360 SER A CA 1
ATOM 2841 C C . SER A 1 360 ? 7.241 -6.529 1.645 1.00 68.19 360 SER A C 1
ATOM 2843 O O . SER A 1 360 ? 6.089 -6.819 1.326 1.00 68.19 360 SER A O 1
ATOM 2845 N N . ILE A 1 361 ? 8.009 -5.778 0.860 1.00 65.06 361 ILE A N 1
ATOM 2846 C CA . ILE A 1 361 ? 7.647 -5.427 -0.513 1.00 65.06 361 ILE A CA 1
ATOM 2847 C C . ILE A 1 361 ? 8.713 -6.051 -1.398 1.00 65.06 361 ILE A C 1
ATOM 2849 O O . ILE A 1 361 ? 9.872 -5.651 -1.340 1.00 65.06 361 ILE A O 1
ATOM 2853 N N . PHE A 1 362 ? 8.323 -7.038 -2.195 1.00 62.50 362 PHE A N 1
ATOM 2854 C CA . PHE A 1 362 ? 9.234 -7.694 -3.119 1.00 62.50 362 PHE A CA 1
ATOM 2855 C C . PHE A 1 362 ? 9.156 -7.019 -4.476 1.00 62.50 362 PHE A C 1
ATOM 2857 O O . PHE A 1 362 ? 8.074 -6.922 -5.049 1.00 62.50 362 PHE A O 1
ATOM 2864 N N . ASP A 1 363 ? 10.298 -6.595 -5.015 1.00 54.59 363 ASP A N 1
ATOM 2865 C CA . ASP A 1 363 ? 10.378 -6.283 -6.437 1.00 54.59 363 ASP A CA 1
ATOM 2866 C C . ASP A 1 363 ? 10.445 -7.597 -7.219 1.00 54.59 363 ASP A C 1
ATOM 2868 O O . ASP A 1 363 ? 11.464 -8.299 -7.273 1.00 54.59 363 ASP A O 1
ATOM 2872 N N . VAL A 1 364 ? 9.302 -7.986 -7.770 1.00 58.03 364 VAL A N 1
ATOM 2873 C CA . VAL A 1 364 ? 9.221 -9.120 -8.672 1.00 58.03 364 VAL A CA 1
ATOM 2874 C C . VAL A 1 364 ? 9.340 -8.546 -10.069 1.00 58.03 364 VAL A C 1
ATOM 2876 O O . VAL A 1 364 ? 8.388 -7.959 -10.574 1.00 58.03 364 VAL A O 1
ATOM 2879 N N . SER A 1 365 ? 10.489 -8.760 -10.715 1.00 42.81 365 SER A N 1
ATOM 2880 C CA . SER A 1 365 ? 10.851 -8.208 -12.036 1.00 42.81 365 SER A CA 1
ATOM 2881 C C . SER A 1 365 ? 9.745 -8.279 -13.104 1.00 42.81 365 SER A C 1
ATOM 2883 O O . SER A 1 365 ? 9.732 -7.491 -14.047 1.00 42.81 365 SER A O 1
ATOM 2885 N N . LYS A 1 366 ? 8.802 -9.217 -12.955 1.00 45.06 366 LYS A N 1
ATOM 2886 C CA . LYS A 1 366 ? 7.650 -9.442 -13.833 1.00 45.06 366 LYS A CA 1
ATOM 2887 C C . LYS A 1 366 ? 6.334 -8.785 -13.380 1.00 45.06 366 LYS A C 1
ATOM 2889 O O . LYS A 1 366 ? 5.505 -8.486 -14.235 1.00 45.06 366 LYS A O 1
ATOM 2894 N N . TYR A 1 367 ? 6.114 -8.601 -12.079 1.00 44.81 367 TYR A N 1
ATOM 2895 C CA . TYR A 1 367 ? 4.837 -8.145 -11.501 1.00 44.81 367 TYR A CA 1
ATOM 2896 C C . TYR A 1 367 ? 4.946 -6.797 -10.769 1.00 44.81 367 TYR A C 1
ATOM 2898 O O . TYR A 1 367 ? 3.936 -6.255 -10.324 1.00 44.81 367 TYR A O 1
ATOM 2906 N N . GLY A 1 368 ? 6.151 -6.226 -10.705 1.00 66.19 368 GLY A N 1
ATOM 2907 C CA . GLY A 1 368 ? 6.448 -5.023 -9.943 1.00 66.19 368 GLY A CA 1
ATOM 2908 C C . GLY A 1 368 ? 6.512 -5.308 -8.446 1.00 66.19 368 GLY A C 1
ATOM 2909 O O . GLY A 1 368 ? 6.841 -6.413 -8.015 1.00 66.19 368 GLY A O 1
ATOM 2910 N N . LEU A 1 369 ? 6.195 -4.285 -7.657 1.00 64.31 369 LEU A N 1
ATOM 2911 C CA . LEU A 1 369 ? 6.205 -4.356 -6.202 1.00 64.31 369 LEU A CA 1
ATOM 2912 C C . LEU A 1 369 ? 5.029 -5.207 -5.701 1.00 64.31 369 LEU A C 1
ATOM 2914 O O . LEU A 1 369 ? 3.875 -4.784 -5.772 1.00 64.31 369 LEU A O 1
ATOM 2918 N N . GLU A 1 370 ? 5.323 -6.389 -5.165 1.00 71.38 370 GLU A N 1
ATOM 2919 C CA . GLU A 1 370 ? 4.353 -7.271 -4.522 1.00 71.38 370 GLU A CA 1
ATOM 2920 C C . GLU A 1 370 ? 4.454 -7.141 -2.995 1.00 71.38 370 GLU A C 1
ATOM 2922 O O . GLU A 1 370 ? 5.442 -7.593 -2.405 1.00 71.38 370 GLU A O 1
ATOM 2927 N N . PRO A 1 371 ? 3.455 -6.543 -2.322 1.00 74.69 371 PRO A N 1
ATOM 2928 C CA . PRO A 1 371 ? 3.435 -6.521 -0.873 1.00 74.69 371 PRO A CA 1
ATOM 2929 C C . PRO A 1 371 ? 3.078 -7.912 -0.333 1.00 74.69 371 PRO A C 1
ATOM 2931 O O . PRO A 1 371 ? 2.095 -8.537 -0.745 1.00 74.69 371 PRO A O 1
ATOM 2934 N N . GLN A 1 372 ? 3.879 -8.373 0.618 1.00 80.62 372 GLN A N 1
ATOM 2935 C CA . GLN A 1 372 ? 3.636 -9.552 1.431 1.00 80.62 372 GLN A CA 1
ATOM 2936 C C . GLN A 1 372 ? 3.469 -9.146 2.891 1.00 80.62 372 GLN A C 1
ATOM 2938 O O . GLN A 1 372 ? 4.069 -8.181 3.370 1.00 80.62 372 GLN A O 1
ATOM 2943 N N . LEU A 1 373 ? 2.622 -9.892 3.583 1.00 81.44 373 LEU A N 1
ATOM 2944 C CA . LEU A 1 373 ? 2.365 -9.741 5.003 1.00 81.44 373 LEU A CA 1
ATOM 2945 C C . LEU A 1 373 ? 2.631 -11.085 5.658 1.00 81.44 373 LEU A C 1
ATOM 2947 O O . LEU A 1 373 ? 2.003 -12.071 5.298 1.00 81.44 373 LEU A O 1
ATOM 2951 N N . THR A 1 374 ? 3.545 -11.132 6.609 1.00 83.31 374 THR A N 1
ATOM 2952 C CA . THR A 1 374 ? 3.807 -12.338 7.389 1.00 83.31 374 THR A CA 1
ATOM 2953 C C . THR A 1 374 ? 3.193 -12.159 8.760 1.00 83.31 374 THR A C 1
ATOM 2955 O O . THR A 1 374 ? 3.501 -11.192 9.448 1.00 83.31 374 THR A O 1
ATOM 2958 N N . LEU A 1 375 ? 2.296 -13.067 9.122 1.00 83.81 375 LEU A N 1
ATOM 2959 C CA . LEU A 1 375 ? 1.660 -13.147 10.428 1.00 83.81 375 LEU A CA 1
ATOM 2960 C C . LEU A 1 375 ? 2.474 -14.105 11.297 1.00 83.81 375 LEU A C 1
ATOM 2962 O O . LEU A 1 375 ? 2.638 -15.259 10.908 1.00 83.81 375 LEU A O 1
ATOM 2966 N N . HIS A 1 376 ? 2.965 -13.645 12.443 1.00 79.00 376 HIS A N 1
ATOM 2967 C CA . HIS A 1 376 ? 3.748 -14.441 13.389 1.00 79.00 376 HIS A CA 1
ATOM 2968 C C . HIS A 1 376 ? 2.861 -14.860 14.558 1.00 79.00 376 HIS A C 1
ATOM 2970 O O . HIS A 1 376 ? 2.256 -14.015 15.215 1.00 79.00 376 HIS A O 1
ATOM 2976 N N . TYR A 1 377 ? 2.777 -16.161 14.800 1.00 81.06 377 TYR A N 1
ATOM 2977 C CA . TYR A 1 377 ? 2.068 -16.775 15.916 1.00 81.06 377 TYR A CA 1
ATOM 2978 C C . TYR A 1 377 ? 3.106 -17.430 16.819 1.00 81.06 377 TYR A C 1
ATOM 2980 O O . TYR A 1 377 ? 3.670 -18.464 16.456 1.00 81.06 377 TYR A O 1
ATOM 2988 N N . ALA A 1 378 ? 3.348 -16.821 17.976 1.00 71.06 378 ALA A N 1
ATOM 2989 C CA . ALA A 1 378 ? 4.360 -17.240 18.929 1.00 71.06 378 ALA A CA 1
ATOM 2990 C C . ALA A 1 378 ? 4.209 -18.730 19.247 1.00 71.06 378 ALA A C 1
ATOM 2992 O O . ALA A 1 378 ? 3.108 -19.214 19.519 1.00 71.06 378 ALA A O 1
ATOM 2993 N N . ASP A 1 379 ? 5.327 -19.452 19.178 1.00 70.75 379 ASP A N 1
ATOM 2994 C CA . ASP A 1 379 ? 5.435 -20.896 19.410 1.00 70.75 379 ASP A CA 1
ATOM 2995 C C . ASP A 1 379 ? 4.724 -21.789 18.374 1.00 70.75 379 ASP A C 1
ATOM 2997 O O . ASP A 1 379 ? 4.968 -22.999 18.365 1.00 70.75 379 ASP A O 1
ATOM 3001 N N . ALA A 1 380 ? 3.888 -21.239 17.486 1.00 79.38 380 ALA A N 1
ATOM 3002 C CA . ALA A 1 380 ? 3.143 -21.986 16.471 1.00 79.38 380 ALA A CA 1
ATOM 3003 C C . ALA A 1 380 ? 3.791 -21.899 15.086 1.00 79.38 380 ALA A C 1
ATOM 3005 O O . ALA A 1 380 ? 3.901 -22.914 14.388 1.00 79.38 380 ALA A O 1
ATOM 3006 N N . GLY A 1 381 ? 4.231 -20.703 14.695 1.00 83.62 381 GLY A N 1
ATOM 3007 C CA . GLY A 1 381 ? 4.887 -20.428 13.427 1.00 83.62 381 GLY A CA 1
ATOM 3008 C C . GLY A 1 381 ? 4.383 -19.194 12.712 1.00 83.62 381 GLY A C 1
ATOM 3009 O O . GLY A 1 381 ? 3.817 -18.289 13.313 1.00 83.62 381 GLY A O 1
ATOM 3010 N N . LEU A 1 382 ? 4.620 -19.143 11.407 1.00 86.94 382 LEU A N 1
ATOM 3011 C CA . LEU A 1 382 ? 4.309 -17.983 10.589 1.00 86.94 382 LEU A CA 1
ATOM 3012 C C . LEU A 1 382 ? 3.439 -18.339 9.390 1.00 86.94 382 LEU A C 1
ATOM 3014 O O . LEU A 1 382 ? 3.488 -19.444 8.841 1.00 86.94 382 LEU A O 1
ATOM 3018 N N . ILE A 1 383 ? 2.628 -17.370 8.982 1.00 88.44 383 ILE A N 1
ATOM 3019 C CA . ILE A 1 383 ? 1.784 -17.456 7.798 1.00 88.44 383 ILE A CA 1
ATOM 3020 C C . ILE A 1 383 ? 2.092 -16.272 6.898 1.00 88.44 383 ILE A C 1
ATOM 3022 O O . ILE A 1 383 ? 1.823 -15.124 7.250 1.00 88.44 383 ILE A O 1
ATOM 3026 N N . THR A 1 384 ? 2.617 -16.548 5.709 1.00 88.25 384 THR A N 1
ATOM 3027 C CA . THR A 1 384 ? 2.915 -15.518 4.717 1.00 88.25 384 THR A CA 1
ATOM 3028 C C . THR A 1 384 ? 1.744 -15.359 3.767 1.00 88.25 384 THR A C 1
ATOM 3030 O O . THR A 1 384 ? 1.348 -16.280 3.046 1.00 88.25 384 THR A O 1
ATOM 3033 N N . LEU A 1 385 ? 1.215 -14.149 3.734 1.00 89.00 385 LEU A N 1
ATOM 3034 C CA . LEU A 1 385 ? 0.125 -13.703 2.897 1.00 89.00 385 LEU A CA 1
ATOM 3035 C C . LEU A 1 385 ? 0.658 -12.890 1.720 1.00 89.00 385 LEU A C 1
ATOM 3037 O O . LEU A 1 385 ? 1.527 -12.030 1.875 1.00 89.00 385 LEU A O 1
ATOM 3041 N N . LYS A 1 386 ? 0.063 -13.095 0.548 1.00 88.25 386 LYS A N 1
ATOM 3042 C CA . LYS A 1 386 ? 0.249 -12.225 -0.613 1.00 88.25 386 LYS A CA 1
ATOM 3043 C C . LYS A 1 386 ? -0.995 -11.386 -0.826 1.00 88.25 386 LYS A C 1
ATOM 3045 O O . LYS A 1 386 ? -2.111 -11.909 -0.795 1.00 88.25 386 LYS A O 1
ATOM 3050 N N . TYR A 1 387 ? -0.785 -10.102 -1.096 1.00 82.44 387 TYR A N 1
ATOM 3051 C CA . TYR A 1 387 ? -1.864 -9.240 -1.539 1.00 82.44 387 TYR A CA 1
ATOM 3052 C C . TYR A 1 387 ? -2.259 -9.595 -2.975 1.00 82.44 387 TYR A C 1
ATOM 3054 O O . TYR A 1 387 ? -1.439 -9.526 -3.895 1.00 82.44 387 TYR A O 1
ATOM 3062 N N . LEU A 1 388 ? -3.518 -9.973 -3.168 1.00 80.06 388 LEU A N 1
ATOM 3063 C CA . LEU A 1 388 ? -4.128 -10.150 -4.476 1.00 80.06 388 LEU A CA 1
ATOM 3064 C C . LEU A 1 388 ? -5.142 -9.029 -4.704 1.00 80.06 388 LEU A C 1
ATOM 3066 O O . LEU A 1 388 ? -6.280 -9.126 -4.235 1.00 80.06 388 LEU A O 1
ATOM 3070 N N . PRO A 1 389 ? -4.760 -7.959 -5.425 1.00 69.50 389 PRO A N 1
ATOM 3071 C CA . PRO A 1 389 ? -5.705 -6.907 -5.755 1.00 69.50 389 PRO A CA 1
ATOM 3072 C C . PRO A 1 389 ? -6.874 -7.502 -6.546 1.00 69.50 389 PRO A C 1
ATOM 3074 O O . PRO A 1 389 ? -6.678 -8.090 -7.610 1.00 69.50 389 PRO A O 1
ATOM 3077 N N . GLY A 1 390 ? -8.087 -7.343 -6.014 1.00 65.31 390 GLY A N 1
ATOM 3078 C CA . GLY A 1 390 ? -9.320 -7.803 -6.653 1.00 65.31 390 GLY A CA 1
ATOM 3079 C C . GLY A 1 390 ? -9.896 -9.131 -6.183 1.00 65.31 390 GLY A C 1
ATOM 3080 O O . GLY A 1 390 ? -11.001 -9.474 -6.593 1.00 65.31 390 GLY A O 1
ATOM 3081 N N . ASP A 1 391 ? -9.195 -9.866 -5.323 1.00 73.06 391 ASP A N 1
ATOM 3082 C CA . ASP A 1 391 ? -9.804 -10.975 -4.587 1.00 73.06 391 ASP A CA 1
ATOM 3083 C C . ASP A 1 391 ? -10.543 -10.405 -3.365 1.00 73.06 391 ASP A C 1
ATOM 3085 O O . ASP A 1 391 ? -9.987 -9.552 -2.673 1.00 73.06 391 ASP A O 1
ATOM 3089 N N . GLU A 1 392 ? -11.768 -10.864 -3.081 1.00 63.41 392 GLU A N 1
ATOM 3090 C CA . GLU A 1 392 ? -12.537 -10.468 -1.882 1.00 63.41 392 GLU A CA 1
ATOM 3091 C C . GLU A 1 392 ? -11.812 -10.843 -0.583 1.00 63.41 392 GLU A C 1
ATOM 3093 O O . GLU A 1 392 ? -12.046 -10.245 0.460 1.00 63.41 392 GLU A O 1
ATOM 3098 N N . ARG A 1 393 ? -10.910 -11.829 -0.638 1.00 69.75 393 ARG A N 1
ATOM 3099 C CA . ARG A 1 393 ? -10.080 -12.225 0.504 1.00 69.75 393 ARG A CA 1
ATOM 3100 C C . ARG A 1 393 ? -8.908 -11.280 0.742 1.00 69.75 393 ARG A C 1
ATOM 3102 O O . ARG A 1 393 ? -8.330 -11.354 1.820 1.00 69.75 393 ARG A O 1
ATOM 3109 N N . HIS A 1 394 ? -8.561 -10.453 -0.254 1.00 74.25 394 HIS A N 1
ATOM 3110 C CA . HIS A 1 394 ? -7.473 -9.464 -0.324 1.00 74.25 394 HIS A CA 1
ATOM 3111 C C . HIS A 1 394 ? -6.060 -9.996 -0.051 1.00 74.25 394 HIS A C 1
ATOM 3113 O O . HIS A 1 394 ? -5.156 -9.840 -0.869 1.00 74.25 394 HIS A O 1
ATOM 3119 N N . TRP A 1 395 ? -5.871 -10.651 1.083 1.00 84.31 395 TRP A N 1
ATOM 3120 C CA . TRP A 1 395 ? -4.675 -11.342 1.513 1.00 84.31 395 TRP A CA 1
ATOM 3121 C C . TRP A 1 395 ? -4.933 -12.840 1.487 1.00 84.31 395 TRP A C 1
ATOM 3123 O O . TRP A 1 395 ? -5.778 -13.343 2.229 1.00 84.31 395 TRP A O 1
ATOM 3133 N N . ILE A 1 396 ? -4.189 -13.555 0.646 1.00 90.69 396 ILE A N 1
ATOM 3134 C CA . ILE A 1 396 ? -4.271 -15.013 0.584 1.00 90.69 396 ILE A CA 1
ATOM 3135 C C . ILE A 1 396 ? -3.008 -15.661 1.131 1.00 90.69 396 ILE A C 1
ATOM 3137 O O . ILE A 1 396 ? -1.898 -15.189 0.883 1.00 90.69 396 ILE A O 1
ATOM 3141 N N . VAL A 1 397 ? -3.174 -16.775 1.836 1.00 91.75 397 VAL A N 1
ATOM 3142 C CA . VAL A 1 397 ? -2.060 -17.590 2.320 1.00 91.75 397 VAL A CA 1
ATOM 3143 C C . VAL A 1 397 ? -1.258 -18.105 1.139 1.00 91.75 397 VAL A C 1
ATOM 3145 O O . VAL A 1 397 ? -1.788 -18.764 0.248 1.00 91.75 397 VAL A O 1
ATOM 3148 N N . THR A 1 398 ? 0.034 -17.818 1.147 1.00 88.31 398 THR A N 1
ATOM 3149 C CA . THR A 1 398 ? 0.995 -18.381 0.197 1.00 88.31 398 THR A CA 1
ATOM 3150 C C . THR A 1 398 ? 1.870 -19.438 0.835 1.00 88.31 398 THR A C 1
ATOM 3152 O O . THR A 1 398 ? 2.186 -20.425 0.181 1.00 88.31 398 THR A O 1
ATOM 3155 N N . GLU A 1 399 ? 2.214 -19.256 2.106 1.00 86.69 399 GLU A N 1
ATOM 3156 C CA . GLU A 1 399 ? 3.063 -20.174 2.848 1.00 86.69 399 GLU A CA 1
ATOM 3157 C C . GLU A 1 399 ? 2.583 -20.252 4.295 1.00 86.69 399 GLU A C 1
ATOM 3159 O O . GLU A 1 399 ? 2.158 -19.253 4.877 1.00 86.69 399 GLU A O 1
ATOM 3164 N N . VAL A 1 400 ? 2.640 -21.457 4.851 1.00 86.06 400 VAL A N 1
ATOM 3165 C CA . VAL A 1 400 ? 2.483 -21.724 6.277 1.00 86.06 400 VAL A CA 1
ATOM 3166 C C . VAL A 1 400 ? 3.737 -22.468 6.691 1.00 86.06 400 VAL A C 1
ATOM 3168 O O . VAL A 1 400 ? 4.006 -23.554 6.176 1.00 86.06 400 VAL A O 1
ATOM 3171 N N . ALA A 1 401 ? 4.508 -21.882 7.594 1.00 80.69 401 ALA A N 1
ATOM 3172 C CA . ALA A 1 401 ? 5.742 -22.466 8.084 1.00 80.69 401 ALA A CA 1
ATOM 3173 C C . ALA A 1 401 ? 5.683 -22.563 9.606 1.00 80.69 401 ALA A C 1
ATOM 3175 O O . ALA A 1 401 ? 5.123 -21.699 10.276 1.00 80.69 401 ALA A O 1
ATOM 3176 N N . LYS A 1 402 ? 6.277 -23.619 10.165 1.00 77.69 402 LYS A N 1
ATOM 3177 C CA . LYS A 1 402 ? 6.579 -23.625 11.598 1.00 77.69 402 LYS A CA 1
ATOM 3178 C C . LYS A 1 402 ? 7.625 -22.549 11.865 1.00 77.69 402 LYS A C 1
ATOM 3180 O O . LYS A 1 402 ? 8.507 -22.344 11.031 1.00 77.69 402 LYS A O 1
ATOM 3185 N N . GLU A 1 403 ? 7.543 -21.899 13.020 1.00 63.66 403 GLU A N 1
ATOM 3186 C CA . GLU A 1 403 ? 8.669 -21.116 13.526 1.00 63.66 403 GLU A CA 1
ATOM 3187 C C . GLU A 1 403 ? 9.766 -22.134 13.801 1.00 63.66 403 GLU A C 1
ATOM 3189 O O . GLU A 1 403 ? 9.680 -22.923 14.740 1.00 63.66 403 GLU A O 1
ATOM 3194 N N . LEU A 1 404 ? 10.731 -22.198 12.890 1.00 55.50 404 LEU A N 1
ATOM 3195 C CA . LEU A 1 404 ? 11.930 -23.008 13.064 1.00 55.50 404 LEU A CA 1
ATOM 3196 C C . LEU A 1 404 ? 12.971 -22.277 13.910 1.00 55.50 404 LEU A C 1
ATOM 3198 O O . LEU A 1 404 ? 13.928 -22.906 14.320 1.00 55.50 404 LEU A O 1
ATOM 3202 N N . VAL A 1 405 ? 12.771 -20.979 14.149 1.00 53.56 405 VAL A N 1
ATOM 3203 C CA . VAL A 1 405 ? 13.590 -20.143 15.021 1.00 53.56 405 VAL A CA 1
ATOM 3204 C C . VAL A 1 405 ? 12.626 -19.452 15.975 1.00 53.56 405 VAL A C 1
ATOM 3206 O O . VAL A 1 405 ? 11.790 -18.669 15.524 1.00 53.56 405 VAL A O 1
ATOM 3209 N N . ARG A 1 406 ? 12.700 -19.741 17.276 1.00 50.19 406 ARG A N 1
ATOM 3210 C CA . ARG A 1 406 ? 11.966 -18.989 18.294 1.00 50.19 406 ARG A CA 1
ATOM 3211 C C . ARG A 1 406 ? 12.584 -17.610 18.384 1.00 50.19 406 ARG A C 1
ATOM 3213 O O . ARG A 1 406 ? 13.641 -17.418 18.989 1.00 50.19 406 ARG A O 1
ATOM 3220 N N . VAL A 1 407 ? 11.893 -16.613 17.851 1.00 48.03 407 VAL A N 1
ATOM 3221 C CA . VAL A 1 407 ? 12.274 -15.229 18.107 1.00 48.03 407 VAL A CA 1
ATOM 3222 C C . VAL A 1 407 ? 11.933 -14.930 19.569 1.00 48.03 407 VAL A C 1
ATOM 3224 O O . VAL A 1 407 ? 10.807 -14.563 19.902 1.00 48.03 407 VAL A O 1
ATOM 3227 N N . ARG A 1 408 ? 12.884 -15.150 20.490 1.00 45.31 408 ARG A N 1
ATOM 3228 C CA . ARG A 1 408 ? 12.672 -14.851 21.913 1.00 45.31 408 ARG A CA 1
ATOM 3229 C C . ARG A 1 408 ? 12.254 -13.385 22.039 1.00 45.31 408 ARG A C 1
ATOM 3231 O O . ARG A 1 408 ? 12.974 -12.486 21.618 1.00 45.31 408 ARG A O 1
ATOM 3238 N N . THR A 1 409 ? 11.130 -13.139 22.706 1.00 42.03 409 THR A N 1
ATOM 3239 C CA . THR A 1 409 ? 10.584 -11.799 23.003 1.00 42.03 409 THR A CA 1
ATOM 3240 C C . THR A 1 409 ? 11.550 -10.879 23.764 1.00 42.03 409 THR A C 1
ATOM 3242 O O . THR A 1 409 ? 11.318 -9.677 23.849 1.00 42.03 409 THR A O 1
ATOM 3245 N N . LEU A 1 410 ? 12.654 -11.419 24.292 1.00 39.72 410 LEU A N 1
ATOM 3246 C CA . LEU A 1 410 ? 13.746 -10.675 24.929 1.00 39.72 410 LEU A CA 1
ATOM 3247 C C . LEU A 1 410 ? 14.659 -9.933 23.931 1.00 39.72 410 LEU A C 1
ATOM 3249 O O . LEU A 1 410 ? 15.465 -9.103 24.349 1.00 39.72 410 LEU A O 1
ATOM 3253 N N . TYR A 1 411 ? 14.535 -10.190 22.627 1.00 46.34 411 TYR A N 1
ATOM 3254 C CA . TYR A 1 411 ? 15.371 -9.582 21.595 1.00 46.34 411 TYR A CA 1
ATOM 3255 C C . TYR A 1 411 ? 14.824 -8.216 21.141 1.00 46.34 411 TYR A C 1
ATOM 3257 O O . TYR A 1 411 ? 14.225 -8.072 20.081 1.00 46.34 411 TYR A O 1
ATOM 3265 N N . ALA A 1 412 ? 15.038 -7.177 21.950 1.00 46.22 412 ALA A N 1
ATOM 3266 C CA . ALA A 1 412 ? 14.639 -5.792 21.648 1.00 46.22 412 ALA A CA 1
ATOM 3267 C C . ALA A 1 412 ? 15.718 -4.982 20.880 1.00 46.22 412 ALA A C 1
ATOM 3269 O O . ALA A 1 412 ? 15.772 -3.753 20.975 1.00 46.22 412 ALA A O 1
ATOM 3270 N N . GLY A 1 413 ? 16.618 -5.663 20.158 1.00 51.72 413 GLY A N 1
ATOM 3271 C CA . GLY A 1 413 ? 17.755 -5.070 19.438 1.00 51.72 413 GLY A CA 1
ATOM 3272 C C . GLY A 1 413 ? 17.465 -4.687 17.979 1.00 51.72 413 GLY A C 1
ATOM 3273 O O . GLY A 1 413 ? 16.436 -5.046 17.408 1.00 51.72 413 GLY A O 1
ATOM 3274 N N . LYS A 1 414 ? 18.409 -3.979 17.338 1.00 43.66 414 LYS A N 1
ATOM 3275 C CA . LYS A 1 414 ? 18.307 -3.555 15.924 1.00 43.66 414 LYS A CA 1
ATOM 3276 C C . LYS A 1 414 ? 18.217 -4.737 14.945 1.00 43.66 414 LYS A C 1
ATOM 3278 O O . LYS A 1 414 ? 17.652 -4.560 13.866 1.00 43.66 414 LYS A O 1
ATOM 3283 N N . ASN A 1 415 ? 18.680 -5.930 15.332 1.00 47.84 415 ASN A N 1
ATOM 3284 C CA . ASN A 1 415 ? 18.672 -7.111 14.466 1.00 47.84 415 ASN A CA 1
ATOM 3285 C C . ASN A 1 415 ? 17.463 -8.038 14.653 1.00 47.84 415 ASN A C 1
ATOM 3287 O O . ASN A 1 415 ? 17.383 -9.064 13.979 1.00 47.84 415 ASN A O 1
ATOM 3291 N N . PHE A 1 416 ? 16.464 -7.643 15.453 1.00 50.56 416 PHE A N 1
ATOM 3292 C CA . PHE A 1 416 ? 15.136 -8.275 15.439 1.00 50.56 416 PHE A CA 1
ATOM 3293 C C . PHE A 1 416 ? 14.553 -8.322 14.015 1.00 50.56 416 PHE A C 1
ATOM 3295 O O . PHE A 1 416 ? 13.987 -9.326 13.592 1.00 50.56 416 PHE A O 1
ATOM 3302 N N . ALA A 1 417 ? 14.799 -7.271 13.224 1.00 46.34 417 ALA A N 1
ATOM 3303 C CA . ALA A 1 417 ? 14.425 -7.215 11.816 1.00 46.34 417 ALA A CA 1
ATOM 3304 C C . ALA A 1 417 ? 15.186 -8.226 10.939 1.00 46.34 417 ALA A C 1
ATOM 3306 O O . ALA A 1 417 ? 14.623 -8.687 9.956 1.00 46.34 417 ALA A O 1
ATOM 3307 N N . ILE A 1 418 ? 16.432 -8.589 11.277 1.00 49.19 418 ILE A N 1
ATOM 3308 C CA . ILE A 1 418 ? 17.228 -9.581 10.531 1.00 49.19 418 ILE A CA 1
ATOM 3309 C C . ILE A 1 418 ? 16.726 -10.989 10.845 1.00 49.19 418 ILE A C 1
ATOM 3311 O O . ILE A 1 418 ? 16.502 -11.764 9.922 1.00 49.19 418 ILE A O 1
ATOM 3315 N N . ALA A 1 419 ? 16.473 -11.295 12.120 1.00 51.00 419 ALA A N 1
ATOM 3316 C CA . ALA A 1 419 ? 15.864 -12.560 12.530 1.00 51.00 419 ALA A CA 1
ATOM 3317 C C . ALA A 1 419 ? 14.458 -12.734 11.923 1.00 51.00 419 ALA A C 1
ATOM 3319 O O . ALA A 1 419 ? 14.167 -13.777 11.341 1.00 51.00 419 ALA A O 1
ATOM 3320 N N . GLN A 1 420 ? 13.617 -11.689 11.946 1.00 50.91 420 GLN A N 1
ATOM 3321 C CA . GLN A 1 420 ? 12.322 -11.694 11.254 1.00 50.91 420 GLN A CA 1
ATOM 3322 C C . GLN A 1 420 ? 12.458 -11.812 9.735 1.00 50.91 420 GLN A C 1
ATOM 3324 O O . GLN A 1 420 ? 11.662 -12.507 9.105 1.00 50.91 420 GLN A O 1
ATOM 3329 N N . ALA A 1 421 ? 13.440 -11.137 9.131 1.00 51.47 421 ALA A N 1
ATOM 3330 C CA . ALA A 1 421 ? 13.667 -11.205 7.695 1.00 51.47 421 ALA A CA 1
ATOM 3331 C C . ALA A 1 421 ? 14.095 -12.620 7.282 1.00 51.47 421 ALA A C 1
ATOM 3333 O O . ALA A 1 421 ? 13.458 -13.193 6.404 1.00 51.47 421 ALA A O 1
ATOM 3334 N N . LEU A 1 422 ? 15.057 -13.221 7.988 1.00 53.88 422 LEU A N 1
ATOM 3335 C CA . LEU A 1 422 ? 15.496 -14.608 7.807 1.00 53.88 422 LEU A CA 1
ATOM 3336 C C . LEU A 1 422 ? 14.355 -15.612 7.995 1.00 53.88 422 LEU A C 1
ATOM 3338 O O . LEU A 1 422 ? 14.196 -16.508 7.169 1.00 53.88 422 LEU A O 1
ATOM 3342 N N . ALA A 1 423 ? 13.520 -15.431 9.023 1.00 48.59 423 ALA A N 1
ATOM 3343 C CA . ALA A 1 423 ? 12.335 -16.258 9.243 1.00 48.59 423 ALA A CA 1
ATOM 3344 C C . ALA A 1 423 ? 11.303 -16.120 8.105 1.00 48.59 423 ALA A C 1
ATOM 3346 O O . ALA A 1 423 ? 10.646 -17.092 7.742 1.00 48.59 423 ALA A O 1
ATOM 3347 N N . SER A 1 424 ? 11.183 -14.929 7.508 1.00 48.34 424 SER A N 1
ATOM 3348 C CA . SER A 1 424 ? 10.237 -14.631 6.421 1.00 48.34 424 SER A CA 1
ATOM 3349 C C . SER A 1 424 ? 10.731 -14.977 5.008 1.00 48.34 424 SER A C 1
ATOM 3351 O O . SER A 1 424 ? 9.985 -14.803 4.040 1.00 48.34 424 SER A O 1
ATOM 3353 N N . TRP A 1 425 ? 11.981 -15.421 4.840 1.00 62.66 425 TRP A N 1
ATOM 3354 C CA . TRP A 1 425 ? 12.550 -15.681 3.518 1.00 62.66 425 TRP A CA 1
ATOM 3355 C C . TRP A 1 425 ? 12.291 -17.108 3.031 1.00 62.66 425 TRP A C 1
ATOM 3357 O O . TRP A 1 425 ? 12.438 -18.088 3.754 1.00 62.66 425 TRP A O 1
ATOM 3367 N N . ARG A 1 426 ? 11.972 -17.217 1.736 1.00 51.72 426 ARG A N 1
ATOM 3368 C CA . ARG A 1 426 ? 11.687 -18.477 1.024 1.00 51.72 426 ARG A CA 1
ATOM 3369 C C . ARG A 1 426 ? 12.895 -19.400 0.828 1.00 51.72 426 ARG A C 1
ATOM 3371 O O . ARG A 1 426 ? 12.737 -20.474 0.256 1.00 51.72 426 ARG A O 1
ATOM 3378 N N . GLY A 1 427 ? 14.089 -18.995 1.262 1.00 60.44 427 GLY A N 1
ATOM 3379 C CA . GLY A 1 427 ? 15.284 -19.833 1.208 1.00 60.44 427 GLY A CA 1
ATOM 3380 C C . GLY A 1 427 ? 15.223 -20.897 2.297 1.00 60.44 427 GLY A C 1
ATOM 3381 O O . GLY A 1 427 ? 15.776 -20.691 3.374 1.00 60.44 427 GLY A O 1
ATOM 3382 N N . ILE A 1 428 ? 14.546 -22.019 2.022 1.00 60.22 428 ILE A N 1
ATOM 3383 C CA . ILE A 1 428 ? 14.370 -23.127 2.978 1.00 60.22 428 ILE A CA 1
ATOM 3384 C C . ILE A 1 428 ? 15.729 -23.555 3.544 1.00 60.22 428 ILE A C 1
ATOM 3386 O O . ILE A 1 428 ? 15.868 -23.668 4.753 1.00 60.22 428 ILE A O 1
ATOM 3390 N N . ALA A 1 429 ? 16.752 -23.681 2.695 1.00 65.25 429 ALA A N 1
ATOM 3391 C CA . ALA A 1 429 ? 18.082 -24.095 3.131 1.00 65.25 429 ALA A CA 1
ATOM 3392 C C . ALA A 1 429 ? 18.784 -23.076 4.046 1.00 65.25 429 ALA A C 1
ATOM 3394 O O . ALA A 1 429 ? 19.427 -23.471 5.016 1.00 65.25 429 ALA A O 1
ATOM 3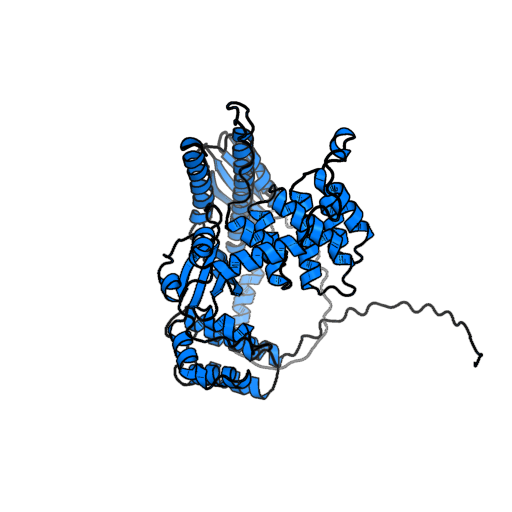395 N N . LEU A 1 430 ? 18.634 -21.773 3.783 1.00 67.50 430 LEU A N 1
ATOM 3396 C CA . LEU A 1 430 ? 19.179 -20.722 4.646 1.00 67.50 430 LEU A CA 1
ATOM 3397 C C . LEU A 1 430 ? 18.467 -20.706 5.998 1.00 67.50 430 LEU A C 1
ATOM 3399 O O . LEU A 1 430 ? 19.112 -20.605 7.038 1.00 67.50 430 LEU A O 1
ATOM 3403 N N . ARG A 1 431 ? 17.139 -20.835 5.979 1.00 66.00 431 ARG A N 1
ATOM 3404 C CA . ARG A 1 431 ? 16.311 -20.895 7.183 1.00 66.00 431 ARG A CA 1
ATOM 3405 C C . ARG A 1 431 ? 16.657 -22.115 8.029 1.00 66.00 431 ARG A C 1
ATOM 3407 O O . ARG A 1 431 ? 16.861 -21.968 9.227 1.00 66.00 431 ARG A O 1
ATOM 3414 N N . ASP A 1 432 ? 16.763 -23.287 7.410 1.00 69.56 432 ASP A N 1
ATOM 3415 C CA . ASP A 1 432 ? 17.112 -24.536 8.087 1.00 69.56 432 ASP A CA 1
ATOM 3416 C C . ASP A 1 432 ? 18.541 -24.478 8.649 1.00 69.56 432 ASP A C 1
ATOM 3418 O O . ASP A 1 432 ? 18.787 -24.957 9.753 1.00 69.56 432 ASP A O 1
ATOM 3422 N N . TYR A 1 433 ? 19.473 -23.835 7.936 1.00 72.75 433 TYR A N 1
ATOM 3423 C CA . TYR A 1 433 ? 20.833 -23.611 8.425 1.00 72.75 433 TYR A CA 1
ATOM 3424 C C . TYR A 1 433 ? 20.861 -22.705 9.660 1.00 72.75 433 TYR A C 1
ATOM 3426 O O . TYR A 1 433 ? 21.529 -23.026 10.637 1.00 72.75 433 TYR A O 1
ATOM 3434 N N . VAL A 1 434 ? 20.130 -21.586 9.637 1.00 70.06 434 VAL A N 1
ATOM 3435 C CA . VAL A 1 434 ? 20.038 -20.676 10.790 1.00 70.06 434 VAL A CA 1
ATOM 3436 C C . VAL A 1 434 ? 19.332 -21.355 11.964 1.00 70.06 434 VAL A C 1
ATOM 3438 O O . VAL A 1 434 ? 19.801 -21.240 13.089 1.00 70.06 434 VAL A O 1
ATOM 3441 N N . ALA A 1 435 ? 18.263 -22.112 11.706 1.00 66.81 435 ALA A N 1
ATOM 3442 C CA . ALA A 1 435 ? 17.552 -22.886 12.722 1.00 66.81 435 ALA A CA 1
ATOM 3443 C C . ALA A 1 435 ? 18.439 -23.956 13.374 1.00 66.81 435 ALA A C 1
ATOM 3445 O O . ALA A 1 435 ? 18.391 -24.150 14.582 1.00 66.81 435 ALA A O 1
ATOM 3446 N N . PHE A 1 436 ? 19.305 -24.617 12.602 1.00 75.00 436 PHE A N 1
ATOM 3447 C CA . PHE A 1 436 ? 20.271 -25.567 13.155 1.00 75.00 436 PHE A CA 1
ATOM 3448 C C . PHE A 1 436 ? 21.276 -24.910 14.120 1.00 75.00 436 PHE A C 1
ATOM 3450 O O . PHE A 1 436 ? 21.825 -25.588 14.980 1.00 75.00 436 PHE A O 1
ATOM 3457 N N . GLN A 1 437 ? 21.506 -23.603 13.988 1.00 74.00 437 GLN A N 1
ATOM 3458 C CA . GLN A 1 437 ? 22.422 -22.818 14.822 1.00 74.00 437 GLN A CA 1
ATOM 3459 C C . GLN A 1 437 ? 21.674 -22.005 15.897 1.00 74.00 437 GLN A C 1
ATOM 3461 O O . GLN A 1 437 ? 22.282 -21.157 16.540 1.00 74.00 437 GLN A O 1
ATOM 3466 N N . GLU A 1 438 ? 20.360 -22.204 16.076 1.00 65.00 438 GLU A N 1
ATOM 3467 C CA . GLU A 1 438 ? 19.498 -21.352 16.914 1.00 65.00 438 GLU A CA 1
ATOM 3468 C C . GLU A 1 438 ? 20.003 -21.217 18.357 1.00 65.00 438 GLU A C 1
ATOM 3470 O O . GLU A 1 438 ? 19.988 -20.116 18.909 1.00 65.00 438 GLU A O 1
ATOM 3475 N N . ASP A 1 439 ? 20.496 -22.309 18.943 1.00 62.88 439 ASP A N 1
ATOM 3476 C CA . ASP A 1 439 ? 21.015 -22.325 20.315 1.00 62.88 439 ASP A CA 1
ATOM 3477 C C . ASP A 1 439 ? 22.276 -21.452 20.492 1.00 62.88 439 ASP A C 1
ATOM 3479 O O . ASP A 1 439 ? 22.589 -21.058 21.615 1.00 62.88 439 ASP A O 1
ATOM 3483 N N . ASP A 1 440 ? 22.956 -21.090 19.398 1.00 62.56 440 ASP A N 1
ATOM 3484 C CA . ASP A 1 440 ? 24.184 -20.290 19.398 1.00 62.56 440 ASP A CA 1
ATOM 3485 C C . ASP A 1 440 ? 23.941 -18.798 19.070 1.00 62.56 440 ASP A C 1
ATOM 3487 O O . ASP A 1 440 ? 24.865 -17.978 19.138 1.00 62.56 440 ASP A O 1
ATOM 3491 N N . ILE A 1 441 ? 22.708 -18.399 18.721 1.00 66.00 441 ILE A N 1
ATOM 3492 C CA . ILE A 1 441 ? 22.379 -17.022 18.307 1.00 66.00 441 ILE A CA 1
ATOM 3493 C C . ILE A 1 441 ? 21.833 -16.217 19.496 1.00 66.00 441 ILE A C 1
ATOM 3495 O O . ILE A 1 441 ? 20.638 -15.951 19.620 1.00 66.00 441 ILE A O 1
ATOM 3499 N N . GLU A 1 442 ? 22.735 -15.783 20.379 1.00 65.38 442 GLU A N 1
ATOM 3500 C CA . GLU A 1 442 ? 22.385 -14.949 21.546 1.00 65.38 442 GLU A CA 1
ATOM 3501 C C . GLU A 1 442 ? 22.615 -13.442 21.337 1.00 65.38 442 GLU A C 1
ATOM 3503 O O . GLU A 1 442 ? 22.190 -12.623 22.156 1.00 65.38 442 GLU A O 1
ATOM 3508 N N . SER A 1 443 ? 23.319 -13.056 20.268 1.00 64.62 443 SER A N 1
ATOM 3509 C CA . SER A 1 443 ? 23.658 -11.658 19.978 1.00 64.62 443 SER A CA 1
ATOM 3510 C C . SER A 1 443 ? 23.656 -11.340 18.482 1.00 64.62 443 SER A C 1
ATOM 3512 O O . SER A 1 443 ? 23.745 -12.219 17.626 1.00 64.62 443 SER A O 1
ATOM 3514 N N . ASP A 1 444 ? 23.571 -10.049 18.169 1.00 58.88 444 ASP A N 1
ATOM 3515 C CA . ASP A 1 444 ? 23.703 -9.508 16.816 1.00 58.88 444 ASP A CA 1
ATOM 3516 C C . ASP A 1 444 ? 24.972 -10.044 16.137 1.00 58.88 444 ASP A C 1
ATOM 3518 O O . ASP A 1 444 ? 24.894 -10.608 15.051 1.00 58.88 444 ASP A O 1
ATOM 3522 N N . SER A 1 445 ? 26.112 -9.997 16.833 1.00 68.12 445 SER A N 1
ATOM 3523 C CA . SER A 1 445 ? 27.390 -10.535 16.353 1.00 68.12 445 SER A CA 1
ATOM 3524 C C . SER A 1 445 ? 27.391 -12.056 16.158 1.00 68.12 445 SER A C 1
ATOM 3526 O O . SER A 1 445 ? 28.108 -12.552 15.290 1.00 68.12 445 SER A O 1
ATOM 3528 N N . ALA A 1 446 ? 26.596 -12.806 16.928 1.00 70.44 446 ALA A N 1
ATOM 3529 C CA . ALA A 1 446 ? 26.450 -14.248 16.727 1.00 70.44 446 ALA A CA 1
ATOM 3530 C C . ALA A 1 446 ? 25.693 -14.549 15.424 1.00 70.44 446 ALA A C 1
ATOM 3532 O O . ALA A 1 446 ? 26.126 -15.397 14.646 1.00 70.44 446 ALA A O 1
ATOM 3533 N N . LEU A 1 447 ? 24.630 -13.791 15.128 1.00 69.19 447 LEU A N 1
ATOM 3534 C CA . LEU A 1 447 ? 23.907 -13.908 13.860 1.00 69.19 447 LEU A CA 1
ATOM 3535 C C . LEU A 1 447 ? 24.798 -13.563 12.659 1.00 69.19 447 LEU A C 1
ATOM 3537 O O . LEU A 1 447 ? 24.776 -14.269 11.652 1.00 69.19 447 LEU A O 1
ATOM 3541 N N . GLU A 1 448 ? 25.614 -12.511 12.773 1.00 71.44 448 GLU A N 1
ATOM 3542 C CA . GLU A 1 448 ? 26.619 -12.171 11.757 1.00 71.44 448 GLU A CA 1
ATOM 3543 C C . GLU A 1 448 ? 27.587 -13.331 11.522 1.00 71.44 448 GLU A C 1
ATOM 3545 O O . GLU A 1 448 ? 27.835 -13.699 10.375 1.00 71.44 448 GLU A O 1
ATOM 3550 N N . GLY A 1 449 ? 28.081 -13.947 12.601 1.00 76.44 449 GLY A N 1
ATOM 3551 C CA . GLY A 1 449 ? 28.963 -15.109 12.535 1.00 76.44 449 GLY A CA 1
ATOM 3552 C C . GLY A 1 449 ? 28.312 -16.314 11.852 1.00 76.44 449 GLY A C 1
ATOM 3553 O O . GLY A 1 449 ? 28.950 -16.962 11.024 1.00 76.44 449 GLY A O 1
ATOM 3554 N N . VAL A 1 450 ? 27.034 -16.590 12.129 1.00 77.06 450 VAL A N 1
ATOM 3555 C CA . VAL A 1 450 ? 26.276 -17.672 11.477 1.00 77.06 450 VAL A CA 1
ATOM 3556 C C . VAL A 1 450 ? 26.102 -17.406 9.980 1.00 77.06 450 VAL A C 1
ATOM 3558 O O . VAL A 1 450 ? 26.312 -18.312 9.170 1.00 77.06 450 VAL A O 1
ATOM 3561 N N . LEU A 1 451 ? 25.769 -16.173 9.589 1.00 74.00 451 LEU A N 1
ATOM 3562 C CA . LEU A 1 451 ? 25.612 -15.786 8.183 1.00 74.00 451 LEU A CA 1
ATOM 3563 C C . LEU A 1 451 ? 26.946 -15.804 7.425 1.00 74.00 451 LEU A C 1
ATOM 3565 O O . LEU A 1 451 ? 27.009 -16.293 6.298 1.00 74.00 451 LEU A O 1
ATOM 3569 N N . GLU A 1 452 ? 28.020 -15.322 8.051 1.00 74.12 452 GLU A N 1
ATOM 3570 C CA . GLU A 1 452 ? 29.381 -15.393 7.515 1.00 74.12 452 GLU A CA 1
ATOM 3571 C C . GLU A 1 452 ? 29.804 -16.854 7.322 1.00 74.12 452 GLU A C 1
ATOM 3573 O O . GLU A 1 452 ? 30.232 -17.241 6.234 1.00 74.12 452 GLU A O 1
ATOM 3578 N N . ASN A 1 453 ? 29.588 -17.699 8.332 1.00 82.00 453 ASN A N 1
ATOM 3579 C CA . ASN A 1 453 ? 29.851 -19.130 8.249 1.00 82.00 453 ASN A CA 1
ATOM 3580 C C . ASN A 1 453 ? 29.046 -19.780 7.107 1.00 82.00 453 ASN A C 1
ATOM 3582 O O . ASN A 1 453 ? 29.616 -20.507 6.294 1.00 82.00 453 ASN A O 1
ATOM 3586 N N . ARG A 1 454 ? 27.755 -19.449 6.953 1.00 80.94 454 ARG A N 1
ATOM 3587 C CA . ARG A 1 454 ? 26.923 -19.946 5.844 1.00 80.94 454 ARG A CA 1
ATOM 3588 C C . ARG A 1 454 ? 27.482 -19.559 4.476 1.00 80.94 454 ARG A C 1
ATOM 3590 O O . ARG A 1 454 ? 27.455 -20.376 3.555 1.00 80.94 454 ARG A O 1
ATOM 3597 N N . LEU A 1 455 ? 27.955 -18.324 4.324 1.00 71.94 455 LEU A N 1
ATOM 3598 C CA . LEU A 1 455 ? 28.524 -17.817 3.072 1.00 71.94 455 LEU A CA 1
ATOM 3599 C C . LEU A 1 455 ? 29.860 -18.480 2.725 1.00 71.94 455 LEU A C 1
ATOM 3601 O O . LEU A 1 455 ? 30.149 -18.663 1.543 1.00 71.94 455 LEU A O 1
ATOM 3605 N N . LEU A 1 456 ? 30.649 -18.844 3.739 1.00 74.94 456 LEU A N 1
ATOM 3606 C CA . LEU A 1 456 ? 31.953 -19.488 3.579 1.00 74.94 456 LEU A CA 1
ATOM 3607 C C . LEU A 1 456 ? 31.850 -21.004 3.359 1.00 74.94 456 LEU A C 1
ATOM 3609 O O . LEU A 1 456 ? 32.592 -21.555 2.550 1.00 74.94 456 LEU A O 1
ATOM 3613 N N . THR A 1 457 ? 30.942 -21.685 4.059 1.00 79.06 457 THR A N 1
ATOM 3614 C CA . THR A 1 457 ? 30.803 -23.153 3.992 1.00 79.06 457 THR A CA 1
ATOM 3615 C C . THR A 1 457 ? 30.063 -23.630 2.753 1.00 79.06 457 THR A C 1
ATOM 3617 O O . THR A 1 457 ? 30.368 -24.693 2.215 1.00 79.06 457 THR A O 1
ATOM 3620 N N . LEU A 1 458 ? 29.098 -22.846 2.281 1.00 78.69 458 LEU A N 1
ATOM 3621 C CA . LEU A 1 458 ? 28.245 -23.186 1.150 1.00 78.69 458 LEU A CA 1
ATOM 3622 C C . LEU A 1 458 ? 28.220 -21.996 0.175 1.00 78.69 458 LEU A C 1
ATOM 3624 O O . LEU A 1 458 ? 27.241 -21.249 0.104 1.00 78.69 458 LEU A O 1
ATOM 3628 N N . PRO A 1 459 ? 29.302 -21.801 -0.600 1.00 70.44 459 PRO A N 1
ATOM 3629 C CA . PRO A 1 459 ? 29.510 -20.602 -1.414 1.00 70.44 459 PRO A CA 1
ATOM 3630 C C . PRO A 1 459 ? 28.508 -20.439 -2.559 1.00 70.44 459 PRO A C 1
ATOM 3632 O O . PRO A 1 459 ? 28.427 -19.379 -3.174 1.00 70.44 459 PRO A O 1
ATOM 3635 N N . THR A 1 460 ? 27.758 -21.490 -2.883 1.00 73.62 460 THR A N 1
ATOM 3636 C CA . THR A 1 460 ? 26.689 -21.440 -3.878 1.00 73.62 460 THR A CA 1
ATOM 3637 C C . THR A 1 460 ? 25.344 -21.428 -3.158 1.00 73.62 460 THR A C 1
ATOM 3639 O O . THR A 1 460 ? 25.074 -22.345 -2.377 1.00 73.62 460 THR A O 1
ATOM 3642 N N . PRO A 1 461 ? 24.500 -20.404 -3.381 1.00 73.19 461 PRO A N 1
ATOM 3643 C CA . PRO A 1 461 ? 23.114 -20.486 -2.954 1.00 73.19 461 PRO A CA 1
ATOM 3644 C C . PRO A 1 461 ? 22.442 -21.648 -3.696 1.00 73.19 461 PRO A C 1
ATOM 3646 O O . PRO A 1 461 ? 22.653 -21.848 -4.894 1.00 73.19 461 PRO A O 1
ATOM 3649 N N . ILE A 1 462 ? 21.670 -22.441 -2.964 1.00 73.94 462 ILE A N 1
ATOM 3650 C CA . ILE A 1 462 ? 20.974 -23.635 -3.450 1.00 73.94 462 ILE A CA 1
ATOM 3651 C C . ILE A 1 462 ? 19.824 -23.234 -4.378 1.00 73.94 462 ILE A C 1
ATOM 3653 O O . ILE A 1 462 ? 19.498 -23.959 -5.319 1.00 73.94 462 ILE A O 1
ATOM 3657 N N . ASP A 1 463 ? 19.239 -22.057 -4.153 1.00 69.19 463 ASP A N 1
ATOM 3658 C CA . ASP A 1 463 ? 18.238 -21.467 -5.029 1.00 69.19 463 ASP A CA 1
ATOM 3659 C C . ASP A 1 463 ? 18.311 -19.929 -5.067 1.00 69.19 463 ASP A C 1
ATOM 3661 O O . ASP A 1 463 ? 19.058 -19.275 -4.337 1.00 69.19 463 ASP A O 1
ATOM 3665 N N . ILE A 1 464 ? 17.504 -19.341 -5.952 1.00 61.62 464 ILE A N 1
ATOM 3666 C CA . ILE A 1 464 ? 17.418 -17.887 -6.151 1.00 61.62 464 ILE A CA 1
ATOM 3667 C C . ILE A 1 464 ? 16.881 -17.128 -4.928 1.00 61.62 464 ILE A C 1
ATOM 3669 O O . ILE A 1 464 ? 17.065 -15.918 -4.824 1.00 61.62 464 ILE A O 1
ATOM 3673 N N . TYR A 1 465 ? 16.162 -17.797 -4.026 1.00 64.12 465 TYR A N 1
ATOM 3674 C CA . TYR A 1 465 ? 15.616 -17.171 -2.825 1.00 64.12 465 TYR A CA 1
ATOM 3675 C C . TYR A 1 465 ? 16.669 -17.108 -1.724 1.00 64.12 465 TYR A C 1
ATOM 3677 O O . TYR A 1 465 ? 16.710 -16.126 -0.988 1.00 64.12 465 TYR A O 1
ATOM 3685 N N . GLU A 1 466 ? 17.538 -18.113 -1.647 1.00 70.94 466 GLU A N 1
ATOM 3686 C CA . GLU A 1 466 ? 18.717 -18.102 -0.792 1.00 70.94 466 GLU A CA 1
ATOM 3687 C C . GLU A 1 466 ? 19.728 -17.034 -1.230 1.00 70.94 466 GLU A C 1
ATOM 3689 O O . GLU A 1 466 ? 20.206 -16.302 -0.368 1.00 70.94 466 GLU A O 1
ATOM 3694 N N . ASP A 1 467 ? 19.983 -16.862 -2.536 1.00 72.25 467 ASP A N 1
ATOM 3695 C CA . ASP A 1 467 ? 20.866 -15.789 -3.047 1.00 72.25 467 ASP A CA 1
ATOM 3696 C C . ASP A 1 467 ? 20.361 -14.401 -2.604 1.00 72.25 467 ASP A C 1
ATOM 3698 O O . ASP A 1 467 ? 21.079 -13.614 -1.984 1.00 72.25 467 ASP A O 1
ATOM 3702 N N . ARG A 1 468 ? 19.062 -14.138 -2.798 1.00 64.50 468 ARG A N 1
ATOM 3703 C CA . ARG A 1 468 ? 18.416 -12.889 -2.356 1.00 64.50 468 ARG A CA 1
ATOM 3704 C C . ARG A 1 468 ? 18.388 -12.721 -0.843 1.00 64.50 468 ARG A C 1
ATOM 3706 O O . ARG A 1 468 ? 18.561 -11.608 -0.351 1.00 64.50 468 ARG A O 1
ATOM 3713 N N . GLY A 1 469 ? 18.130 -13.800 -0.107 1.00 66.75 469 GLY A N 1
ATOM 3714 C CA . GLY A 1 469 ? 18.136 -13.788 1.353 1.00 66.75 469 GLY A CA 1
ATOM 3715 C C . GLY A 1 469 ? 19.512 -13.403 1.884 1.00 66.75 469 GLY A C 1
ATOM 3716 O O . GLY A 1 469 ? 19.639 -12.458 2.656 1.00 66.75 469 GLY A O 1
ATOM 3717 N N . LEU A 1 470 ? 20.561 -14.055 1.385 1.00 72.62 470 LEU A N 1
ATOM 3718 C CA . LEU A 1 470 ? 21.943 -13.743 1.736 1.00 72.62 470 LEU A CA 1
ATOM 3719 C C . LEU A 1 470 ? 22.318 -12.302 1.367 1.00 72.62 470 LEU A C 1
ATOM 3721 O O . LEU A 1 470 ? 22.873 -11.593 2.201 1.00 72.62 470 LEU A O 1
ATOM 3725 N N . SER A 1 471 ? 21.954 -11.837 0.170 1.00 74.56 471 SER A N 1
ATOM 3726 C CA . SER A 1 471 ? 22.149 -10.445 -0.257 1.00 74.56 471 SER A CA 1
ATOM 3727 C C . SER A 1 471 ? 21.525 -9.442 0.725 1.00 74.56 471 SER A C 1
ATOM 3729 O O . SER A 1 471 ? 22.196 -8.528 1.202 1.00 74.56 471 SER A O 1
ATOM 3731 N N . ASN A 1 472 ? 20.254 -9.631 1.089 1.00 65.62 472 ASN A N 1
ATOM 3732 C CA . ASN A 1 472 ? 19.564 -8.751 2.037 1.00 65.62 472 ASN A CA 1
ATOM 3733 C C . ASN A 1 472 ? 20.167 -8.830 3.447 1.00 65.62 472 ASN A C 1
ATOM 3735 O O . ASN A 1 472 ? 20.256 -7.818 4.143 1.00 65.62 472 ASN A O 1
ATOM 3739 N N . ALA A 1 473 ? 20.586 -10.023 3.878 1.00 68.56 473 ALA A N 1
ATOM 3740 C CA . ALA A 1 473 ? 21.244 -10.213 5.165 1.00 68.56 473 ALA A CA 1
ATOM 3741 C C . ALA A 1 473 ? 22.555 -9.425 5.230 1.00 68.56 473 ALA A C 1
ATOM 3743 O O . ALA A 1 473 ? 22.813 -8.753 6.225 1.00 68.56 473 ALA A O 1
ATOM 3744 N N . LEU A 1 474 ? 23.337 -9.439 4.147 1.00 73.62 474 LEU A N 1
ATOM 3745 C CA . LEU A 1 474 ? 24.582 -8.683 4.033 1.00 73.62 474 LEU A CA 1
ATOM 3746 C C . LEU A 1 474 ? 24.358 -7.175 4.126 1.00 73.62 474 LEU A C 1
ATOM 3748 O O . LEU A 1 474 ? 25.098 -6.502 4.840 1.00 73.62 474 LEU A O 1
ATOM 3752 N N . GLU A 1 475 ? 23.331 -6.639 3.464 1.00 70.19 475 GLU A N 1
ATOM 3753 C CA . GLU A 1 475 ? 23.003 -5.211 3.572 1.00 70.19 475 GLU A CA 1
ATOM 3754 C C . GLU A 1 475 ? 22.614 -4.792 4.993 1.00 70.19 475 GLU A C 1
ATOM 3756 O O . GLU A 1 475 ? 22.910 -3.671 5.417 1.00 70.19 475 GLU A O 1
ATOM 3761 N N . LEU A 1 476 ? 21.943 -5.682 5.727 1.00 62.94 476 LEU A N 1
ATOM 3762 C CA . LEU A 1 476 ? 21.507 -5.425 7.094 1.00 62.94 476 LEU A CA 1
ATOM 3763 C C . LEU A 1 476 ? 22.666 -5.527 8.091 1.00 62.94 476 LEU A C 1
ATOM 3765 O O . LEU A 1 476 ? 22.835 -4.622 8.906 1.00 62.94 476 LEU A O 1
ATOM 3769 N N . VAL A 1 477 ? 23.467 -6.591 7.987 1.00 65.25 477 VAL A N 1
ATOM 3770 C CA . VAL A 1 477 ? 24.633 -6.861 8.840 1.00 65.25 477 VAL A CA 1
ATOM 3771 C C . VAL A 1 477 ? 25.715 -5.800 8.640 1.00 65.25 477 VAL A C 1
ATOM 3773 O O . VAL A 1 477 ? 26.203 -5.196 9.589 1.00 65.25 477 VAL A O 1
ATOM 3776 N N . PHE A 1 478 ? 26.058 -5.491 7.391 1.00 69.75 478 PHE A N 1
ATOM 3777 C CA . PHE A 1 478 ? 27.194 -4.623 7.077 1.00 69.75 478 PHE A CA 1
ATOM 3778 C C . PHE A 1 478 ? 26.811 -3.155 6.868 1.00 69.75 478 PHE A C 1
ATOM 3780 O O . PHE A 1 478 ? 27.504 -2.403 6.179 1.00 69.75 478 PHE A O 1
ATOM 3787 N N . LYS A 1 479 ? 25.715 -2.714 7.494 1.00 65.81 479 LYS A N 1
ATOM 3788 C CA . LYS A 1 479 ? 25.299 -1.307 7.475 1.00 65.81 479 LYS A CA 1
ATOM 3789 C C . LYS A 1 479 ? 26.320 -0.388 8.159 1.00 65.81 479 LYS A C 1
ATOM 3791 O O . LYS A 1 479 ? 26.449 0.779 7.769 1.00 65.81 479 LYS A O 1
ATOM 3796 N N . ASP A 1 480 ? 27.050 -0.906 9.147 1.00 64.06 480 ASP A N 1
ATOM 3797 C CA . ASP A 1 480 ? 28.103 -0.174 9.844 1.00 64.06 480 ASP A CA 1
ATOM 3798 C C . ASP A 1 480 ? 29.436 -0.240 9.079 1.00 64.06 480 ASP A C 1
ATOM 3800 O O . ASP A 1 480 ? 29.969 -1.298 8.751 1.00 64.06 480 ASP A O 1
ATOM 3804 N N . LYS A 1 481 ? 29.993 0.945 8.801 1.00 66.75 481 LYS A N 1
ATOM 3805 C CA . LYS A 1 481 ? 31.155 1.182 7.923 1.00 66.75 481 LYS A CA 1
ATOM 3806 C C . LYS A 1 481 ? 32.510 0.853 8.566 1.00 66.75 481 LYS A C 1
ATOM 3808 O O . LYS A 1 481 ? 33.491 1.559 8.327 1.00 66.75 481 LYS A O 1
ATOM 3813 N N . ALA A 1 482 ? 32.573 -0.153 9.433 1.00 77.69 482 ALA A N 1
ATOM 3814 C CA . ALA A 1 482 ? 33.829 -0.542 10.064 1.00 77.69 482 ALA A CA 1
ATOM 3815 C C . ALA A 1 482 ? 34.812 -1.089 9.012 1.00 77.69 482 ALA A C 1
ATOM 3817 O O . ALA A 1 482 ? 34.421 -1.808 8.097 1.00 77.69 482 ALA A O 1
ATOM 3818 N N . ALA A 1 483 ? 36.103 -0.769 9.138 1.00 74.69 483 ALA A N 1
ATOM 3819 C CA . ALA A 1 483 ? 37.119 -1.245 8.192 1.00 74.69 483 ALA A CA 1
ATOM 3820 C C . ALA A 1 483 ? 37.200 -2.784 8.153 1.00 74.69 483 ALA A C 1
ATOM 3822 O O . ALA A 1 483 ? 37.310 -3.366 7.078 1.00 74.69 483 ALA A O 1
ATOM 3823 N N . SER A 1 484 ? 37.036 -3.439 9.308 1.00 76.94 484 SER A N 1
ATOM 3824 C CA . SER A 1 484 ? 36.978 -4.902 9.425 1.00 76.94 484 SER A CA 1
ATOM 3825 C C . SER A 1 484 ? 35.818 -5.526 8.641 1.00 76.94 484 SER A C 1
ATOM 3827 O O . SER A 1 484 ? 35.949 -6.640 8.142 1.00 76.94 484 SER A O 1
ATOM 3829 N N . SER A 1 485 ? 34.704 -4.809 8.485 1.00 73.62 485 SER A N 1
ATOM 3830 C CA . SER A 1 485 ? 33.552 -5.254 7.698 1.00 73.62 485 SER A CA 1
ATOM 3831 C C . SER A 1 485 ? 33.847 -5.289 6.198 1.00 73.62 485 SER A C 1
ATOM 3833 O O . SER A 1 485 ? 33.347 -6.163 5.497 1.00 73.62 485 SER A O 1
ATOM 3835 N N . ILE A 1 486 ? 34.692 -4.381 5.694 1.00 77.12 486 ILE A N 1
ATOM 3836 C CA . ILE A 1 486 ? 35.060 -4.333 4.269 1.00 77.12 486 ILE A CA 1
ATOM 3837 C C . ILE A 1 486 ? 35.883 -5.561 3.884 1.00 77.12 486 ILE A C 1
ATOM 3839 O O . ILE A 1 486 ? 35.626 -6.171 2.849 1.00 77.12 486 ILE A O 1
ATOM 3843 N N . ASP A 1 487 ? 36.859 -5.940 4.707 1.00 81.50 487 ASP A N 1
ATOM 3844 C CA . ASP A 1 487 ? 37.705 -7.097 4.409 1.00 81.50 487 ASP A CA 1
ATOM 3845 C C . ASP A 1 487 ? 36.905 -8.404 4.467 1.00 81.50 487 ASP A C 1
ATOM 3847 O O . ASP A 1 487 ? 37.077 -9.270 3.607 1.00 81.50 487 ASP A O 1
ATOM 3851 N N . ARG A 1 488 ? 35.943 -8.503 5.396 1.00 79.94 488 ARG A N 1
ATOM 3852 C CA . ARG A 1 488 ? 34.976 -9.611 5.427 1.00 79.94 488 ARG A CA 1
ATOM 3853 C C . ARG A 1 488 ? 34.096 -9.641 4.179 1.00 79.94 488 ARG A C 1
ATOM 3855 O O . ARG A 1 488 ? 33.983 -10.688 3.549 1.00 79.94 488 ARG A O 1
ATOM 3862 N N . LEU A 1 489 ? 33.542 -8.499 3.765 1.00 79.50 489 LEU A N 1
ATOM 3863 C CA . LEU A 1 489 ? 32.761 -8.377 2.530 1.00 79.50 489 LEU A CA 1
ATOM 3864 C C . LEU A 1 489 ? 33.572 -8.813 1.300 1.00 79.50 489 LEU A C 1
ATOM 3866 O O . LEU A 1 489 ? 33.091 -9.603 0.493 1.00 79.50 489 LEU A O 1
ATOM 3870 N N . ARG A 1 490 ? 34.830 -8.376 1.174 1.00 83.31 490 ARG A N 1
ATOM 3871 C CA . ARG A 1 490 ? 35.720 -8.800 0.078 1.00 83.31 490 ARG A CA 1
ATOM 3872 C C . ARG A 1 490 ? 35.954 -10.308 0.081 1.00 83.31 490 ARG A C 1
ATOM 3874 O O . ARG A 1 490 ? 35.903 -10.925 -0.981 1.00 83.31 490 ARG A O 1
ATOM 3881 N N . ASN A 1 491 ? 36.164 -10.900 1.256 1.00 83.00 491 ASN A N 1
ATOM 3882 C CA . ASN A 1 491 ? 36.322 -12.345 1.396 1.00 83.00 491 ASN A CA 1
ATOM 3883 C C . ASN A 1 491 ? 35.047 -13.098 0.970 1.00 83.00 491 ASN A C 1
ATOM 3885 O O . ASN A 1 491 ? 35.115 -14.096 0.256 1.00 83.00 491 ASN A O 1
ATOM 3889 N N . ILE A 1 492 ? 33.872 -12.581 1.336 1.00 77.81 492 ILE A N 1
ATOM 3890 C CA . ILE A 1 492 ? 32.577 -13.131 0.917 1.00 77.81 492 ILE A CA 1
ATOM 3891 C C . ILE A 1 492 ? 32.413 -13.045 -0.607 1.00 77.81 492 ILE A C 1
ATOM 3893 O O . ILE A 1 492 ? 32.084 -14.050 -1.228 1.00 77.81 492 ILE A O 1
ATOM 3897 N N . ALA A 1 493 ? 32.688 -11.898 -1.238 1.00 81.25 493 ALA A N 1
ATOM 3898 C CA . ALA A 1 493 ? 32.591 -11.761 -2.698 1.00 81.25 493 ALA A CA 1
ATOM 3899 C C . ALA A 1 493 ? 33.572 -12.659 -3.464 1.00 81.25 493 ALA A C 1
ATOM 3901 O O . ALA A 1 493 ? 33.246 -13.118 -4.560 1.00 81.25 493 ALA A O 1
ATOM 3902 N N . ALA A 1 494 ? 34.763 -12.896 -2.907 1.00 82.62 494 ALA A N 1
ATOM 3903 C CA . ALA A 1 494 ? 35.766 -13.763 -3.516 1.00 82.62 494 ALA A CA 1
ATOM 3904 C C . ALA A 1 494 ? 35.348 -15.240 -3.492 1.00 82.62 494 ALA A C 1
ATOM 3906 O O . ALA A 1 494 ? 35.634 -15.967 -4.442 1.00 82.62 494 ALA A O 1
ATOM 3907 N N . ASN A 1 495 ? 34.663 -15.669 -2.428 1.00 79.69 495 ASN A N 1
ATOM 3908 C CA . ASN A 1 495 ? 34.339 -17.077 -2.215 1.00 79.69 495 ASN A CA 1
ATOM 3909 C C . ASN A 1 495 ? 32.911 -17.452 -2.619 1.00 79.69 495 ASN A C 1
ATOM 3911 O O . ASN A 1 495 ? 32.675 -18.606 -2.953 1.00 79.69 495 ASN A O 1
ATOM 3915 N N . ASN A 1 496 ? 31.960 -16.518 -2.612 1.00 79.19 496 ASN A N 1
ATOM 3916 C CA . ASN A 1 496 ? 30.571 -16.788 -2.969 1.00 79.19 496 ASN A CA 1
ATOM 3917 C C . ASN A 1 496 ? 30.365 -16.748 -4.494 1.00 79.19 496 ASN A C 1
ATOM 3919 O O . ASN A 1 496 ? 31.033 -15.995 -5.196 1.00 79.19 496 ASN A O 1
ATOM 3923 N N . ASN A 1 497 ? 29.430 -17.536 -5.024 1.00 79.69 497 ASN A N 1
ATOM 3924 C CA . ASN A 1 497 ? 29.101 -17.619 -6.452 1.00 79.69 497 ASN A CA 1
ATOM 3925 C C . ASN A 1 497 ? 27.701 -17.092 -6.812 1.00 79.69 497 ASN A C 1
ATOM 3927 O O . ASN A 1 497 ? 27.374 -17.053 -7.997 1.00 79.69 497 ASN A O 1
ATOM 3931 N N . GLY A 1 498 ? 26.904 -16.670 -5.829 1.00 81.44 498 GLY A N 1
ATOM 3932 C CA . GLY A 1 498 ? 25.612 -16.011 -6.018 1.00 81.44 498 GLY A CA 1
ATOM 3933 C C . GLY A 1 498 ? 25.755 -14.664 -6.722 1.00 81.44 498 GLY A C 1
ATOM 3934 O O . GLY A 1 498 ? 26.677 -13.892 -6.438 1.00 81.44 498 GLY A O 1
ATOM 3935 N N . ALA A 1 499 ? 24.882 -14.400 -7.692 1.00 79.12 499 ALA A N 1
ATOM 3936 C CA . ALA A 1 499 ? 24.954 -13.179 -8.489 1.00 79.12 499 ALA A CA 1
ATOM 3937 C C . ALA A 1 499 ? 24.451 -11.978 -7.679 1.00 79.12 499 ALA A C 1
ATOM 3939 O O . ALA A 1 499 ? 25.117 -10.941 -7.668 1.00 79.12 499 ALA A O 1
ATOM 3940 N N . ASP A 1 500 ? 23.344 -12.158 -6.948 1.00 73.69 500 ASP A N 1
ATOM 3941 C CA . ASP A 1 500 ? 22.743 -11.105 -6.126 1.00 73.69 500 ASP A CA 1
ATOM 3942 C C . ASP A 1 500 ? 23.665 -10.774 -4.935 1.00 73.69 500 ASP A C 1
ATOM 3944 O O . ASP A 1 500 ? 23.933 -9.603 -4.661 1.00 73.69 500 ASP A O 1
ATOM 3948 N N . VAL A 1 501 ? 24.262 -11.790 -4.291 1.00 78.56 501 VAL A N 1
ATOM 3949 C CA . VAL A 1 501 ? 25.275 -11.592 -3.234 1.00 78.56 501 VAL A CA 1
ATOM 3950 C C . VAL A 1 501 ? 26.481 -10.795 -3.738 1.00 78.56 501 VAL A C 1
ATOM 3952 O O . VAL A 1 501 ? 26.912 -9.852 -3.073 1.00 78.56 501 VAL A O 1
ATOM 3955 N N . LYS A 1 502 ? 27.036 -11.126 -4.913 1.00 84.25 502 LYS A N 1
ATOM 3956 C CA . LYS A 1 502 ? 28.184 -10.389 -5.475 1.00 84.25 502 LYS A CA 1
ATOM 3957 C C . LYS A 1 502 ? 27.850 -8.930 -5.759 1.00 84.25 502 LYS A C 1
ATOM 3959 O O . LYS A 1 502 ? 28.674 -8.059 -5.477 1.00 84.25 502 LYS A O 1
ATOM 3964 N N . GLU A 1 503 ? 26.668 -8.666 -6.312 1.00 82.00 503 GLU A N 1
ATOM 3965 C CA . GLU A 1 503 ? 26.207 -7.308 -6.598 1.00 82.00 503 GLU A CA 1
ATOM 3966 C C . GLU A 1 503 ? 26.035 -6.494 -5.309 1.00 82.00 503 GLU A C 1
ATOM 3968 O O . GLU A 1 503 ? 26.592 -5.398 -5.202 1.00 82.00 503 GLU A O 1
ATOM 3973 N N . ALA A 1 504 ? 25.359 -7.052 -4.301 1.00 77.25 504 ALA A N 1
ATOM 3974 C CA . ALA A 1 504 ? 25.161 -6.387 -3.016 1.00 77.25 504 ALA A CA 1
ATOM 3975 C C . ALA A 1 504 ? 26.481 -6.111 -2.290 1.00 77.25 504 ALA A C 1
ATOM 3977 O O . ALA A 1 504 ? 26.696 -5.010 -1.784 1.00 77.25 504 ALA A O 1
ATOM 3978 N N . VAL A 1 505 ? 27.414 -7.068 -2.289 1.00 84.75 505 VAL A N 1
ATOM 3979 C CA . VAL A 1 505 ? 28.747 -6.865 -1.710 1.00 84.75 505 VAL A CA 1
ATOM 3980 C C . VAL A 1 505 ? 29.503 -5.752 -2.436 1.00 84.75 505 VAL A C 1
ATOM 3982 O O . VAL A 1 505 ? 30.090 -4.886 -1.784 1.00 84.75 505 VAL A O 1
ATOM 3985 N N . ALA A 1 506 ? 29.482 -5.736 -3.772 1.00 86.25 506 ALA A N 1
ATOM 3986 C CA . ALA A 1 506 ? 30.145 -4.697 -4.553 1.00 86.25 506 ALA A CA 1
ATOM 3987 C C . ALA A 1 506 ? 29.570 -3.302 -4.249 1.00 86.25 506 ALA A C 1
ATOM 3989 O O . ALA A 1 506 ? 30.329 -2.345 -4.070 1.00 86.25 506 ALA A O 1
ATOM 3990 N N . ASP A 1 507 ? 28.246 -3.189 -4.136 1.00 82.00 507 ASP A N 1
ATOM 3991 C CA . ASP A 1 507 ? 27.571 -1.942 -3.781 1.00 82.00 507 ASP A CA 1
ATOM 3992 C C . ASP A 1 507 ? 27.872 -1.504 -2.334 1.00 82.00 507 ASP A C 1
ATOM 3994 O O . ASP A 1 507 ? 28.161 -0.329 -2.087 1.00 82.00 507 ASP A O 1
ATOM 3998 N N . LEU A 1 508 ? 27.904 -2.432 -1.372 1.00 80.62 508 LEU A N 1
ATOM 3999 C CA . LEU A 1 508 ? 28.270 -2.148 0.022 1.00 80.62 508 LEU A CA 1
ATOM 4000 C C . LEU A 1 508 ? 29.723 -1.680 0.158 1.00 80.62 508 LEU A C 1
ATOM 4002 O O . LEU A 1 508 ? 29.982 -0.675 0.830 1.00 80.62 508 LEU A O 1
ATOM 4006 N N . ILE A 1 509 ? 30.669 -2.344 -0.516 1.00 86.44 509 ILE A N 1
ATOM 4007 C CA . ILE A 1 509 ? 32.076 -1.918 -0.566 1.00 86.44 509 ILE A CA 1
ATOM 4008 C C . ILE A 1 509 ? 32.153 -0.504 -1.151 1.00 86.44 509 ILE A C 1
ATOM 4010 O O . ILE A 1 509 ? 32.730 0.394 -0.535 1.00 86.44 509 ILE A O 1
ATOM 4014 N N . TRP A 1 510 ? 31.482 -0.264 -2.281 1.00 86.00 510 TRP A N 1
ATOM 4015 C CA . TRP A 1 510 ? 31.457 1.040 -2.939 1.00 86.00 510 TRP A CA 1
ATOM 4016 C C . TRP A 1 510 ? 30.889 2.156 -2.043 1.00 86.00 510 TRP A C 1
ATOM 4018 O O . TRP A 1 510 ? 31.478 3.240 -1.943 1.00 86.00 510 TRP A O 1
ATOM 4028 N N . LYS A 1 511 ? 29.768 1.897 -1.351 1.00 80.62 511 LYS A N 1
ATOM 4029 C CA . LYS A 1 511 ? 29.125 2.819 -0.391 1.00 80.62 511 LYS A CA 1
ATOM 4030 C C . LYS A 1 511 ? 30.012 3.119 0.821 1.00 80.62 511 LYS A C 1
ATOM 4032 O O . LYS A 1 511 ? 29.889 4.192 1.435 1.00 80.62 511 LYS A O 1
ATOM 4037 N N . THR A 1 512 ? 30.870 2.177 1.195 1.00 80.88 512 THR A N 1
ATOM 4038 C CA . THR A 1 512 ? 31.745 2.290 2.361 1.00 80.88 512 THR A CA 1
ATOM 4039 C C . THR A 1 512 ? 33.012 3.067 2.017 1.00 80.88 512 THR A C 1
ATOM 4041 O O . THR A 1 512 ? 33.284 4.084 2.655 1.00 80.88 512 THR A O 1
ATOM 4044 N N . GLU A 1 513 ? 33.713 2.680 0.949 1.00 85.25 513 GLU A N 1
ATOM 4045 C CA . GLU A 1 513 ? 34.983 3.286 0.525 1.00 85.25 513 GLU A CA 1
ATOM 4046 C C . GLU A 1 513 ? 34.847 4.750 0.096 1.00 85.25 513 GLU A C 1
ATOM 4048 O O . GLU A 1 513 ? 35.709 5.574 0.394 1.00 85.25 513 GLU A O 1
ATOM 4053 N N . ARG A 1 514 ? 33.755 5.123 -0.584 1.00 79.75 514 ARG A N 1
ATOM 4054 C CA . ARG A 1 514 ? 33.599 6.498 -1.097 1.00 79.75 514 ARG A CA 1
ATOM 4055 C C . ARG A 1 514 ? 33.103 7.508 -0.062 1.00 79.75 514 ARG A C 1
ATOM 4057 O O . ARG A 1 514 ? 32.994 8.694 -0.383 1.00 79.75 514 ARG A O 1
ATOM 4064 N N . GLY A 1 515 ? 32.812 7.065 1.165 1.00 63.59 515 GLY A N 1
ATOM 4065 C CA . GLY A 1 515 ? 32.175 7.884 2.195 1.00 63.59 515 GLY A CA 1
ATOM 4066 C C . GLY A 1 515 ? 30.799 8.416 1.756 1.00 63.59 515 GLY A C 1
ATOM 4067 O O . GLY A 1 515 ? 30.380 8.258 0.606 1.00 63.59 515 GLY A O 1
ATOM 4068 N N . PRO A 1 516 ? 30.019 9.052 2.649 1.00 57.38 516 PRO A N 1
ATOM 4069 C CA . PRO A 1 516 ? 28.884 9.836 2.186 1.00 57.38 516 PRO A CA 1
ATOM 4070 C C . PRO A 1 516 ? 29.439 10.912 1.252 1.00 57.38 516 PRO A C 1
ATOM 4072 O O . PRO A 1 516 ? 30.252 11.736 1.677 1.00 57.38 516 PRO A O 1
ATOM 4075 N N . ARG A 1 517 ? 29.013 10.916 -0.022 1.00 51.38 517 ARG A N 1
ATOM 4076 C CA . ARG A 1 517 ? 29.219 12.075 -0.897 1.00 51.38 517 ARG A CA 1
ATOM 4077 C C . ARG A 1 517 ? 28.812 13.281 -0.064 1.00 51.38 517 ARG A C 1
ATOM 4079 O O . ARG A 1 517 ? 27.639 13.382 0.296 1.00 51.38 517 ARG A O 1
ATOM 4086 N N . LYS A 1 518 ? 29.763 14.162 0.272 1.00 47.41 518 LYS A N 1
ATOM 4087 C CA . LYS A 1 518 ? 29.449 15.491 0.796 1.00 47.41 518 LYS A CA 1
ATOM 4088 C C . LYS A 1 518 ? 28.627 16.142 -0.305 1.00 47.41 518 LYS A C 1
ATOM 4090 O O . LYS A 1 518 ? 29.181 16.712 -1.243 1.00 47.41 518 LYS A O 1
ATOM 4095 N N . GLY A 1 519 ? 27.308 15.947 -0.265 1.00 42.22 519 GLY A N 1
ATOM 4096 C CA . GLY A 1 519 ? 26.386 16.657 -1.123 1.00 42.22 519 GLY A CA 1
ATOM 4097 C C . GLY A 1 519 ? 26.769 18.104 -0.938 1.00 42.22 519 GLY A C 1
ATOM 4098 O O . GLY A 1 519 ? 26.844 18.544 0.209 1.00 42.22 519 GLY A O 1
ATOM 4099 N N . LYS A 1 520 ? 27.155 18.778 -2.031 1.00 42.28 520 LYS A N 1
ATOM 4100 C CA . LYS A 1 520 ? 27.482 20.202 -2.026 1.00 42.28 520 LYS A CA 1
ATOM 4101 C C . LYS A 1 520 ? 26.401 20.876 -1.193 1.00 42.28 520 LYS A C 1
ATOM 4103 O O . LYS A 1 520 ? 25.283 21.050 -1.676 1.00 42.28 520 LYS A O 1
ATOM 4108 N N . GLN A 1 521 ? 26.720 21.193 0.062 1.00 39.91 521 GLN A N 1
ATOM 4109 C CA . GLN A 1 521 ? 25.909 22.061 0.886 1.00 39.91 521 GLN A CA 1
ATOM 4110 C C . GLN A 1 521 ? 25.885 23.333 0.064 1.00 39.91 521 GLN A C 1
ATOM 4112 O O . GLN A 1 521 ? 26.901 24.019 -0.073 1.00 39.91 521 GLN A O 1
ATOM 4117 N N . ARG A 1 522 ? 24.757 23.574 -0.610 1.00 38.50 522 ARG A N 1
ATOM 4118 C CA . ARG A 1 522 ? 24.463 24.863 -1.210 1.00 38.50 522 ARG A CA 1
ATOM 4119 C C . ARG A 1 522 ? 24.703 25.844 -0.075 1.00 38.50 522 ARG A C 1
ATOM 4121 O O . ARG A 1 522 ? 23.945 25.845 0.890 1.00 38.50 522 ARG A O 1
ATOM 4128 N N . ARG A 1 523 ? 25.805 26.598 -0.156 1.00 39.78 523 ARG A N 1
ATOM 4129 C CA . ARG A 1 523 ? 26.054 27.752 0.699 1.00 39.78 523 ARG A CA 1
ATOM 4130 C C . ARG A 1 523 ? 24.847 28.657 0.498 1.00 39.78 523 ARG A C 1
ATOM 4132 O O . ARG A 1 523 ? 24.774 29.394 -0.481 1.00 39.78 523 ARG A O 1
ATOM 4139 N N . SER A 1 524 ? 23.865 28.525 1.383 1.00 38.72 524 SER A N 1
ATOM 4140 C CA . SER A 1 524 ? 22.856 29.541 1.594 1.00 38.72 524 SER A CA 1
ATOM 4141 C C . SER A 1 524 ? 23.644 30.778 1.990 1.00 38.72 524 SER A C 1
ATOM 4143 O O . SER A 1 524 ? 24.214 30.823 3.080 1.00 38.72 524 SER A O 1
ATOM 4145 N N . ARG A 1 525 ? 23.767 31.728 1.058 1.00 39.53 525 ARG A N 1
ATOM 4146 C CA . ARG A 1 525 ? 24.227 33.088 1.330 1.00 39.53 525 ARG A CA 1
ATOM 4147 C C . ARG A 1 525 ? 23.315 33.630 2.428 1.00 39.53 525 ARG A C 1
ATOM 4149 O O . ARG A 1 525 ? 22.197 34.049 2.156 1.00 39.53 525 ARG A O 1
ATOM 4156 N N . LYS A 1 526 ? 23.773 33.544 3.673 1.00 38.97 526 LYS A N 1
ATOM 4157 C CA . LYS A 1 526 ? 23.190 34.272 4.790 1.00 38.97 526 LYS A CA 1
ATOM 4158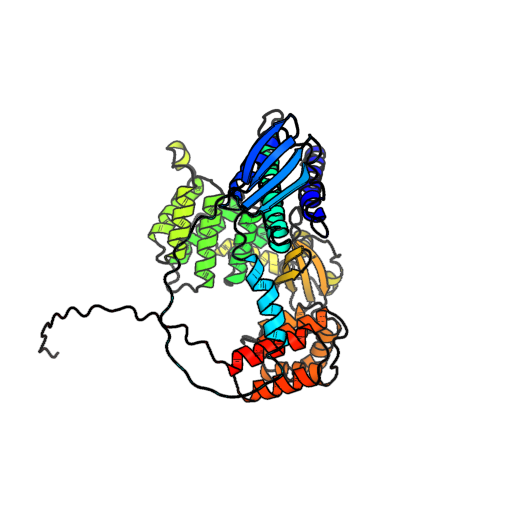 C C . LYS A 1 526 ? 23.684 35.703 4.612 1.00 38.97 526 LYS A C 1
ATOM 4160 O O . LYS A 1 526 ? 24.876 35.962 4.729 1.00 38.97 526 LYS A O 1
ATOM 4165 N N . THR A 1 527 ? 22.789 36.589 4.199 1.00 39.47 527 THR A N 1
ATOM 4166 C CA . THR A 1 527 ? 22.995 38.033 4.265 1.00 39.47 527 THR A CA 1
ATOM 4167 C C . THR A 1 527 ? 23.160 38.410 5.732 1.00 39.47 527 THR A C 1
ATOM 4169 O O . THR A 1 527 ? 22.210 38.322 6.509 1.00 39.47 527 THR A O 1
ATOM 4172 N N . GLU A 1 528 ? 24.383 38.769 6.111 1.00 35.78 528 GLU A N 1
ATOM 4173 C CA . GLU A 1 528 ? 24.662 39.550 7.310 1.00 35.78 528 GLU A CA 1
ATOM 4174 C C . GLU A 1 528 ? 24.052 40.940 7.115 1.00 35.78 528 GLU A C 1
ATOM 4176 O O . GLU A 1 528 ? 24.552 41.734 6.327 1.00 35.78 528 GLU A O 1
ATOM 4181 N N . ASN A 1 529 ? 22.965 41.225 7.827 1.00 37.47 529 ASN A N 1
ATOM 4182 C CA . ASN A 1 529 ? 22.647 42.586 8.231 1.00 37.47 529 ASN A CA 1
ATOM 4183 C C . ASN A 1 529 ? 22.851 42.638 9.740 1.00 37.47 529 ASN A C 1
ATOM 4185 O O . ASN A 1 529 ? 22.153 41.964 10.499 1.00 37.47 529 ASN A O 1
ATOM 4189 N N . GLY A 1 530 ? 23.869 43.391 10.144 1.00 38.81 530 GLY A N 1
ATOM 4190 C CA . GLY A 1 530 ? 24.160 43.670 11.535 1.00 38.81 530 GLY A CA 1
ATOM 4191 C C . GLY A 1 530 ? 23.108 44.589 12.145 1.00 38.81 530 GLY A C 1
ATOM 4192 O O . GLY A 1 530 ? 22.743 45.609 11.569 1.00 38.81 530 GLY A O 1
ATOM 4193 N N . ALA A 1 531 ? 22.687 44.245 13.354 1.00 34.91 531 ALA A N 1
ATOM 4194 C CA . ALA A 1 531 ? 22.241 45.203 14.347 1.00 34.91 531 ALA A CA 1
ATOM 4195 C C . ALA A 1 531 ? 22.880 44.773 15.669 1.00 34.91 531 ALA A C 1
ATOM 4197 O O . ALA A 1 531 ? 22.518 43.750 16.248 1.00 34.91 531 ALA A O 1
ATOM 4198 N N . LYS A 1 532 ? 23.897 45.530 16.090 1.00 38.62 532 LYS A N 1
ATOM 4199 C CA . LYS A 1 532 ? 24.378 45.534 17.471 1.00 38.62 532 LYS A CA 1
ATOM 4200 C C . LYS A 1 532 ? 23.230 46.032 18.344 1.00 38.62 532 LYS A C 1
ATOM 4202 O O . LYS A 1 532 ? 22.727 47.126 18.104 1.00 38.62 532 LYS A O 1
ATOM 4207 N N . VAL A 1 533 ? 22.851 45.252 19.346 1.00 39.12 533 VAL A N 1
ATOM 4208 C CA . VAL A 1 533 ? 22.154 45.762 20.525 1.00 39.12 533 VAL A CA 1
ATOM 4209 C C . VAL A 1 533 ? 22.999 45.352 21.715 1.00 39.12 533 VAL A C 1
ATOM 4211 O O . VAL A 1 533 ? 23.147 44.165 22.007 1.00 39.12 533 VAL A O 1
ATOM 4214 N N . ASP A 1 534 ? 23.601 46.359 22.333 1.00 45.00 534 ASP A N 1
ATOM 4215 C CA . ASP A 1 534 ? 24.260 46.268 23.622 1.00 45.00 534 ASP A CA 1
ATOM 4216 C C . ASP A 1 534 ? 23.228 45.860 24.677 1.00 45.00 534 ASP A C 1
ATOM 4218 O O . ASP A 1 534 ? 22.172 46.476 24.794 1.00 45.00 534 ASP A O 1
ATOM 4222 N N . THR A 1 535 ? 23.537 44.831 25.459 1.00 38.22 535 THR A N 1
ATOM 4223 C CA . THR A 1 535 ? 22.957 44.660 26.796 1.00 38.22 535 THR A CA 1
ATOM 4224 C C . THR A 1 535 ? 24.052 44.171 27.727 1.00 38.22 535 THR A C 1
ATOM 4226 O O . THR A 1 535 ? 24.330 42.985 27.885 1.00 38.22 535 THR A O 1
ATOM 4229 N N . GLU A 1 536 ? 24.715 45.163 28.300 1.00 36.84 536 GLU A N 1
ATOM 4230 C CA . GLU A 1 536 ? 25.469 45.068 29.534 1.00 36.84 536 GLU A CA 1
ATOM 4231 C C . GLU A 1 536 ? 24.464 45.060 30.702 1.00 36.84 536 GLU A C 1
ATOM 4233 O O . GLU A 1 536 ? 23.562 45.893 30.747 1.00 36.84 536 GLU A O 1
ATOM 4238 N N . GLY A 1 537 ? 24.635 44.129 31.645 1.00 33.34 537 GLY A N 1
ATOM 4239 C CA . GLY A 1 537 ? 24.177 44.276 33.030 1.00 33.34 537 GLY A CA 1
ATOM 4240 C C . GLY A 1 537 ? 22.735 43.875 33.360 1.00 33.34 537 GLY A C 1
ATOM 4241 O O . GLY A 1 537 ? 21.801 44.637 33.151 1.00 33.34 537 GLY A O 1
ATOM 4242 N N . LEU A 1 538 ? 22.578 42.744 34.054 1.00 36.72 538 LEU A N 1
ATOM 4243 C CA . LEU A 1 538 ? 22.222 42.748 35.482 1.00 36.72 538 LEU A CA 1
ATOM 4244 C C . LEU A 1 538 ? 22.264 41.325 36.056 1.00 36.72 538 LEU A C 1
ATOM 4246 O O . LEU A 1 538 ? 21.652 40.396 35.536 1.00 36.72 538 LEU A O 1
ATOM 4250 N N . ARG A 1 539 ? 23.041 41.194 37.134 1.00 40.75 539 ARG A N 1
ATOM 4251 C CA . ARG A 1 539 ? 22.962 40.120 38.123 1.00 40.75 539 ARG A CA 1
ATOM 4252 C C . ARG A 1 539 ? 21.665 40.284 38.915 1.00 40.75 539 ARG A C 1
ATOM 4254 O O . ARG A 1 539 ? 21.432 41.384 39.406 1.00 40.75 539 ARG A O 1
ATOM 4261 N N . GLU A 1 540 ? 20.918 39.199 39.078 1.00 45.19 540 GLU A N 1
ATOM 4262 C CA . GLU A 1 540 ? 20.558 38.551 40.355 1.00 45.19 540 GLU A CA 1
ATOM 4263 C C . GLU A 1 540 ? 19.927 37.184 40.076 1.00 45.19 540 GLU A C 1
ATOM 4265 O O . GLU A 1 540 ? 19.150 37.085 39.097 1.00 45.19 540 GLU A O 1
#

pLDDT: mean 74.52, std 19.46, range [30.52, 98.38]

Sequence (540 aa):
MSKRSYFLWLALFATTTQVVAQSTRTTYSDPIRLNAYVNEPRAAIVEGIRRFQWVVQDEQPGKLVVRLDRPAVHVLNAIYYDKQQIRFEDISALSYDCSNTTISRQNRRSKRERASDDEDEDEDQRPSPTRTTQISPAGKTCEVDESQLLRWRINLRRGVVKQIQELAIEDALEKFRSPSTPIRSQPLKTANNTEQALYATLAVSDSPPLSLWAVRSISAFYPSDEVLCDILAEQLLQAHKQRNLSDAQVSTLAWQAKVLGETRNPRYRNALTESLRIHTSSRVVQSIELALQIMPPATQSEAAVSYSAGQVNLIDKRAALQRALANTRSDNKVLASIPPGAGIAVILEKLGPPDDFSQSIFDVSKYGLEPQLTLHYADAGLITLKYLPGDERHWIVTEVAKELVRVRTLYAGKNFAIAQALASWRGIALRDYVAFQEDDIESDSALEGVLENRLLTLPTPIDIYEDRGLSNALELVFKDKAASSIDRLRNIAANNNGADVKEAVADLIWKTERGPRKGKQRRSRKTENGAKVDTEGLRE

Radius of gyration: 30.7 Å; chains: 1; bounding box: 84×75×89 Å